Protein AF-0000000084611820 (afdb_homodimer)

Nearest PDB structures (foldseek):
  5ghv-assembly2_B  TM=8.519E-01  e=1.522E-16  Homo sapiens
  4xg2-assembly1_A  TM=8.115E-01  e=2.660E-16  Homo sapiens
  4knb-assembly1_A  TM=7.868E-01  e=2.772E-15  Homo sapiens
  3eid-assembly2_C  TM=7.586E-01  e=2.217E-15  Homo sapiens
  8a66-assembly1_A  TM=8.165E-01  e=3.230E-14  Homo sapiens

Secondary structure (DSSP, 8-state):
--------------------------EEEEE-SSTTEEEEEETTEEEEEEEB--GGG-EEEEEEEE-SSEEEEEEEETTEEEEEEEESS--HHHHHHHHHHHHHH-S-TTB--EEEEE-SSSSS-EEEEE--SEEHHHHHH-TTS---HHHHHHHHHHHHHHHHIIIIIS-EE----SGGGEEEETTEEEE---TT-EEGGG--TT----S-GGGS-THHHHHTTS-GGGGG----HHHHHHHHHHHHHHHHH-S-GGGTTT-S-HHHHHHHHHTT--PPPPTT-BHHHHHHHHHHT-SSGGGSPPHHHHHHHHHHS-SS---B------------------------/--------------------------EEEEE-SSTTEEEEEETTEEEEEEEB--GGG-EEEEEEEE-SSEEEEEEEETTEEEEEEEESS--HHHHHHHHHHHHHH-S-TTB--EEEEE-SSSSS-EEEEE--SEEHHHHHH-TTS---HHHHHHHHHHHHHHHHIIIIIS-EE----SGGGEEEETTEEEE---TT-EEGGG--TT----S-GGGS-THHHHHTTS-GGGGG----HHHHHHHHHHHHHHHHH-S-GGGTTT-S-HHHHHHHHHTT--PPPPTT-BHHHHHHHHHHT-SSGGGSPPHHHHHHHHHHS-SS---B------------------------

InterPro domains:
  IPR000719 Protein kinase domain [PF00069] (59-312)
  IPR000719 Protein kinase domain [PS50011] (58-321)
  IPR011009 Protein kinase-like domain superfamily [SSF56112] (50-314)
  IPR051681 Serine/Threonine Kinases and Pseudokinases [PTHR44329] (54-322)

Organism: Rhizophagus irregularis (strain DAOM 197198w) (NCBI:txid1432141)

Solvent-accessible surface area (backbone atoms only — not comparable to full-atom values): 39793 Å² total; per-residue (Å²): 135,83,77,75,76,73,69,76,75,73,74,74,70,68,73,75,71,70,67,69,64,73,78,68,74,50,75,46,77,41,79,46,92,52,75,54,31,32,28,38,23,48,75,85,38,60,55,33,66,42,40,39,50,58,50,81,58,47,40,78,73,39,82,75,47,77,57,97,60,32,36,30,26,36,26,31,46,87,70,40,66,30,24,36,41,36,59,74,78,68,55,65,66,56,53,51,48,30,52,51,51,46,59,68,63,44,62,44,91,27,35,52,43,63,51,31,32,28,44,85,52,94,81,54,72,18,42,32,28,56,55,60,78,41,35,40,47,60,55,47,64,35,83,86,55,87,77,50,66,47,54,41,52,48,50,50,39,32,52,49,39,37,49,37,46,30,48,72,65,64,38,31,31,57,61,63,62,48,44,80,34,24,28,30,40,96,88,36,50,21,44,44,79,52,77,66,36,43,42,60,89,66,41,47,36,75,53,71,86,68,67,62,68,83,33,45,44,46,60,61,62,50,35,75,73,61,63,81,77,50,64,48,64,40,68,44,67,47,34,46,33,21,14,47,13,50,48,51,50,29,61,74,61,46,49,60,68,89,46,49,90,77,49,80,61,61,65,59,53,52,50,38,41,66,69,66,54,74,85,76,84,53,88,69,44,34,49,67,58,51,52,49,28,54,39,21,47,41,68,53,56,88,68,28,64,57,59,71,55,53,50,53,54,55,70,70,52,58,62,80,62,68,55,42,61,71,80,65,75,70,71,72,68,67,75,68,68,80,75,78,74,74,74,71,74,72,82,120,136,83,76,77,77,74,70,76,76,74,74,74,70,70,72,76,70,70,68,69,63,73,79,70,74,48,75,47,78,42,79,46,94,51,75,55,31,31,28,37,23,48,74,84,37,60,54,34,64,40,39,39,49,58,51,82,58,46,42,79,73,39,82,75,48,76,56,98,61,30,36,30,27,35,27,30,46,86,71,40,66,30,24,36,41,37,60,74,78,69,55,66,65,57,52,51,49,30,53,52,50,46,59,68,64,44,61,45,91,26,35,53,42,66,52,31,32,29,45,83,51,94,82,55,73,19,43,31,28,57,54,59,76,40,34,41,46,60,55,47,65,36,82,86,55,86,78,51,66,45,54,42,52,48,49,50,41,33,53,48,39,37,50,37,45,30,48,72,63,65,38,30,30,56,60,59,59,48,45,79,32,23,28,30,40,96,88,36,50,21,43,44,81,52,78,64,35,43,40,60,91,66,41,48,37,74,53,73,88,68,66,61,68,86,33,46,44,48,60,60,62,49,36,76,75,61,65,79,77,50,64,50,65,39,68,45,68,48,33,46,33,22,14,47,13,49,48,51,50,27,60,72,60,47,49,61,66,90,45,48,90,76,49,82,62,63,64,59,53,54,51,38,42,67,70,66,54,74,85,76,84,52,88,70,44,35,46,69,56,52,53,48,28,54,39,23,47,39,67,52,56,88,67,28,62,56,60,71,54,52,50,53,53,55,70,69,52,58,61,80,62,67,57,42,60,72,80,68,79,72,75,74,72,68,75,67,77,77,70,78,74,73,73,71,77,73,81,120

Foldseek 3Di:
DPPPPPPPPPPPVVPPPVPVPPPPQDWDWDDDPDPQWIFIDTVNHTDDIAGEDEPVQWDDWDFDDDDPFWTWTWTDHPPFIKIKTGGDDDDQSLVRVQQVVLVQLPDDPQAWHWRGWYPPDDPHIITITHDFDFFQLVVLQPPVDDQDLLLLLQQLLSVLVSLCSQCPVRQKAQQEDDRRQWGHHPSHIHGHDSSPMDHQVPQWFPDQPDYLQQLFQLLNLVLVPDDPVSSIDGDHSLRNLLSSLLVSQCSQVSADWVNSVPDPDSVVVSVCVNVVHGDDHDALAAPLSNVQSCQSNGNDSVSHDGSVVSNVSSVVDDSPDRPGPPPPPPPPPPCPDDDPPCPPPPPD/DPPPPPPPPPPPPVPPPVPVPPPPQQWDWDDDPDPQWIFIDTVNDTDDIAGEDEPVQWPDWDFDDDDPFWTWTWTDHPPFIKIKTGGDDDDQRLVRVQQVVLVQLPDDPQAWHWRGWYPPDDPHIITITHDFDFFQLVVLQPPVDDQDLLLLLQQLLSVLVSLCSQCPVRQKFQLEDDRRQWGHHPSHIHGHDSSLMDHQVPQWFPDQNDYDQQLFQLLNLVLVPDDPVSSIDGDHSLRNLLSSLLVSQCSQVSADWVNSVPDPDSVVSSVCVNVVHGDDHDALAAPLSNVQSCQSNGNDSVSHDGSVVSNVSSVPDDSPDRNGPPPPPPPPPPPPPPPPPCPPPPPD

Structure (mmCIF, N/CA/C/O backbone):
data_AF-0000000084611820-model_v1
#
loop_
_entity.id
_entity.type
_entity.pdbx_description
1 polymer Ste7p
#
loop_
_atom_site.group_PDB
_atom_site.id
_atom_site.type_symbol
_atom_site.label_atom_id
_atom_site.label_alt_id
_atom_site.label_comp_id
_atom_site.label_asym_id
_atom_site.label_entity_id
_atom_site.label_seq_id
_atom_site.pdbx_PDB_ins_code
_atom_site.Cartn_x
_atom_site.Cartn_y
_atom_site.Cartn_z
_atom_site.occupancy
_atom_site.B_iso_or_equiv
_atom_site.auth_seq_id
_atom_site.auth_comp_id
_atom_site.auth_asym_id
_atom_site.auth_atom_id
_atom_site.pdbx_PDB_model_num
ATOM 1 N N . MET A 1 1 ? 79.562 -44.062 -18.531 1 26.11 1 MET A N 1
ATOM 2 C CA . MET A 1 1 ? 79.062 -42.875 -17.844 1 26.11 1 MET A CA 1
ATOM 3 C C . MET A 1 1 ? 78.062 -42.125 -18.703 1 26.11 1 MET A C 1
ATOM 5 O O . MET A 1 1 ? 78.438 -41.281 -19.531 1 26.11 1 MET A O 1
ATOM 9 N N . LYS A 1 2 ? 77.062 -42.906 -19.266 1 29.14 2 LYS A N 1
ATOM 10 C CA . LYS A 1 2 ? 76.062 -42.562 -20.234 1 29.14 2 LYS A CA 1
ATOM 11 C C . LYS A 1 2 ? 75.125 -41.469 -19.688 1 29.14 2 LYS A C 1
ATOM 13 O O . LYS A 1 2 ? 74.625 -41.594 -18.578 1 29.14 2 LYS A O 1
ATOM 18 N N . GLY A 1 3 ? 75.438 -40.219 -20 1 27.11 3 GLY A N 1
ATOM 19 C CA . GLY A 1 3 ? 74.938 -38.906 -19.625 1 27.11 3 GLY A CA 1
ATOM 20 C C . GLY A 1 3 ? 73.5 -38.75 -19.953 1 27.11 3 GLY A C 1
ATOM 21 O O . GLY A 1 3 ? 73.062 -38.812 -21.109 1 27.11 3 GLY A O 1
ATOM 22 N N . GLN A 1 4 ? 72.562 -39.219 -19.078 1 29.14 4 GLN A N 1
ATOM 23 C CA . GLN A 1 4 ? 71.125 -39.219 -19.188 1 29.14 4 GLN A CA 1
ATOM 24 C C . GLN A 1 4 ? 70.562 -37.812 -19.469 1 29.14 4 GLN A C 1
ATOM 26 O O . GLN A 1 4 ? 70.938 -36.875 -18.766 1 29.14 4 GLN A O 1
ATOM 31 N N . ASN A 1 5 ? 70.438 -37.531 -20.719 1 27.69 5 ASN A N 1
ATOM 32 C CA . ASN A 1 5 ? 69.875 -36.281 -21.266 1 27.69 5 ASN A CA 1
ATOM 33 C C . ASN A 1 5 ? 68.625 -35.875 -20.531 1 27.69 5 ASN A C 1
ATOM 35 O O . ASN A 1 5 ? 67.625 -36.594 -20.531 1 27.69 5 ASN A O 1
ATOM 39 N N . LYS A 1 6 ? 68.812 -35.125 -19.406 1 28.33 6 LYS A N 1
ATOM 40 C CA . LYS A 1 6 ? 67.75 -34.531 -18.609 1 28.33 6 LYS A CA 1
ATOM 41 C C . LYS A 1 6 ? 66.812 -33.688 -19.469 1 28.33 6 LYS A C 1
ATOM 43 O O . LYS A 1 6 ? 67.188 -32.656 -20.016 1 28.33 6 LYS A O 1
ATOM 48 N N . ARG A 1 7 ? 66.062 -34.406 -20.312 1 31.84 7 ARG A N 1
ATOM 49 C CA . ARG A 1 7 ? 65.125 -33.562 -21.047 1 31.84 7 ARG A CA 1
ATOM 50 C C . ARG A 1 7 ? 64.438 -32.562 -20.125 1 31.84 7 ARG A C 1
ATOM 52 O O . ARG A 1 7 ? 64 -32.906 -19.031 1 31.84 7 ARG A O 1
ATOM 59 N N . PRO A 1 8 ? 64.812 -31.312 -20.281 1 31.19 8 PRO A N 1
ATOM 60 C CA . PRO A 1 8 ? 64.188 -30.281 -19.438 1 31.19 8 PRO A CA 1
ATOM 61 C C . PRO A 1 8 ? 62.688 -30.344 -19.422 1 31.19 8 PRO A C 1
ATOM 63 O O . PRO A 1 8 ? 62.062 -30.484 -20.469 1 31.19 8 PRO A O 1
ATOM 66 N N . ILE A 1 9 ? 62.125 -31.031 -18.469 1 29.89 9 ILE A N 1
ATOM 67 C CA . ILE A 1 9 ? 60.656 -31.031 -18.25 1 29.89 9 ILE A CA 1
ATOM 68 C C . ILE A 1 9 ? 60.125 -29.609 -18.328 1 29.89 9 ILE A C 1
ATOM 70 O O . ILE A 1 9 ? 60.531 -28.734 -17.562 1 29.89 9 ILE A O 1
ATOM 74 N N . SER A 1 10 ? 59.969 -29.156 -19.578 1 28.28 10 SER A N 1
ATOM 75 C CA . SER A 1 10 ? 59.312 -27.859 -19.719 1 28.28 10 SER A CA 1
ATOM 76 C C . SER A 1 10 ? 58.125 -27.734 -18.75 1 28.28 10 SER A C 1
ATOM 78 O O . SER A 1 10 ? 57.25 -28.578 -18.734 1 28.28 10 SER A O 1
ATOM 80 N N . LYS A 1 11 ? 58.375 -27.25 -17.531 1 29.81 11 LYS A N 1
ATOM 81 C CA . LYS A 1 11 ? 57.344 -26.828 -16.578 1 29.81 11 LYS A CA 1
ATOM 82 C C . LYS A 1 11 ? 56.25 -26.031 -17.266 1 29.81 11 LYS A C 1
ATOM 84 O O . LYS A 1 11 ? 56.438 -24.859 -17.609 1 29.81 11 LYS A O 1
ATOM 89 N N . TYR A 1 12 ? 55.531 -26.656 -18.219 1 27.83 12 TYR A N 1
ATOM 90 C CA . TYR A 1 12 ? 54.344 -25.906 -18.625 1 27.83 12 TYR A CA 1
ATOM 91 C C . TYR A 1 12 ? 53.562 -25.406 -17.406 1 27.83 12 TYR A C 1
ATOM 93 O O . TYR A 1 12 ? 53.062 -26.203 -16.625 1 27.83 12 TYR A O 1
ATOM 101 N N . VAL A 1 13 ? 54.062 -24.391 -16.703 1 29.84 13 VAL A N 1
ATOM 102 C CA . VAL A 1 13 ? 53.219 -23.688 -15.727 1 29.84 13 VAL A CA 1
ATOM 103 C C . VAL A 1 13 ? 51.875 -23.344 -16.344 1 29.84 13 VAL A C 1
ATOM 105 O O . VAL A 1 13 ? 51.812 -22.594 -17.328 1 29.84 13 VAL A O 1
ATOM 108 N N . HIS A 1 14 ? 51.031 -24.328 -16.469 1 28.48 14 HIS A N 1
ATOM 109 C CA . HIS A 1 14 ? 49.656 -23.938 -16.844 1 28.48 14 HIS A CA 1
ATOM 110 C C . HIS A 1 14 ? 49.219 -22.703 -16.062 1 28.48 14 HIS A C 1
ATOM 112 O O . HIS A 1 14 ? 49.312 -22.672 -14.828 1 28.48 14 HIS A O 1
ATOM 118 N N . PRO A 1 15 ? 49.344 -21.516 -16.641 1 31.89 15 PRO A N 1
ATOM 119 C CA . PRO A 1 15 ? 48.844 -20.375 -15.883 1 31.89 15 PRO A CA 1
ATOM 120 C C . PRO A 1 15 ? 47.5 -20.641 -15.195 1 31.89 15 PRO A C 1
ATOM 122 O O . PRO A 1 15 ? 46.656 -21.344 -15.75 1 31.89 15 PRO A O 1
ATOM 125 N N . ASN A 1 16 ? 47.5 -20.938 -13.922 1 29.41 16 ASN A N 1
ATOM 126 C CA . ASN A 1 16 ? 46.312 -20.906 -13.078 1 29.41 16 ASN A CA 1
ATOM 127 C C . ASN A 1 16 ? 45.312 -19.859 -13.555 1 29.41 16 ASN A C 1
ATOM 129 O O . ASN A 1 16 ? 45.562 -18.656 -13.438 1 29.41 16 ASN A O 1
ATOM 133 N N . LEU A 1 17 ? 44.844 -20.047 -14.797 1 28.98 17 LEU A N 1
ATOM 134 C CA . LEU A 1 17 ? 43.719 -19.156 -15.109 1 28.98 17 LEU A CA 1
ATOM 135 C C . LEU A 1 17 ? 42.781 -19 -13.898 1 28.98 17 LEU A C 1
ATOM 137 O O . LEU A 1 17 ? 42.125 -19.969 -13.5 1 28.98 17 LEU A O 1
ATOM 141 N N . LEU A 1 18 ? 43.25 -18.359 -12.875 1 29.94 18 LEU A N 1
ATOM 142 C CA . LEU A 1 18 ? 42.312 -17.859 -11.859 1 29.94 18 LEU A CA 1
ATOM 143 C C . LEU A 1 18 ? 40.969 -17.547 -12.477 1 29.94 18 LEU A C 1
ATOM 145 O O . LEU A 1 18 ? 40.812 -16.562 -13.219 1 29.94 18 LEU A O 1
ATOM 149 N N . ILE A 1 19 ? 40.375 -18.547 -13.016 1 30.55 19 ILE A N 1
ATOM 150 C CA . ILE A 1 19 ? 38.969 -18.312 -13.305 1 30.55 19 ILE A CA 1
ATOM 151 C C . ILE A 1 19 ? 38.344 -17.438 -12.227 1 30.55 19 ILE A C 1
ATOM 153 O O . ILE A 1 19 ? 38.281 -17.828 -11.055 1 30.55 19 ILE A O 1
ATOM 157 N N . LYS A 1 20 ? 38.594 -16.172 -12.273 1 31.98 20 LYS A N 1
ATOM 158 C CA . LYS A 1 20 ? 37.812 -15.258 -11.445 1 31.98 20 LYS A CA 1
ATOM 159 C C . LYS A 1 20 ? 36.375 -15.766 -11.258 1 31.98 20 LYS A C 1
ATOM 161 O O . LYS A 1 20 ? 35.656 -15.938 -12.234 1 31.98 20 LYS A O 1
ATOM 166 N N . ARG A 1 21 ? 36.188 -16.656 -10.406 1 32.84 21 ARG A N 1
ATOM 167 C CA . ARG A 1 21 ? 34.812 -16.906 -10.055 1 32.84 21 ARG A CA 1
ATOM 168 C C . ARG A 1 21 ? 33.969 -15.633 -10.211 1 32.84 21 ARG A C 1
ATOM 170 O O . ARG A 1 21 ? 34.406 -14.547 -9.82 1 32.84 21 ARG A O 1
ATOM 177 N N . PRO A 1 22 ? 33.219 -15.523 -11.211 1 36.03 22 PRO A N 1
ATOM 178 C CA . PRO A 1 22 ? 32.375 -14.312 -11.234 1 36.03 22 PRO A CA 1
ATOM 179 C C . PRO A 1 22 ? 32.062 -13.797 -9.836 1 36.03 22 PRO A C 1
ATOM 181 O O . PRO A 1 22 ? 31.828 -14.586 -8.914 1 36.03 22 PRO A O 1
ATOM 184 N N . ILE A 1 23 ? 32.656 -12.867 -9.242 1 37.69 23 ILE A N 1
ATOM 185 C CA . ILE A 1 23 ? 32.344 -12.203 -7.977 1 37.69 23 ILE A CA 1
ATOM 186 C C . ILE A 1 23 ? 30.844 -12.32 -7.699 1 37.69 23 ILE A C 1
ATOM 188 O O . ILE A 1 23 ? 30.016 -11.742 -8.43 1 37.69 23 ILE A O 1
ATOM 192 N N . SER A 1 24 ? 30.219 -13.461 -7.406 1 43.88 24 SER A N 1
ATOM 193 C CA . SER A 1 24 ? 28.844 -13.641 -6.941 1 43.88 24 SER A CA 1
ATOM 194 C C . SER A 1 24 ? 28.344 -12.398 -6.215 1 43.88 24 SER A C 1
ATOM 196 O O . SER A 1 24 ? 29 -11.898 -5.293 1 43.88 24 SER A O 1
ATOM 198 N N . LYS A 1 25 ? 27.812 -11.477 -6.922 1 59.56 25 LYS A N 1
ATOM 199 C CA . LYS A 1 25 ? 27.172 -10.305 -6.328 1 59.56 25 LYS A CA 1
ATOM 200 C C . LYS A 1 25 ? 26.484 -10.664 -5.016 1 59.56 25 LYS A C 1
ATOM 202 O O . LYS A 1 25 ? 25.734 -11.641 -4.949 1 59.56 25 LYS A O 1
ATOM 207 N N . TYR A 1 26 ? 27.172 -10.383 -3.896 1 79.75 26 TYR A N 1
ATOM 208 C CA . TYR A 1 26 ? 26.75 -10.742 -2.547 1 79.75 26 TYR A CA 1
ATOM 209 C C . TYR A 1 26 ? 25.812 -9.688 -1.975 1 79.75 26 TYR A C 1
ATOM 211 O O . TYR A 1 26 ? 26.156 -8.508 -1.91 1 79.75 26 TYR A O 1
ATOM 219 N N . LEU A 1 27 ? 24.578 -10.102 -1.837 1 86.19 27 LEU A N 1
ATOM 220 C CA . LEU A 1 27 ? 23.594 -9.281 -1.139 1 86.19 27 LEU A CA 1
ATOM 221 C C . LEU A 1 27 ? 23.875 -9.266 0.361 1 86.19 27 LEU A C 1
ATOM 223 O O . LEU A 1 27 ? 24.156 -10.305 0.956 1 86.19 27 LEU A O 1
ATOM 227 N N . ARG A 1 28 ? 23.922 -8.094 0.951 1 88.06 28 ARG A N 1
ATOM 228 C CA . ARG A 1 28 ? 24.078 -7.969 2.396 1 88.06 28 ARG A CA 1
ATOM 229 C C . ARG A 1 28 ? 23.203 -6.852 2.955 1 88.06 28 ARG A C 1
ATOM 231 O O . ARG A 1 28 ? 22.781 -5.965 2.217 1 88.06 28 ARG A O 1
ATOM 238 N N . LEU A 1 29 ? 22.953 -6.945 4.18 1 88.25 29 LEU A N 1
ATOM 239 C CA . LEU A 1 29 ? 22.25 -5.898 4.906 1 88.25 29 LEU A CA 1
ATOM 240 C C . LEU A 1 29 ? 23.203 -5.141 5.828 1 88.25 29 LEU A C 1
ATOM 242 O O . LEU A 1 29 ? 24.078 -5.742 6.457 1 88.25 29 LEU A O 1
ATOM 246 N N . LYS A 1 30 ? 23 -3.846 5.812 1 87.5 30 LYS A N 1
ATOM 247 C CA . LYS A 1 30 ? 23.828 -3.004 6.68 1 87.5 30 LYS A CA 1
ATOM 248 C C . LYS A 1 30 ? 22.984 -1.912 7.336 1 87.5 30 LYS A C 1
ATOM 250 O O . LYS A 1 30 ? 22.141 -1.287 6.684 1 87.5 30 LYS A O 1
ATOM 255 N N . LYS A 1 31 ? 23.188 -1.734 8.602 1 84.56 31 LYS A N 1
ATOM 256 C CA . LYS A 1 31 ? 22.516 -0.634 9.289 1 84.56 31 LYS A CA 1
ATOM 257 C C . LYS A 1 31 ? 22.953 0.715 8.719 1 84.56 31 LYS A C 1
ATOM 259 O O . LYS A 1 31 ? 24.141 0.919 8.43 1 84.56 31 LYS A O 1
ATOM 264 N N . SER A 1 32 ? 21.969 1.524 8.531 1 80.88 32 SER A N 1
ATOM 265 C CA . SER A 1 32 ? 22.234 2.857 7.996 1 80.88 32 SER A CA 1
ATOM 266 C C . SER A 1 32 ? 22.5 3.857 9.117 1 80.88 32 SER A C 1
ATOM 268 O O . SER A 1 32 ? 22.297 3.547 10.297 1 80.88 32 SER A O 1
ATOM 270 N N . ASP A 1 33 ? 22.953 4.996 8.734 1 71.44 33 ASP A N 1
ATOM 271 C CA . ASP A 1 33 ? 23.188 6.09 9.672 1 71.44 33 ASP A CA 1
ATOM 272 C C . ASP A 1 33 ? 21.875 6.738 10.102 1 71.44 33 ASP A C 1
ATOM 274 O O . ASP A 1 33 ? 21.797 7.363 11.164 1 71.44 33 ASP A O 1
ATOM 278 N N . THR A 1 34 ? 20.969 6.57 9.219 1 73.94 34 THR A N 1
ATOM 279 C CA . THR A 1 34 ? 19.656 7.113 9.516 1 73.94 34 THR A CA 1
ATOM 280 C C . THR A 1 34 ? 18.906 6.211 10.492 1 73.94 34 THR A C 1
ATOM 282 O O . THR A 1 34 ? 18.984 4.984 10.406 1 73.94 34 THR A O 1
ATOM 285 N N . LYS A 1 35 ? 18.25 6.875 11.383 1 79.5 35 LYS A N 1
ATOM 286 C CA . LYS A 1 35 ? 17.516 6.164 12.422 1 79.5 35 LYS A CA 1
ATOM 287 C C . LYS A 1 35 ? 16.484 5.219 11.805 1 79.5 35 LYS A C 1
ATOM 289 O O . LYS A 1 35 ? 15.797 5.578 10.844 1 79.5 35 LYS A O 1
ATOM 294 N N . ASN A 1 36 ? 16.484 3.977 12.227 1 89.12 36 ASN A N 1
ATOM 295 C CA . ASN A 1 36 ? 15.453 2.99 11.938 1 89.12 36 ASN A CA 1
ATOM 296 C C . ASN A 1 36 ? 15.492 2.559 10.477 1 89.12 36 ASN A C 1
ATOM 298 O O . ASN A 1 36 ? 14.445 2.357 9.852 1 89.12 36 ASN A O 1
ATOM 302 N N . THR A 1 37 ? 16.656 2.561 9.867 1 91.12 37 THR A N 1
ATOM 303 C CA . THR A 1 37 ? 16.75 2.168 8.469 1 91.12 37 THR A CA 1
ATOM 304 C C . THR A 1 37 ? 17.844 1.128 8.266 1 91.12 37 THR A C 1
ATOM 306 O O . THR A 1 37 ? 18.797 1.052 9.055 1 91.12 37 THR A O 1
ATOM 309 N N . LEU A 1 38 ? 17.672 0.284 7.309 1 91.56 38 LEU A N 1
ATOM 310 C CA . LEU A 1 38 ? 18.641 -0.718 6.848 1 91.56 38 LEU A CA 1
ATOM 311 C C . LEU A 1 38 ? 18.906 -0.557 5.355 1 91.56 38 LEU A C 1
ATOM 313 O O . LEU A 1 38 ? 18 -0.306 4.57 1 91.56 38 LEU A O 1
ATOM 317 N N . LYS A 1 39 ? 20.156 -0.712 5.012 1 89.94 39 LYS A N 1
ATOM 318 C CA . LYS A 1 39 ? 20.531 -0.654 3.602 1 89.94 39 LYS A CA 1
ATOM 319 C C . LYS A 1 39 ? 20.703 -2.055 3.02 1 89.94 39 LYS A C 1
ATOM 321 O O . LYS A 1 39 ? 21.25 -2.941 3.674 1 89.94 39 LYS A O 1
ATOM 326 N N . ILE A 1 40 ? 20.141 -2.258 1.918 1 89.12 40 ILE A N 1
ATOM 327 C CA . ILE A 1 40 ? 20.438 -3.447 1.124 1 89.12 40 ILE A CA 1
ATOM 328 C C . ILE A 1 40 ? 21.562 -3.152 0.14 1 89.12 40 ILE A C 1
ATOM 330 O O . ILE A 1 40 ? 21.438 -2.252 -0.695 1 89.12 40 ILE A O 1
ATOM 334 N N . LEU A 1 41 ? 22.578 -3.943 0.24 1 88.31 41 LEU A N 1
ATOM 335 C CA . LEU A 1 41 ? 23.75 -3.686 -0.576 1 88.31 41 LEU A CA 1
ATOM 336 C C . LEU A 1 41 ? 24.016 -4.836 -1.542 1 88.31 41 LEU A C 1
ATOM 338 O O . LEU A 1 41 ? 23.797 -6 -1.197 1 88.31 41 LEU A O 1
ATOM 342 N N . LEU A 1 42 ? 24.328 -4.441 -2.748 1 84.62 42 LEU A N 1
ATOM 343 C CA . LEU A 1 42 ? 24.922 -5.375 -3.703 1 84.62 42 LEU A CA 1
ATOM 344 C C . LEU A 1 42 ? 26.375 -4.992 -4.012 1 84.62 42 LEU A C 1
ATOM 346 O O . LEU A 1 42 ? 26.625 -3.91 -4.543 1 84.62 42 LEU A O 1
ATOM 350 N N . ASP A 1 43 ? 27.344 -5.809 -3.779 1 82.06 43 ASP A N 1
ATOM 351 C CA . ASP A 1 43 ? 28.766 -5.535 -3.949 1 82.06 43 ASP A CA 1
ATOM 352 C C . ASP A 1 43 ? 29.141 -4.176 -3.367 1 82.06 43 ASP A C 1
ATOM 354 O O . ASP A 1 43 ? 29.766 -3.357 -4.043 1 82.06 43 ASP A O 1
ATOM 358 N N . ASP A 1 44 ? 28.531 -3.738 -2.273 1 79.88 44 ASP A N 1
ATOM 359 C CA . ASP A 1 44 ? 28.859 -2.566 -1.465 1 79.88 44 ASP A CA 1
ATOM 360 C C . ASP A 1 44 ? 28.125 -1.329 -1.97 1 79.88 44 ASP A C 1
ATOM 362 O O . ASP A 1 44 ? 28.375 -0.217 -1.498 1 79.88 44 ASP A O 1
ATOM 366 N N . GLU A 1 45 ? 27.406 -1.575 -3.008 1 81.75 45 GLU A N 1
ATOM 367 C CA . GLU A 1 45 ? 26.562 -0.476 -3.48 1 81.75 45 GLU A CA 1
ATOM 368 C C . GLU A 1 45 ? 25.156 -0.555 -2.883 1 81.75 45 GLU A C 1
ATOM 370 O O . GLU A 1 45 ? 24.547 -1.621 -2.879 1 81.75 45 GLU A O 1
ATOM 375 N N . THR A 1 46 ? 24.781 0.556 -2.424 1 83.38 46 THR A N 1
ATOM 376 C CA . THR A 1 46 ? 23.438 0.597 -1.855 1 83.38 46 THR A CA 1
ATOM 377 C C . THR A 1 46 ? 22.375 0.502 -2.953 1 83.38 46 THR A C 1
ATOM 379 O O . THR A 1 46 ? 22.391 1.293 -3.9 1 83.38 46 THR A O 1
ATOM 382 N N . LEU A 1 47 ? 21.562 -0.482 -2.748 1 83.06 47 LEU A N 1
ATOM 383 C CA . LEU A 1 47 ? 20.453 -0.656 -3.695 1 83.06 47 LEU A CA 1
ATOM 384 C C . LEU A 1 47 ? 19.203 0.062 -3.209 1 83.06 47 LEU A C 1
ATOM 386 O O . LEU A 1 47 ? 18.516 0.716 -3.996 1 83.06 47 LEU A O 1
ATOM 390 N N . ARG A 1 48 ? 19.047 -0.086 -1.922 1 86.69 48 ARG A N 1
ATOM 391 C CA . ARG A 1 48 ? 17.844 0.482 -1.335 1 86.69 48 ARG A CA 1
ATOM 392 C C . ARG A 1 48 ? 17.984 0.625 0.177 1 86.69 48 ARG A C 1
ATOM 394 O O . ARG A 1 48 ? 18.797 -0.061 0.797 1 86.69 48 ARG A O 1
ATOM 401 N N . THR A 1 49 ? 17.219 1.522 0.651 1 88.69 49 THR A N 1
ATOM 402 C CA . THR A 1 49 ? 17.078 1.67 2.096 1 88.69 49 THR A CA 1
ATOM 403 C C . THR A 1 49 ? 15.672 1.261 2.543 1 88.69 49 THR A C 1
ATOM 405 O O . THR A 1 49 ? 14.68 1.665 1.937 1 88.69 49 THR A O 1
ATOM 408 N N . ILE A 1 50 ? 15.625 0.386 3.564 1 92.62 50 ILE A N 1
ATOM 409 C CA . ILE A 1 50 ? 14.328 -0.07 4.051 1 92.62 50 ILE A CA 1
ATOM 410 C C . ILE A 1 50 ? 14.172 0.295 5.527 1 92.62 50 ILE A C 1
ATOM 412 O O . ILE A 1 50 ? 15.164 0.556 6.215 1 92.62 50 ILE A O 1
ATOM 416 N N . HIS A 1 51 ? 12.977 0.343 5.965 1 95.25 51 HIS A N 1
ATOM 417 C CA . HIS A 1 51 ? 12.703 0.703 7.352 1 95.25 51 HIS A CA 1
ATOM 418 C C . HIS A 1 51 ? 12.93 -0.484 8.281 1 95.25 51 HIS A C 1
ATOM 420 O O . HIS A 1 51 ? 12.539 -1.611 7.965 1 95.25 51 HIS A O 1
ATOM 426 N N . ARG A 1 52 ? 13.5 -0.237 9.336 1 95.81 52 ARG A N 1
ATOM 427 C CA . ARG A 1 52 ? 13.688 -1.226 10.398 1 95.81 52 ARG A CA 1
ATOM 428 C C . ARG A 1 52 ? 12.852 -0.879 11.625 1 95.81 52 ARG A C 1
ATOM 430 O O . ARG A 1 52 ? 13.164 0.067 12.344 1 95.81 52 ARG A O 1
ATOM 437 N N . TYR A 1 53 ? 11.867 -1.63 11.852 1 96.31 53 TYR A N 1
ATOM 438 C CA . TYR A 1 53 ? 11.016 -1.451 13.023 1 96.31 53 TYR A CA 1
ATOM 439 C C . TYR A 1 53 ? 11.664 -2.043 14.266 1 96.31 53 TYR A C 1
ATOM 441 O O . TYR A 1 53 ? 12.383 -3.041 14.18 1 96.31 53 TYR A O 1
ATOM 449 N N . GLU A 1 54 ? 11.414 -1.428 15.359 1 94.31 54 GLU A N 1
ATOM 450 C CA . GLU A 1 54 ? 11.727 -2.078 16.625 1 94.31 54 GLU A CA 1
ATOM 451 C C . GLU A 1 54 ? 10.656 -3.098 17 1 94.31 54 GLU A C 1
ATOM 453 O O . GLU A 1 54 ? 9.461 -2.844 16.828 1 94.31 54 GLU A O 1
ATOM 458 N N . PRO A 1 55 ? 11.133 -4.227 17.484 1 93.88 55 PRO A N 1
ATOM 459 C CA . PRO A 1 55 ? 10.141 -5.246 17.844 1 93.88 55 PRO A CA 1
ATOM 460 C C . PRO A 1 55 ? 9.109 -4.734 18.844 1 93.88 55 PRO A C 1
ATOM 462 O O . PRO A 1 55 ? 7.953 -5.152 18.812 1 93.88 55 PRO A O 1
ATOM 465 N N . GLN A 1 56 ? 9.484 -3.818 19.719 1 93.56 56 GLN A N 1
ATOM 466 C CA . GLN A 1 56 ? 8.617 -3.299 20.766 1 93.56 56 GLN A CA 1
ATOM 467 C C . GLN A 1 56 ? 7.543 -2.385 20.188 1 93.56 56 GLN A C 1
ATOM 469 O O . GLN A 1 56 ? 6.594 -2.016 20.891 1 93.56 56 GLN A O 1
ATOM 474 N N . ASP A 1 57 ? 7.742 -1.998 18.969 1 93.25 57 ASP A N 1
ATOM 475 C CA . ASP A 1 57 ? 6.742 -1.171 18.297 1 93.25 57 ASP A CA 1
ATOM 476 C C . ASP A 1 57 ? 5.414 -1.915 18.156 1 93.25 57 ASP A C 1
ATOM 478 O O . ASP A 1 57 ? 4.359 -1.293 18.031 1 93.25 57 ASP A O 1
ATOM 482 N N . PHE A 1 58 ? 5.492 -3.197 18.125 1 96.25 58 PHE A N 1
ATOM 483 C CA . PHE A 1 58 ? 4.312 -4.008 17.844 1 96.25 58 PHE A CA 1
ATOM 484 C C . PHE A 1 58 ? 3.713 -4.551 19.141 1 96.25 58 PHE A C 1
ATOM 486 O O . PHE A 1 58 ? 4.418 -5.133 19.953 1 96.25 58 PHE A O 1
ATOM 493 N N . LYS A 1 59 ? 2.406 -4.297 19.234 1 95.69 59 LYS A N 1
ATOM 494 C CA . LYS A 1 59 ? 1.653 -4.781 20.391 1 95.69 59 LYS A CA 1
ATOM 495 C C . LYS A 1 59 ? 0.706 -5.91 20 1 95.69 59 LYS A C 1
ATOM 497 O O . LYS A 1 59 ? 0.389 -6.074 18.812 1 95.69 59 LYS A O 1
ATOM 502 N N . ASN A 1 60 ? 0.326 -6.816 20.953 1 95.5 60 ASN A N 1
ATOM 503 C CA . ASN A 1 60 ? -0.676 -7.867 20.797 1 95.5 60 ASN A CA 1
ATOM 504 C C . ASN A 1 60 ? -0.304 -8.836 19.672 1 95.5 60 ASN A C 1
ATOM 506 O O . ASN A 1 60 ? -1.118 -9.109 18.797 1 95.5 60 ASN A O 1
ATOM 510 N N . LEU A 1 61 ? 0.916 -9.32 19.734 1 96.12 61 LEU A N 1
ATOM 511 C CA . LEU A 1 61 ? 1.356 -10.281 18.734 1 96.12 61 LEU A CA 1
ATOM 512 C C . LEU A 1 61 ? 0.583 -11.586 18.844 1 96.12 61 LEU A C 1
ATOM 514 O O . LEU A 1 61 ? 0.521 -12.18 19.922 1 96.12 61 LEU A O 1
ATOM 518 N N . THR A 1 62 ? -0.029 -11.984 17.766 1 97.06 62 THR A N 1
ATOM 519 C CA . THR A 1 62 ? -0.785 -13.234 17.719 1 97.06 62 THR A CA 1
ATOM 520 C C . THR A 1 62 ? -0.421 -14.039 16.469 1 97.06 62 THR A C 1
ATOM 522 O O . THR A 1 62 ? -0.419 -13.508 15.359 1 97.06 62 THR A O 1
ATOM 525 N N . LYS A 1 63 ? -0.137 -15.32 16.672 1 96.38 63 LYS A N 1
ATOM 526 C CA . LYS A 1 63 ? 0.157 -16.188 15.539 1 96.38 63 LYS A CA 1
ATOM 527 C C . LYS A 1 63 ? -1.089 -16.422 14.688 1 96.38 63 LYS A C 1
ATOM 529 O O . LYS A 1 63 ? -2.123 -16.844 15.203 1 96.38 63 LYS A O 1
ATOM 534 N N . ILE A 1 64 ? -0.965 -16.156 13.375 1 95.75 64 ILE A N 1
ATOM 535 C CA . ILE A 1 64 ? -2.168 -16.266 12.555 1 95.75 64 ILE A CA 1
ATOM 536 C C . ILE A 1 64 ? -1.965 -17.328 11.477 1 95.75 64 ILE A C 1
ATOM 538 O O . ILE A 1 64 ? -2.928 -17.766 10.844 1 95.75 64 ILE A O 1
ATOM 542 N N . ALA A 1 65 ? -0.741 -17.688 11.148 1 93.44 65 ALA A N 1
ATOM 543 C CA . ALA A 1 65 ? -0.455 -18.719 10.156 1 93.44 65 ALA A CA 1
ATOM 544 C C . ALA A 1 65 ? 0.877 -19.406 10.445 1 93.44 65 ALA A C 1
ATOM 546 O O . ALA A 1 65 ? 1.747 -18.828 11.109 1 93.44 65 ALA A O 1
ATOM 547 N N . SER A 1 66 ? 0.967 -20.625 9.984 1 90.81 66 SER A N 1
ATOM 548 C CA . SER A 1 66 ? 2.189 -21.406 10.109 1 90.81 66 SER A CA 1
ATOM 549 C C . SER A 1 66 ? 2.439 -22.234 8.852 1 90.81 66 SER A C 1
ATOM 551 O O . SER A 1 66 ? 1.585 -23.031 8.445 1 90.81 66 SER A O 1
ATOM 553 N N . GLY A 1 67 ? 3.5 -21.906 8.211 1 83.06 67 GLY A N 1
ATOM 554 C CA . GLY A 1 67 ? 3.895 -22.703 7.062 1 83.06 67 GLY A CA 1
ATOM 555 C C . GLY A 1 67 ? 5.168 -23.5 7.293 1 83.06 67 GLY A C 1
ATOM 556 O O . GLY A 1 67 ? 5.703 -23.516 8.406 1 83.06 67 GLY A O 1
ATOM 557 N N . ALA A 1 68 ? 5.625 -24.219 6.262 1 78.25 68 ALA A N 1
ATOM 558 C CA . ALA A 1 68 ? 6.812 -25.062 6.344 1 78.25 68 ALA A CA 1
ATOM 559 C C . ALA A 1 68 ? 8.055 -24.234 6.68 1 78.25 68 ALA A C 1
ATOM 561 O O . ALA A 1 68 ? 8.898 -24.672 7.469 1 78.25 68 ALA A O 1
ATOM 562 N N . SER A 1 69 ? 8.039 -23.016 6.23 1 83.62 69 SER A N 1
ATOM 563 C CA . SER A 1 69 ? 9.289 -22.266 6.312 1 83.62 69 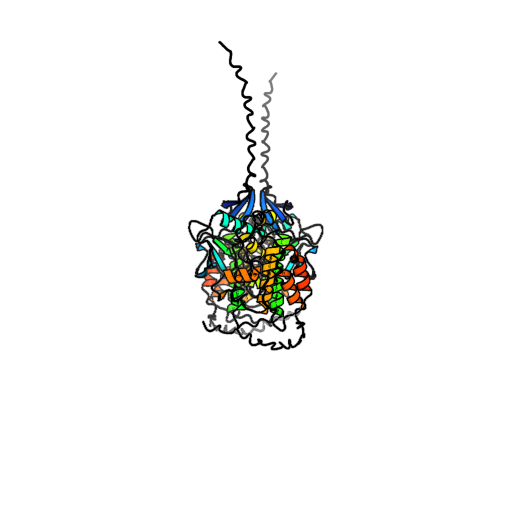SER A CA 1
ATOM 564 C C . SER A 1 69 ? 9.156 -21.078 7.258 1 83.62 69 SER A C 1
ATOM 566 O O . SER A 1 69 ? 10.156 -20.484 7.664 1 83.62 69 SER A O 1
ATOM 568 N N . ALA A 1 70 ? 7.891 -20.781 7.629 1 92.31 70 ALA A N 1
ATOM 569 C CA . ALA A 1 70 ? 7.762 -19.531 8.391 1 92.31 70 ALA A CA 1
ATOM 570 C C . ALA A 1 70 ? 6.508 -19.547 9.25 1 92.31 70 ALA A C 1
ATOM 572 O O . ALA A 1 70 ? 5.586 -20.328 9.016 1 92.31 70 ALA A O 1
ATOM 573 N N . LEU A 1 71 ? 6.566 -18.734 10.242 1 94.5 71 LEU A N 1
ATOM 574 C CA . LEU A 1 71 ? 5.402 -18.359 11.047 1 94.5 71 LEU A CA 1
ATOM 575 C C . LEU A 1 71 ? 4.973 -16.922 10.742 1 94.5 71 LEU A C 1
ATOM 577 O O . LEU A 1 71 ? 5.816 -16.047 10.539 1 94.5 71 LEU A O 1
ATOM 581 N N . VAL A 1 72 ? 3.652 -16.688 10.773 1 97 72 VAL A N 1
ATOM 582 C CA . VAL A 1 72 ? 3.154 -15.328 10.562 1 97 72 VAL A CA 1
ATOM 583 C C . VAL A 1 72 ? 2.369 -14.875 11.789 1 97 72 VAL A C 1
ATOM 585 O O . VAL A 1 72 ? 1.479 -15.578 12.266 1 97 72 VAL A O 1
ATOM 588 N N . TYR A 1 73 ? 2.746 -13.719 12.273 1 97.31 73 TYR A N 1
ATOM 589 C CA . TYR A 1 73 ? 2.07 -13.094 13.406 1 97.31 73 TYR A CA 1
ATOM 590 C C . TYR A 1 73 ? 1.323 -11.836 12.977 1 97.31 73 TYR A C 1
ATOM 592 O O . TYR A 1 73 ? 1.764 -11.125 12.07 1 97.31 73 TYR A O 1
ATOM 600 N N . SER A 1 74 ? 0.197 -11.625 13.594 1 97.75 74 SER A N 1
ATOM 601 C CA . SER A 1 74 ? -0.408 -10.297 13.539 1 97.75 74 SER A CA 1
ATOM 602 C C . SER A 1 74 ? 0.075 -9.422 14.688 1 97.75 74 SER A C 1
ATOM 604 O O . SER A 1 74 ? 0.239 -9.898 15.812 1 97.75 74 SER A O 1
ATOM 606 N N . GLY A 1 75 ? 0.363 -8.164 14.43 1 97.38 75 GLY A N 1
ATOM 607 C CA . GLY A 1 75 ? 0.738 -7.172 15.422 1 97.38 75 GLY A CA 1
ATOM 608 C C . GLY A 1 75 ? 0.183 -5.793 15.125 1 97.38 75 GLY A C 1
ATOM 609 O O . GLY A 1 75 ? -0.101 -5.469 13.969 1 97.38 75 GLY A O 1
ATOM 610 N N . ARG A 1 76 ? 0.056 -5.047 16.188 1 96.81 76 ARG A N 1
ATOM 611 C CA . ARG A 1 76 ? -0.515 -3.711 16.031 1 96.81 76 ARG A CA 1
ATOM 612 C C . ARG A 1 76 ? 0.513 -2.635 16.359 1 96.81 76 ARG A C 1
ATOM 614 O O . ARG A 1 76 ? 1.226 -2.738 17.359 1 96.81 76 ARG A O 1
ATOM 621 N N . LYS A 1 77 ? 0.658 -1.644 15.57 1 95.75 77 LYS A N 1
ATOM 622 C CA . LYS A 1 77 ? 1.368 -0.403 15.867 1 95.75 77 LYS A CA 1
ATOM 623 C C . LYS A 1 77 ? 0.458 0.808 15.688 1 95.75 77 LYS A C 1
ATOM 625 O O . LYS A 1 77 ? 0.034 1.114 14.57 1 95.75 77 LYS A O 1
ATOM 630 N N . ASN A 1 78 ? 0.154 1.455 16.734 1 93.38 78 ASN A N 1
ATOM 631 C CA . ASN A 1 78 ? -0.809 2.551 16.75 1 93.38 78 ASN A CA 1
ATOM 632 C C . ASN A 1 78 ? -2.162 2.121 16.188 1 93.38 78 ASN A C 1
ATOM 634 O O . ASN A 1 78 ? -2.779 1.183 16.703 1 93.38 78 ASN A O 1
ATOM 638 N N . ALA A 1 79 ? -2.604 2.682 15.094 1 92.44 79 ALA A N 1
ATOM 639 C CA . ALA A 1 79 ? -3.953 2.416 14.602 1 92.44 79 ALA A CA 1
ATOM 640 C C . ALA A 1 79 ? -3.939 1.364 13.492 1 92.44 79 ALA A C 1
ATOM 642 O O . ALA A 1 79 ? -4.984 1.031 12.93 1 92.44 79 ALA A O 1
ATOM 643 N N . SER A 1 80 ? -2.752 0.77 13.297 1 95.56 80 SER A N 1
ATOM 644 C CA . SER A 1 80 ? -2.668 -0.12 12.141 1 95.56 80 SER A CA 1
ATOM 645 C C . SER A 1 80 ? -2.258 -1.528 12.562 1 95.56 80 SER A C 1
ATOM 647 O O . SER A 1 80 ? -1.461 -1.701 13.484 1 95.56 80 SER A O 1
ATOM 649 N N . ASN A 1 81 ? -2.812 -2.477 11.828 1 96.69 81 ASN A N 1
ATOM 650 C CA . ASN A 1 81 ? -2.395 -3.867 11.953 1 96.69 81 ASN A CA 1
ATOM 651 C C . ASN A 1 81 ? -1.333 -4.234 10.922 1 96.69 81 ASN A C 1
ATOM 653 O O . ASN A 1 81 ? -1.396 -3.787 9.773 1 96.69 81 ASN A O 1
ATOM 657 N N . PHE A 1 82 ? -0.411 -5.043 11.352 1 98.31 82 PHE A N 1
ATOM 658 C CA . PHE A 1 82 ? 0.656 -5.539 10.492 1 98.31 82 PHE A CA 1
ATOM 659 C C . PHE A 1 82 ? 0.755 -7.059 10.57 1 98.31 82 PHE A C 1
ATOM 661 O O . PHE A 1 82 ? 0.309 -7.664 11.547 1 98.31 82 PHE A O 1
ATOM 668 N N . ALA A 1 83 ? 1.237 -7.695 9.508 1 98.44 83 ALA A N 1
ATOM 669 C CA . ALA A 1 83 ? 1.663 -9.094 9.531 1 98.44 83 ALA A CA 1
ATOM 670 C C . ALA A 1 83 ? 3.182 -9.203 9.641 1 98.44 83 ALA A C 1
ATOM 672 O O . ALA A 1 83 ? 3.912 -8.523 8.914 1 98.44 83 ALA A O 1
ATOM 673 N N . ILE A 1 84 ? 3.652 -10.031 10.523 1 97.94 84 ILE A N 1
ATOM 674 C CA . ILE A 1 84 ? 5.082 -10.242 10.727 1 97.94 84 ILE A CA 1
ATOM 675 C C . ILE A 1 84 ? 5.445 -11.688 10.391 1 97.94 84 ILE A C 1
ATOM 677 O O . ILE A 1 84 ? 4.996 -12.617 11.07 1 97.94 84 ILE A O 1
ATOM 681 N N . LYS A 1 85 ? 6.184 -11.883 9.352 1 96.38 85 LYS A N 1
ATOM 682 C CA . LYS A 1 85 ? 6.629 -13.211 8.93 1 96.38 85 LYS A CA 1
ATOM 683 C C . LYS A 1 85 ? 7.973 -13.562 9.562 1 96.38 85 LYS A C 1
ATOM 685 O O . LYS A 1 85 ? 9 -12.969 9.234 1 96.38 85 LYS A O 1
ATOM 690 N N . LYS A 1 86 ? 7.977 -14.5 10.406 1 95 86 LYS A N 1
ATOM 691 C CA . LYS A 1 86 ? 9.164 -15 11.094 1 95 86 LYS A CA 1
ATOM 692 C C . LYS A 1 86 ? 9.633 -16.328 10.5 1 95 86 LYS A C 1
ATOM 694 O O . LYS A 1 86 ? 8.898 -17.312 10.516 1 95 86 LYS A O 1
ATOM 699 N N . PHE A 1 87 ? 10.859 -16.359 10.148 1 92.94 87 PHE A N 1
ATOM 700 C CA . PHE A 1 87 ? 11.383 -17.562 9.492 1 92.94 87 PHE A CA 1
ATOM 701 C C . PHE A 1 87 ? 11.805 -18.594 10.523 1 92.94 87 PHE A C 1
ATOM 703 O O . PHE A 1 87 ? 12.359 -18.25 11.57 1 92.94 87 PHE A O 1
ATOM 710 N N . LYS A 1 88 ? 11.539 -19.891 10.484 1 84.56 88 LYS A N 1
ATOM 711 C CA . LYS A 1 88 ? 11.844 -20.969 11.422 1 84.56 88 LYS A CA 1
ATOM 712 C C . LYS A 1 88 ? 13.297 -21.406 11.305 1 84.56 88 LYS A C 1
ATOM 714 O O . LYS A 1 88 ? 13.992 -21.562 12.312 1 84.56 88 LYS A O 1
ATOM 719 N N . ASN A 1 89 ? 13.945 -21.734 10.258 1 72.5 89 ASN A N 1
ATOM 720 C CA . ASN A 1 89 ? 15.289 -22.266 10.062 1 72.5 89 ASN A CA 1
ATOM 721 C C . ASN A 1 89 ? 15.93 -21.703 8.797 1 72.5 89 ASN A C 1
ATOM 723 O O . ASN A 1 89 ? 16.344 -22.469 7.926 1 72.5 89 ASN A O 1
ATOM 727 N N . PRO A 1 90 ? 16.094 -20.406 8.969 1 66.31 90 PRO A N 1
ATOM 728 C CA . PRO A 1 90 ? 16.391 -19.891 7.625 1 66.31 90 PRO A CA 1
ATOM 729 C C . PRO A 1 90 ? 17.891 -19.734 7.367 1 66.31 90 PRO A C 1
ATOM 731 O O . PRO A 1 90 ? 18.656 -19.484 8.297 1 66.31 90 PRO A O 1
ATOM 734 N N . LYS A 1 91 ? 18.281 -20.156 6.25 1 80.5 91 LYS A N 1
ATOM 735 C CA . LYS A 1 91 ? 19.547 -19.625 5.746 1 80.5 91 LYS A CA 1
ATOM 736 C C . LYS A 1 91 ? 19.484 -18.109 5.582 1 80.5 91 LYS A C 1
ATOM 738 O O . LYS A 1 91 ? 18.562 -17.594 4.969 1 80.5 91 LYS A O 1
ATOM 743 N N . GLU A 1 92 ? 20.328 -17.422 6.184 1 84.25 92 GLU A N 1
ATOM 744 C CA . GLU A 1 92 ? 20.375 -15.961 6.148 1 84.25 92 GLU A CA 1
ATOM 745 C C . GLU A 1 92 ? 20.312 -15.438 4.719 1 84.25 92 GLU A C 1
ATOM 747 O O . GLU A 1 92 ? 19.656 -14.438 4.441 1 84.25 92 GLU A O 1
ATOM 752 N N . GLU A 1 93 ? 20.969 -16.172 3.898 1 86.81 93 GLU A N 1
ATOM 753 C CA . GLU A 1 93 ? 21.016 -15.758 2.5 1 86.81 93 GLU A CA 1
ATOM 754 C C . GLU A 1 93 ? 19.625 -15.766 1.868 1 86.81 93 GLU A C 1
ATOM 756 O O . GLU A 1 93 ? 19.297 -14.891 1.06 1 86.81 93 GLU A O 1
ATOM 761 N N . ALA A 1 94 ? 18.875 -16.719 2.273 1 88.19 94 ALA A N 1
ATOM 762 C CA . ALA A 1 94 ? 17.531 -16.828 1.72 1 88.19 94 ALA A CA 1
ATOM 763 C C . ALA A 1 94 ? 16.641 -15.695 2.207 1 88.19 94 ALA A C 1
ATOM 765 O O . ALA A 1 94 ? 15.812 -15.18 1.454 1 88.19 94 ALA A O 1
ATOM 766 N N . ILE A 1 95 ? 16.859 -15.32 3.412 1 91.88 95 ILE A N 1
ATOM 767 C CA . ILE A 1 95 ? 16.094 -14.227 3.998 1 91.88 95 ILE A CA 1
ATOM 768 C C . ILE A 1 95 ? 16.438 -12.914 3.303 1 91.88 95 ILE A C 1
ATOM 770 O O . ILE A 1 95 ? 15.555 -12.156 2.908 1 91.88 95 ILE A O 1
ATOM 774 N N . ILE A 1 96 ? 17.656 -12.703 3.102 1 91.88 96 ILE A N 1
ATOM 775 C CA . ILE A 1 96 ? 18.125 -11.469 2.48 1 91.88 96 ILE A CA 1
ATOM 776 C C . ILE A 1 96 ? 17.641 -11.398 1.038 1 91.88 96 ILE A C 1
ATOM 778 O O . ILE A 1 96 ? 17.234 -10.328 0.565 1 91.88 96 ILE A O 1
ATOM 782 N N . LYS A 1 97 ? 17.672 -12.539 0.406 1 91.25 97 LYS A N 1
ATOM 783 C CA . LYS A 1 97 ? 17.188 -12.586 -0.967 1 91.25 97 LYS A CA 1
ATOM 784 C C . LYS A 1 97 ? 15.703 -12.219 -1.034 1 91.25 97 LYS A C 1
ATOM 786 O O . LYS A 1 97 ? 15.289 -11.469 -1.912 1 91.25 97 LYS A O 1
ATOM 791 N N . GLU A 1 98 ? 14.922 -12.789 -0.155 1 93.88 98 GLU A N 1
ATOM 792 C CA . GLU A 1 98 ? 13.492 -12.484 -0.139 1 93.88 98 GLU A CA 1
ATOM 793 C C . GLU A 1 98 ? 13.25 -11.008 0.164 1 93.88 98 GLU A C 1
ATOM 795 O O . GLU A 1 98 ? 12.391 -10.375 -0.457 1 93.88 98 GLU A O 1
ATOM 800 N N . ILE A 1 99 ? 13.984 -10.445 1.103 1 94.69 99 ILE A N 1
ATOM 801 C CA . ILE A 1 99 ? 13.891 -9.023 1.429 1 94.69 99 ILE A CA 1
ATOM 802 C C . ILE A 1 99 ? 14.203 -8.188 0.189 1 94.69 99 ILE A C 1
ATOM 804 O O . ILE A 1 99 ? 13.477 -7.246 -0.128 1 94.69 99 ILE A O 1
ATOM 808 N N . HIS A 1 100 ? 15.219 -8.57 -0.487 1 93.5 100 HIS A N 1
ATOM 809 C CA . HIS A 1 100 ? 15.633 -7.859 -1.691 1 93.5 100 HIS A CA 1
ATOM 810 C C . HIS A 1 100 ? 14.547 -7.902 -2.762 1 93.5 100 HIS A C 1
ATOM 812 O O . HIS A 1 100 ? 14.188 -6.871 -3.332 1 93.5 100 HIS A O 1
ATOM 818 N N . LEU A 1 101 ? 14.031 -9.047 -2.973 1 94.25 101 LEU A N 1
ATOM 819 C CA . LEU A 1 101 ? 13.008 -9.219 -3.992 1 94.25 101 LEU A CA 1
ATOM 820 C C . LEU A 1 101 ? 11.742 -8.445 -3.621 1 94.25 101 LEU A C 1
ATOM 822 O O . LEU A 1 101 ? 11.109 -7.832 -4.484 1 94.25 101 LEU A O 1
ATOM 826 N N . MET A 1 102 ? 11.414 -8.477 -2.357 1 95.19 102 MET A N 1
ATOM 827 C CA . MET A 1 102 ? 10.25 -7.715 -1.904 1 95.19 102 MET A CA 1
ATOM 828 C C . MET A 1 102 ? 10.461 -6.223 -2.143 1 95.19 102 MET A C 1
ATOM 830 O O . MET A 1 102 ? 9.516 -5.508 -2.479 1 95.19 102 MET A O 1
ATOM 834 N N . GLY A 1 103 ? 11.656 -5.785 -1.964 1 92.38 103 GLY A N 1
ATOM 835 C CA . GLY A 1 103 ? 11.977 -4.395 -2.244 1 92.38 103 GLY A CA 1
ATOM 836 C C . GLY A 1 103 ? 11.82 -4.027 -3.707 1 92.38 103 GLY A C 1
ATOM 837 O O . GLY A 1 103 ? 11.438 -2.902 -4.035 1 92.38 103 GLY A O 1
ATOM 838 N N . ILE A 1 104 ? 12.055 -4.965 -4.559 1 92.06 104 ILE A N 1
ATOM 839 C CA . ILE A 1 104 ? 12 -4.73 -5.996 1 92.06 104 ILE A CA 1
ATOM 840 C C . ILE A 1 104 ? 10.547 -4.703 -6.461 1 92.06 104 ILE A C 1
ATOM 842 O O . ILE A 1 104 ? 10.156 -3.844 -7.258 1 92.06 104 ILE A O 1
ATOM 846 N N . VAL A 1 105 ? 9.742 -5.516 -5.895 1 95.5 105 VAL A N 1
ATOM 847 C CA . VAL A 1 105 ? 8.414 -5.723 -6.465 1 95.5 105 VAL A CA 1
ATOM 848 C C . VAL A 1 105 ? 7.426 -4.75 -5.828 1 95.5 105 VAL A C 1
ATOM 850 O O . VAL A 1 105 ? 6.316 -4.566 -6.336 1 95.5 105 VAL A O 1
ATOM 853 N N . ASN A 1 106 ? 7.812 -4.18 -4.734 1 94.38 106 ASN A N 1
ATOM 854 C CA . ASN A 1 106 ? 6.93 -3.238 -4.059 1 94.38 106 ASN A CA 1
ATOM 855 C C . ASN A 1 106 ? 7.223 -1.799 -4.477 1 94.38 106 ASN A C 1
ATOM 857 O O . ASN A 1 106 ? 8.352 -1.471 -4.84 1 94.38 106 ASN A O 1
ATOM 861 N N . PRO A 1 107 ? 6.223 -0.974 -4.531 1 94.94 107 PRO A N 1
ATOM 862 C CA . PRO A 1 107 ? 4.824 -1.276 -4.211 1 94.94 107 PRO A CA 1
ATOM 863 C C . PRO A 1 107 ? 3.998 -1.621 -5.449 1 94.94 107 PRO A C 1
ATOM 865 O O . PRO A 1 107 ? 4.34 -1.206 -6.559 1 94.94 107 PRO A O 1
ATOM 868 N N . HIS A 1 108 ? 3.025 -2.348 -5.316 1 97.19 108 HIS A N 1
ATOM 869 C CA . HIS A 1 108 ? 2.051 -2.67 -6.352 1 97.19 108 HIS A CA 1
ATOM 870 C C . HIS A 1 108 ? 0.676 -2.941 -5.75 1 97.19 108 HIS A C 1
ATOM 872 O O . HIS A 1 108 ? 0.571 -3.557 -4.684 1 97.19 108 HIS A O 1
ATOM 878 N N . PRO A 1 109 ? -0.398 -2.572 -6.457 1 96.81 109 PRO A N 1
ATOM 879 C CA . PRO A 1 109 ? -1.742 -2.695 -5.891 1 96.81 109 PRO A CA 1
ATOM 880 C C . PRO A 1 109 ? -2.119 -4.141 -5.57 1 96.81 109 PRO A C 1
ATOM 882 O O . PRO A 1 109 ? -2.936 -4.387 -4.68 1 96.81 109 PRO A O 1
ATOM 885 N N . ASN A 1 110 ? -1.587 -5.074 -6.297 1 98.44 110 ASN A N 1
ATOM 886 C CA . ASN A 1 110 ? -1.99 -6.465 -6.129 1 98.44 110 ASN A CA 1
ATOM 887 C C . ASN A 1 110 ? -0.86 -7.309 -5.547 1 98.44 110 ASN A C 1
ATOM 889 O O . ASN A 1 110 ? -0.847 -8.531 -5.707 1 98.44 110 ASN A O 1
ATOM 893 N N . ILE A 1 111 ? 0.11 -6.734 -4.941 1 98.56 111 ILE A N 1
ATOM 894 C CA . ILE A 1 111 ? 1.173 -7.41 -4.207 1 98.56 111 ILE A CA 1
ATOM 895 C C . ILE A 1 111 ? 1.151 -6.969 -2.746 1 98.56 111 ILE A C 1
ATOM 897 O O . ILE A 1 111 ? 0.959 -5.785 -2.453 1 98.56 111 ILE A O 1
ATOM 901 N N . ILE A 1 112 ? 1.271 -7.898 -1.876 1 98.56 112 ILE A N 1
ATOM 902 C CA . ILE A 1 112 ? 1.274 -7.594 -0.45 1 98.56 112 ILE A CA 1
ATOM 903 C C . ILE A 1 112 ? 2.342 -6.543 -0.152 1 98.56 112 ILE A C 1
ATOM 905 O O . ILE A 1 112 ? 3.469 -6.637 -0.643 1 98.56 112 ILE A O 1
ATOM 909 N N . THR A 1 113 ? 2.01 -5.527 0.567 1 98.31 113 THR A N 1
ATOM 910 C CA . THR A 1 113 ? 2.93 -4.422 0.803 1 98.31 113 THR A CA 1
ATOM 911 C C . THR A 1 113 ? 4.031 -4.832 1.774 1 98.31 113 THR A C 1
ATOM 913 O O . THR A 1 113 ? 3.766 -5.484 2.785 1 98.31 113 THR A O 1
ATOM 916 N N . PHE A 1 114 ? 5.219 -4.496 1.426 1 98.19 114 PHE A N 1
ATOM 917 C CA . PHE A 1 114 ? 6.402 -4.695 2.256 1 98.19 114 PHE A CA 1
ATOM 918 C C . PHE A 1 114 ? 6.766 -3.412 2.996 1 98.19 114 PHE A C 1
ATOM 920 O O . PHE A 1 114 ? 7.242 -2.453 2.387 1 98.19 114 PHE A O 1
ATOM 927 N N . TYR A 1 115 ? 6.609 -3.426 4.316 1 97.88 115 TYR A N 1
ATOM 928 C CA . TYR A 1 115 ? 6.82 -2.203 5.082 1 97.88 115 TYR A CA 1
ATOM 929 C C . TYR A 1 115 ? 8.25 -2.125 5.602 1 97.88 115 TYR A C 1
ATOM 931 O O . TYR A 1 115 ? 8.734 -1.045 5.945 1 97.88 115 TYR A O 1
ATOM 939 N N . GLY A 1 116 ? 8.906 -3.271 5.707 1 96.94 116 GLY A N 1
ATOM 940 C CA . GLY A 1 116 ? 10.258 -3.309 6.238 1 96.94 116 GLY A CA 1
ATOM 941 C C . GLY A 1 116 ? 10.555 -4.57 7.023 1 96.94 116 GLY A C 1
ATOM 942 O O . GLY A 1 116 ? 10.039 -5.645 6.707 1 96.94 116 GLY A O 1
ATOM 943 N N . VAL A 1 117 ? 11.508 -4.434 7.98 1 96.75 117 VAL A N 1
ATOM 944 C CA . VAL A 1 117 ? 11.93 -5.613 8.727 1 96.75 117 VAL A CA 1
ATOM 945 C C . VAL A 1 117 ? 11.93 -5.309 10.227 1 96.75 117 VAL A C 1
ATOM 947 O O . VAL A 1 117 ? 11.828 -4.145 10.625 1 96.75 117 VAL A O 1
ATOM 950 N N . THR A 1 118 ? 11.891 -6.289 10.984 1 96.19 118 THR A N 1
ATOM 951 C CA . THR A 1 118 ? 12.078 -6.23 12.43 1 96.19 118 THR A CA 1
ATOM 952 C C . THR A 1 118 ? 12.812 -7.469 12.93 1 96.19 118 THR A C 1
ATOM 954 O O . THR A 1 118 ? 13.109 -8.375 12.156 1 96.19 118 THR A O 1
ATOM 957 N N . LYS A 1 119 ? 13.188 -7.48 14.125 1 92.69 119 LYS A N 1
ATOM 958 C CA . LYS A 1 119 ? 13.812 -8.641 14.75 1 92.69 119 LYS A CA 1
ATOM 959 C C . LYS A 1 119 ? 13.031 -9.094 15.977 1 92.69 119 LYS A C 1
ATOM 961 O O . LYS A 1 119 ? 13.227 -8.562 17.078 1 92.69 119 LYS A O 1
ATOM 966 N N . LEU A 1 120 ? 12.188 -10.016 15.719 1 88.81 120 LEU A N 1
ATOM 967 C CA . LEU A 1 120 ? 11.422 -10.539 16.844 1 88.81 120 LEU A CA 1
ATOM 968 C C . LEU A 1 120 ? 12.305 -11.367 17.766 1 88.81 120 LEU A C 1
ATOM 970 O O . LEU A 1 120 ? 12.031 -11.469 18.969 1 88.81 120 LEU A O 1
ATOM 974 N N . ASP A 1 121 ? 13.25 -12.031 17.078 1 81.31 121 ASP A N 1
ATOM 975 C CA . ASP A 1 121 ? 14.25 -12.75 17.859 1 81.31 121 ASP A CA 1
ATOM 976 C C . ASP A 1 121 ? 15.656 -12.266 17.516 1 81.31 121 ASP A C 1
ATOM 978 O O . ASP A 1 121 ? 15.836 -11.398 16.656 1 81.31 121 ASP A O 1
ATOM 982 N N . GLU A 1 122 ? 16.609 -12.594 18.25 1 74 122 GLU A N 1
ATOM 983 C CA . GLU A 1 122 ? 17.953 -12.031 18.188 1 74 122 GLU A CA 1
ATOM 984 C C . GLU A 1 122 ? 18.688 -12.508 16.938 1 74 122 GLU A C 1
ATOM 986 O O . GLU A 1 122 ? 19.719 -11.93 16.547 1 74 122 GLU A O 1
ATOM 991 N N . THR A 1 123 ? 18.172 -13.391 16.203 1 78.75 123 THR A N 1
ATOM 992 C CA . THR A 1 123 ? 19.062 -13.992 15.211 1 78.75 123 THR A CA 1
ATOM 993 C C . THR A 1 123 ? 18.734 -13.477 13.812 1 78.75 123 THR A C 1
ATOM 995 O O . THR A 1 123 ? 19.609 -12.969 13.109 1 78.75 123 THR A O 1
ATOM 998 N N . ASN A 1 124 ? 17.531 -13.609 13.414 1 87.44 124 ASN A N 1
ATOM 999 C CA . ASN A 1 124 ? 17.234 -13.312 12.016 1 87.44 124 ASN A CA 1
ATOM 1000 C C . ASN A 1 124 ? 16.156 -12.25 11.883 1 87.44 124 ASN A C 1
ATOM 1002 O O . ASN A 1 124 ? 15.344 -12.055 12.797 1 87.44 124 ASN A O 1
ATOM 1006 N N . TYR A 1 125 ? 16.172 -11.562 10.82 1 92.94 125 TYR A N 1
ATOM 1007 C CA . TYR A 1 125 ? 15.141 -10.57 10.523 1 92.94 125 TYR A CA 1
ATOM 1008 C C . TYR A 1 125 ? 13.82 -11.25 10.18 1 92.94 125 TYR A C 1
ATOM 1010 O O . TYR A 1 125 ? 13.805 -12.367 9.656 1 92.94 125 TYR A O 1
ATOM 1018 N N . SER A 1 126 ? 12.789 -10.609 10.594 1 95.94 126 SER A N 1
ATOM 1019 C CA . SER A 1 126 ? 11.43 -10.914 10.172 1 95.94 126 SER A CA 1
ATOM 1020 C C . SER A 1 126 ? 10.898 -9.859 9.211 1 95.94 126 SER A C 1
ATOM 1022 O O . SER A 1 126 ? 11.32 -8.703 9.258 1 95.94 126 SER A O 1
ATOM 1024 N N . LEU A 1 127 ? 10.031 -10.273 8.367 1 96.88 127 LEU A N 1
ATOM 1025 C CA . LEU A 1 127 ? 9.422 -9.32 7.445 1 96.88 127 LEU A CA 1
ATOM 1026 C C . LEU A 1 127 ? 8.219 -8.641 8.086 1 96.88 127 LEU A C 1
ATOM 1028 O O . LEU A 1 127 ? 7.402 -9.297 8.734 1 96.88 127 LEU A O 1
ATOM 1032 N N . VAL A 1 128 ? 8.094 -7.32 7.965 1 98.19 128 VAL A N 1
ATOM 1033 C CA . VAL A 1 128 ? 6.906 -6.562 8.336 1 98.19 128 VAL A CA 1
ATOM 1034 C C . VAL A 1 128 ? 6.062 -6.281 7.098 1 98.19 128 VAL A C 1
ATOM 1036 O O . VAL A 1 128 ? 6.492 -5.555 6.199 1 98.19 128 VAL A O 1
ATOM 1039 N N . LEU A 1 129 ? 4.852 -6.816 7.109 1 98.56 129 LEU A N 1
ATOM 1040 C CA . LEU A 1 129 ? 4.035 -6.828 5.902 1 98.56 129 LEU A CA 1
ATOM 1041 C C . LEU A 1 129 ? 2.643 -6.27 6.18 1 98.56 129 LEU A C 1
ATOM 1043 O O . LEU A 1 129 ? 2.246 -6.129 7.336 1 98.56 129 LEU A O 1
ATOM 1047 N N . GLU A 1 130 ? 2.01 -5.898 5.07 1 98.38 130 GLU A N 1
ATOM 1048 C CA . GLU A 1 130 ? 0.585 -5.578 5.109 1 98.38 130 GLU A CA 1
ATOM 1049 C C . GLU A 1 130 ? -0.222 -6.727 5.707 1 98.38 130 GLU A C 1
ATOM 1051 O O . GLU A 1 130 ? 0.005 -7.891 5.371 1 98.38 130 GLU A O 1
ATOM 1056 N N . TYR A 1 131 ? -1.085 -6.363 6.68 1 97.75 131 TYR A N 1
ATOM 1057 C CA . TYR A 1 131 ? -2.02 -7.355 7.207 1 97.75 131 TYR A CA 1
ATOM 1058 C C . TYR A 1 131 ? -3.164 -7.594 6.23 1 97.75 131 TYR A C 1
ATOM 1060 O O . TYR A 1 131 ? -3.732 -6.648 5.684 1 97.75 131 TYR A O 1
ATOM 1068 N N . ALA A 1 132 ? -3.486 -8.836 5.941 1 97.75 132 ALA A N 1
ATOM 1069 C CA . ALA A 1 132 ? -4.586 -9.195 5.047 1 97.75 132 ALA A CA 1
ATOM 1070 C C . ALA A 1 132 ? -5.652 -10 5.781 1 97.75 132 ALA A C 1
ATOM 1072 O O . ALA A 1 132 ? -5.348 -10.719 6.742 1 97.75 132 ALA A O 1
ATOM 1073 N N . ASP A 1 133 ? -6.852 -9.992 5.266 1 94.75 133 ASP A N 1
ATOM 1074 C CA . ASP A 1 133 ? -8.016 -10.578 5.926 1 94.75 133 ASP A CA 1
ATOM 1075 C C . ASP A 1 133 ? -7.961 -12.109 5.875 1 94.75 133 ASP A C 1
ATOM 1077 O O . ASP A 1 133 ? -8.18 -12.773 6.887 1 94.75 133 ASP A O 1
ATOM 1081 N N . LYS A 1 134 ? -7.707 -12.602 4.727 1 96.5 134 LYS A N 1
ATOM 1082 C CA . LYS A 1 134 ? -7.738 -14.055 4.562 1 96.5 134 LYS A CA 1
ATOM 1083 C C . LYS A 1 134 ? -6.934 -14.484 3.342 1 96.5 134 LYS A C 1
ATOM 1085 O O . LYS A 1 134 ? -6.605 -13.664 2.484 1 96.5 134 LYS A O 1
ATOM 1090 N N . THR A 1 135 ? -6.594 -15.797 3.324 1 97.25 135 THR A N 1
ATOM 1091 C CA . THR A 1 135 ? -6.008 -16.375 2.123 1 97.25 135 THR A CA 1
ATOM 1092 C C . THR A 1 135 ? -7.082 -16.656 1.074 1 97.25 135 THR A C 1
ATOM 1094 O O . THR A 1 135 ? -8.266 -16.781 1.407 1 97.25 135 THR A O 1
ATOM 1097 N N . LEU A 1 136 ? -6.66 -16.703 -0.169 1 98.19 136 LEU A N 1
ATOM 1098 C CA . LEU A 1 136 ? -7.59 -17.094 -1.224 1 98.19 136 LEU A CA 1
ATOM 1099 C C . LEU A 1 136 ? -8.164 -18.484 -0.959 1 98.19 136 LEU A C 1
ATOM 1101 O O . LEU A 1 136 ? -9.344 -18.734 -1.22 1 98.19 136 LEU A O 1
ATOM 1105 N N . ARG A 1 137 ? -7.363 -19.422 -0.443 1 96.75 137 ARG A N 1
ATOM 1106 C CA . ARG A 1 137 ? -7.852 -20.75 -0.091 1 96.75 137 ARG A CA 1
ATOM 1107 C C . ARG A 1 137 ? -9.031 -20.656 0.877 1 96.75 137 ARG A C 1
ATOM 1109 O O . ARG A 1 137 ? -10.094 -21.219 0.624 1 96.75 137 ARG A O 1
ATOM 1116 N N . ASP A 1 138 ? -8.812 -19.938 1.969 1 96.5 138 ASP A N 1
ATOM 1117 C CA . ASP A 1 138 ? -9.859 -19.812 2.977 1 96.5 138 ASP A CA 1
ATOM 1118 C C . ASP A 1 138 ? -11.102 -19.125 2.396 1 96.5 138 ASP A C 1
ATOM 1120 O O . ASP A 1 138 ? -12.227 -19.484 2.74 1 96.5 138 ASP A O 1
ATOM 1124 N N . TYR A 1 139 ? -10.867 -18.172 1.532 1 97.5 139 TYR A N 1
ATOM 1125 C CA . TYR A 1 139 ? -11.977 -17.484 0.88 1 97.5 139 TYR A CA 1
ATOM 1126 C C . TYR A 1 139 ? -12.789 -18.438 0.027 1 97.5 139 TYR A C 1
ATOM 1128 O O . TYR A 1 139 ? -14.023 -18.469 0.118 1 97.5 139 TYR A O 1
ATOM 1136 N N . LEU A 1 140 ? -12.117 -19.266 -0.75 1 97.12 140 LEU A N 1
ATOM 1137 C CA . LEU A 1 140 ? -12.773 -20.156 -1.691 1 97.12 140 LEU A CA 1
ATOM 1138 C C . LEU A 1 140 ? -13.484 -21.297 -0.957 1 97.12 140 LEU A C 1
ATOM 1140 O O . LEU A 1 140 ? -14.477 -21.828 -1.445 1 97.12 140 LEU A O 1
ATOM 1144 N N . ARG A 1 141 ? -13.016 -21.578 0.232 1 95.94 141 ARG A N 1
ATOM 1145 C CA . ARG A 1 141 ? -13.586 -22.703 0.979 1 95.94 141 ARG A CA 1
ATOM 1146 C C . ARG A 1 141 ? -14.711 -22.234 1.894 1 95.94 141 ARG A C 1
ATOM 1148 O O . ARG A 1 141 ? -15.398 -23.047 2.506 1 95.94 141 ARG A O 1
ATOM 1155 N N . ASP A 1 142 ? -14.891 -20.984 2.012 1 96.12 142 ASP A N 1
ATOM 1156 C CA . ASP A 1 142 ? -15.977 -20.422 2.811 1 96.12 142 ASP A CA 1
ATOM 1157 C C . ASP A 1 142 ? -17.266 -20.328 1.997 1 96.12 142 ASP A C 1
ATOM 1159 O O . ASP A 1 142 ? -17.484 -19.359 1.272 1 96.12 142 ASP A O 1
ATOM 1163 N N . ASP A 1 143 ? -18.172 -21.203 2.203 1 93 143 ASP A N 1
ATOM 1164 C CA . ASP A 1 143 ? -19.391 -21.328 1.405 1 93 143 ASP A CA 1
ATOM 1165 C C . ASP A 1 143 ? -20.391 -20.219 1.739 1 93 143 ASP A C 1
ATOM 1167 O O . ASP A 1 143 ? -21.359 -20.016 1.013 1 93 143 ASP A O 1
ATOM 1171 N N . THR A 1 144 ? -20.125 -19.453 2.73 1 94.88 144 THR A N 1
ATOM 1172 C CA . THR A 1 144 ? -21.016 -18.375 3.123 1 94.88 144 THR A CA 1
ATOM 1173 C C . THR A 1 144 ? -20.766 -17.125 2.283 1 94.88 144 THR A C 1
ATOM 1175 O O . THR A 1 144 ? -21.594 -16.203 2.262 1 94.88 144 THR A O 1
ATOM 1178 N N . ILE A 1 145 ? -19.688 -17.109 1.568 1 94.5 145 ILE A N 1
ATOM 1179 C CA . ILE A 1 145 ? -19.359 -15.969 0.738 1 94.5 145 ILE A CA 1
ATOM 1180 C C . ILE A 1 145 ? -19.828 -16.203 -0.696 1 94.5 145 ILE A C 1
ATOM 1182 O O . ILE A 1 145 ? -19.312 -17.094 -1.38 1 94.5 145 ILE A O 1
ATOM 1186 N N . PRO A 1 146 ? -20.828 -15.406 -1.071 1 94 146 PRO A N 1
ATOM 1187 C CA . PRO A 1 146 ? -21.188 -15.523 -2.488 1 94 146 PRO A CA 1
ATOM 1188 C C . PRO A 1 146 ? -20.031 -15.164 -3.414 1 94 146 PRO A C 1
ATOM 1190 O O . PRO A 1 146 ? -19.281 -14.227 -3.133 1 94 146 PRO A O 1
ATOM 1193 N N . PHE A 1 147 ? -19.844 -15.961 -4.406 1 94.31 147 PHE A N 1
ATOM 1194 C CA . PHE A 1 147 ? -18.734 -15.773 -5.336 1 94.31 147 PHE A CA 1
ATOM 1195 C C . PHE A 1 147 ? -19.219 -15.867 -6.777 1 94.31 147 PHE A C 1
ATOM 1197 O O . PHE A 1 147 ? -19 -16.891 -7.441 1 94.31 147 PHE A O 1
ATOM 1204 N N . LYS A 1 148 ? -19.719 -14.734 -7.238 1 93.44 148 LYS A N 1
ATOM 1205 C CA . LYS A 1 148 ? -20.344 -14.664 -8.555 1 93.44 148 LYS A CA 1
ATOM 1206 C C . LYS A 1 148 ? -19.297 -14.445 -9.648 1 93.44 148 LYS A C 1
ATOM 1208 O O . LYS A 1 148 ? -18.141 -14.18 -9.352 1 93.44 148 LYS A O 1
ATOM 1213 N N . TRP A 1 149 ? -19.719 -14.516 -10.836 1 94.69 149 TRP A N 1
ATOM 1214 C CA . TRP A 1 149 ? -18.859 -14.461 -12.016 1 94.69 149 TRP A CA 1
ATOM 1215 C C . TRP A 1 149 ? -18.047 -13.164 -12.039 1 94.69 149 TRP A C 1
ATOM 1217 O O . TRP A 1 149 ? -16.844 -13.18 -12.297 1 94.69 149 TRP A O 1
ATOM 1227 N N . GLU A 1 150 ? -18.719 -12.125 -11.727 1 94.88 150 GLU A N 1
ATOM 1228 C CA . GLU A 1 150 ? -18.031 -10.828 -11.75 1 94.88 150 GLU A CA 1
ATOM 1229 C C . GLU A 1 150 ? -16.828 -10.828 -10.82 1 94.88 150 GLU A C 1
ATOM 1231 O O . GLU A 1 150 ? -15.75 -10.344 -11.188 1 94.88 150 GLU A O 1
ATOM 1236 N N . SER A 1 151 ? -17.016 -11.406 -9.641 1 95.94 151 SER A N 1
ATOM 1237 C CA . SER A 1 151 ? -15.93 -11.484 -8.672 1 95.94 151 SER A CA 1
ATOM 1238 C C . SER A 1 151 ? -14.844 -12.461 -9.117 1 95.94 151 SER A C 1
ATOM 1240 O O . SER A 1 151 ? -13.656 -12.211 -8.938 1 95.94 151 SER A O 1
ATOM 1242 N N . GLN A 1 152 ? -15.281 -13.57 -9.703 1 96.94 152 GLN A N 1
ATOM 1243 C CA . GLN A 1 152 ? -14.328 -14.555 -10.219 1 96.94 152 GLN A CA 1
ATOM 1244 C C . GLN A 1 152 ? -13.406 -13.93 -11.258 1 96.94 152 GLN A C 1
ATOM 1246 O O . GLN A 1 152 ? -12.18 -14.062 -11.164 1 96.94 152 GLN A O 1
ATOM 1251 N N . LEU A 1 153 ? -14.039 -13.227 -12.141 1 97.62 153 LEU A N 1
ATOM 1252 C CA . LEU A 1 153 ? -13.281 -12.594 -13.219 1 97.62 153 LEU A CA 1
ATOM 1253 C C . LEU A 1 153 ? -12.375 -11.492 -12.68 1 97.62 153 LEU A C 1
ATOM 1255 O O . LEU A 1 153 ? -11.227 -11.367 -13.102 1 97.62 153 LEU A O 1
ATOM 1259 N N . ARG A 1 154 ? -12.875 -10.75 -11.766 1 97.56 154 ARG A N 1
ATOM 1260 C CA . ARG A 1 154 ? -12.07 -9.695 -11.156 1 97.56 154 ARG A CA 1
ATOM 1261 C C . ARG A 1 154 ? -10.844 -10.266 -10.461 1 97.56 154 ARG A C 1
ATOM 1263 O O . ARG A 1 154 ? -9.734 -9.75 -10.617 1 97.56 154 ARG A O 1
ATOM 1270 N N . PHE A 1 155 ? -11.078 -11.297 -9.703 1 98.44 155 PHE A N 1
ATOM 1271 C CA . PHE A 1 155 ? -9.961 -11.945 -9.031 1 98.44 155 PHE A CA 1
ATOM 1272 C C . PHE A 1 155 ? -8.922 -12.43 -10.039 1 98.44 155 PHE A C 1
ATOM 1274 O O . PHE A 1 155 ? -7.727 -12.211 -9.852 1 98.44 155 PHE A O 1
ATOM 1281 N N . ALA A 1 156 ? -9.406 -13.062 -11.078 1 98.69 156 ALA A N 1
ATOM 1282 C CA . ALA A 1 156 ? -8.5 -13.547 -12.117 1 98.69 156 ALA A CA 1
ATOM 1283 C C . ALA A 1 156 ? -7.676 -12.406 -12.703 1 98.69 156 ALA A C 1
ATOM 1285 O O . ALA A 1 156 ? -6.461 -12.523 -12.867 1 98.69 156 ALA A O 1
ATOM 1286 N N . ARG A 1 157 ? -8.32 -11.328 -12.977 1 98.62 157 ARG A N 1
ATOM 1287 C CA . ARG A 1 157 ? -7.664 -10.164 -13.547 1 98.62 157 ARG A CA 1
ATOM 1288 C C . ARG A 1 157 ? -6.629 -9.594 -12.586 1 98.62 157 ARG A C 1
ATOM 1290 O O . ARG A 1 157 ? -5.531 -9.211 -13.008 1 98.62 157 ARG A O 1
ATOM 1297 N N . GLU A 1 158 ? -6.93 -9.539 -11.352 1 98.75 158 GLU A N 1
ATOM 1298 C CA . GLU A 1 158 ? -6.031 -8.969 -10.359 1 98.75 158 GLU A CA 1
ATOM 1299 C C . GLU A 1 158 ? -4.816 -9.867 -10.133 1 98.75 158 GLU A C 1
ATOM 1301 O O . GLU A 1 158 ? -3.695 -9.375 -9.977 1 98.75 158 GLU A O 1
ATOM 1306 N N . ILE A 1 159 ? -5.027 -11.164 -10.133 1 98.88 159 ILE A N 1
ATOM 1307 C CA . ILE A 1 159 ? -3.904 -12.086 -10.008 1 98.88 159 ILE A CA 1
ATOM 1308 C C . ILE A 1 159 ? -2.992 -11.953 -11.227 1 98.88 159 ILE A C 1
ATOM 1310 O O . ILE A 1 159 ? -1.773 -11.828 -11.086 1 98.88 159 ILE A O 1
ATOM 1314 N N . ALA A 1 160 ? -3.604 -11.953 -12.344 1 98.81 160 ALA A N 1
ATOM 1315 C CA . ALA A 1 160 ? -2.836 -11.812 -13.578 1 98.81 160 ALA A CA 1
ATOM 1316 C C . ALA A 1 160 ? -2.084 -10.484 -13.609 1 98.81 160 ALA A C 1
ATOM 1318 O O . ALA A 1 160 ? -0.969 -10.414 -14.133 1 98.81 160 ALA A O 1
ATOM 1319 N N . ASN A 1 161 ? -2.727 -9.484 -13.125 1 98.56 161 ASN A N 1
ATOM 1320 C CA . ASN A 1 161 ? -2.102 -8.172 -13.031 1 98.56 161 ASN A CA 1
ATOM 1321 C C . ASN A 1 161 ? -0.811 -8.219 -12.219 1 98.56 161 ASN A C 1
ATOM 1323 O O . ASN A 1 161 ? 0.206 -7.656 -12.625 1 98.56 161 ASN A O 1
ATOM 1327 N N . ALA A 1 162 ? -0.845 -8.859 -11.117 1 98.75 162 ALA A N 1
ATOM 1328 C CA . ALA A 1 162 ? 0.339 -9.023 -10.281 1 98.75 162 ALA A CA 1
ATOM 1329 C C . ALA A 1 162 ? 1.438 -9.773 -11.023 1 98.75 162 ALA A C 1
ATOM 1331 O O . ALA A 1 162 ? 2.605 -9.383 -10.977 1 98.75 162 ALA A O 1
ATOM 1332 N N . ILE A 1 163 ? 1.085 -10.797 -11.672 1 98.75 163 ILE A N 1
ATOM 1333 C CA . ILE A 1 163 ? 2.062 -11.625 -12.367 1 98.75 163 ILE A CA 1
ATOM 1334 C C . ILE A 1 163 ? 2.648 -10.852 -13.547 1 98.75 163 ILE A C 1
ATOM 1336 O O . ILE A 1 163 ? 3.84 -10.977 -13.844 1 98.75 163 ILE A O 1
ATOM 1340 N N . SER A 1 164 ? 1.812 -10.125 -14.227 1 98.25 164 SER A N 1
ATOM 1341 C CA . SER A 1 164 ? 2.314 -9.266 -15.289 1 98.25 164 SER A CA 1
ATOM 1342 C C . SER A 1 164 ? 3.359 -8.281 -14.766 1 98.25 164 SER A C 1
ATOM 1344 O O . SER A 1 164 ? 4.391 -8.062 -15.406 1 98.25 164 SER A O 1
ATOM 1346 N N . TRP A 1 165 ? 3.092 -7.695 -13.625 1 97.44 165 TRP A N 1
ATOM 1347 C CA . TRP A 1 165 ? 4.043 -6.809 -12.969 1 97.44 165 TRP A CA 1
ATOM 1348 C C . TRP A 1 165 ? 5.371 -7.52 -12.727 1 97.44 165 TRP A C 1
ATOM 1350 O O . TRP A 1 165 ? 6.438 -6.988 -13.055 1 97.44 165 TRP A O 1
ATOM 1360 N N . LEU A 1 166 ? 5.328 -8.711 -12.234 1 97.88 166 LEU A N 1
ATOM 1361 C CA . LEU A 1 166 ? 6.531 -9.492 -11.945 1 97.88 166 LEU A CA 1
ATOM 1362 C C . LEU A 1 166 ? 7.297 -9.797 -13.227 1 97.88 166 LEU A C 1
ATOM 1364 O O . LEU A 1 166 ? 8.5 -9.531 -13.32 1 97.88 166 LEU A O 1
ATOM 1368 N N . HIS A 1 167 ? 6.621 -10.289 -14.18 1 97.38 167 HIS A N 1
ATOM 1369 C CA . HIS A 1 167 ? 7.258 -10.797 -15.391 1 97.38 167 HIS A CA 1
ATOM 1370 C C . HIS A 1 167 ? 7.754 -9.656 -16.266 1 97.38 167 HIS A C 1
ATOM 1372 O O . HIS A 1 167 ? 8.898 -9.672 -16.734 1 97.38 167 HIS A O 1
ATOM 1378 N N . ASP A 1 168 ? 6.902 -8.695 -16.484 1 95 168 ASP A N 1
ATOM 1379 C CA . ASP A 1 168 ? 7.145 -7.727 -17.547 1 95 168 ASP A CA 1
ATOM 1380 C C . ASP A 1 168 ? 7.902 -6.512 -17.016 1 95 168 ASP A C 1
ATOM 1382 O O . ASP A 1 168 ? 8.781 -5.977 -17.688 1 95 168 ASP A O 1
ATOM 1386 N N . ASP A 1 169 ? 7.59 -6.109 -15.867 1 93.94 169 ASP A N 1
ATOM 1387 C CA . ASP A 1 169 ? 8.172 -4.871 -15.359 1 93.94 169 ASP A CA 1
ATOM 1388 C C . ASP A 1 169 ? 9.398 -5.152 -14.5 1 93.94 169 ASP A C 1
ATOM 1390 O O . ASP A 1 169 ? 10.352 -4.363 -14.484 1 93.94 169 ASP A O 1
ATOM 1394 N N . LYS A 1 170 ? 9.391 -6.289 -13.766 1 95.12 170 LYS A N 1
ATOM 1395 C CA . LYS A 1 170 ? 10.438 -6.504 -12.773 1 95.12 170 LYS A CA 1
ATOM 1396 C C . LYS A 1 170 ? 11.32 -7.691 -13.156 1 95.12 170 LYS A C 1
ATOM 1398 O O . LYS A 1 170 ? 12.352 -7.93 -12.523 1 95.12 170 LYS A O 1
ATOM 1403 N N . GLU A 1 171 ? 10.898 -8.492 -14.133 1 94.62 171 GLU A N 1
ATOM 1404 C CA . GLU A 1 171 ? 11.656 -9.648 -14.602 1 94.62 171 GLU A CA 1
ATOM 1405 C C . GLU A 1 171 ? 11.883 -10.648 -13.477 1 94.62 171 GLU A C 1
ATOM 1407 O O . GLU A 1 171 ? 13 -11.133 -13.289 1 94.62 171 GLU A O 1
ATOM 1412 N N . ILE A 1 172 ? 10.867 -10.906 -12.836 1 95.69 172 ILE A N 1
ATOM 1413 C CA . ILE A 1 172 ? 10.898 -11.828 -11.703 1 95.69 172 ILE A CA 1
ATOM 1414 C C . ILE A 1 172 ? 9.875 -12.938 -11.914 1 95.69 172 ILE A C 1
ATOM 1416 O O . ILE A 1 172 ? 8.766 -12.688 -12.398 1 95.69 172 ILE A O 1
ATOM 1420 N N . ILE A 1 173 ? 10.258 -14.141 -11.594 1 96.12 173 ILE A N 1
ATOM 1421 C CA . ILE A 1 173 ? 9.367 -15.297 -11.547 1 96.12 173 ILE A CA 1
ATOM 1422 C C . ILE A 1 173 ? 8.898 -15.539 -10.117 1 96.12 173 ILE A C 1
ATOM 1424 O O . ILE A 1 173 ? 9.703 -15.539 -9.188 1 96.12 173 ILE A O 1
ATOM 1428 N N . HIS A 1 174 ? 7.613 -15.688 -9.914 1 96.81 174 HIS A N 1
ATOM 1429 C CA . HIS A 1 174 ? 7.129 -15.93 -8.555 1 96.81 174 HIS A CA 1
ATOM 1430 C C . HIS A 1 174 ? 7.57 -17.297 -8.047 1 96.81 174 HIS A C 1
ATOM 1432 O O . HIS A 1 174 ? 8.188 -17.391 -6.98 1 96.81 174 HIS A O 1
ATOM 1438 N N . GLY A 1 175 ? 7.191 -18.391 -8.805 1 94.5 175 GLY A N 1
ATOM 1439 C CA . GLY A 1 175 ? 7.746 -19.719 -8.602 1 94.5 175 GLY A CA 1
ATOM 1440 C C . GLY A 1 175 ? 6.969 -20.547 -7.59 1 94.5 175 GLY A C 1
ATOM 1441 O O . GLY A 1 175 ? 7.254 -21.734 -7.395 1 94.5 175 GLY A O 1
ATOM 1442 N N . ASP A 1 176 ? 5.934 -19.984 -6.938 1 94.38 176 ASP A N 1
ATOM 1443 C CA . ASP A 1 176 ? 5.152 -20.734 -5.953 1 94.38 176 ASP A CA 1
ATOM 1444 C C . ASP A 1 176 ? 3.738 -20.172 -5.836 1 94.38 176 ASP A C 1
ATOM 1446 O O . ASP A 1 176 ? 3.256 -19.906 -4.734 1 94.38 176 ASP A O 1
ATOM 1450 N N . LEU A 1 177 ? 3.1 -20 -6.949 1 97 177 LEU A N 1
ATOM 1451 C CA . LEU A 1 177 ? 1.747 -19.453 -6.996 1 97 177 LEU A CA 1
ATOM 1452 C C . LEU A 1 177 ? 0.717 -20.516 -6.633 1 97 177 LEU A C 1
ATOM 1454 O O . LEU A 1 177 ? 0.629 -21.547 -7.293 1 97 177 LEU A O 1
ATOM 1458 N N . HIS A 1 178 ? 0.024 -20.359 -5.574 1 96.88 178 HIS A N 1
ATOM 1459 C CA . HIS A 1 178 ? -1.08 -21.172 -5.098 1 96.88 178 HIS A CA 1
ATOM 1460 C C . HIS A 1 178 ? -1.975 -20.406 -4.137 1 96.88 178 HIS A C 1
ATOM 1462 O O . HIS A 1 178 ? -1.619 -19.297 -3.703 1 96.88 178 HIS A O 1
ATOM 1468 N N . PRO A 1 179 ? -3.162 -20.859 -3.799 1 97.31 179 PRO A N 1
ATOM 1469 C CA . PRO A 1 179 ? -4.16 -20.031 -3.113 1 97.31 179 PRO A CA 1
ATOM 1470 C C . PRO A 1 179 ? -3.707 -19.594 -1.721 1 97.31 179 PRO A C 1
ATOM 1472 O O . PRO A 1 179 ? -4.199 -18.594 -1.192 1 97.31 179 PRO A O 1
ATOM 1475 N N . ASN A 1 180 ? -2.762 -20.297 -1.073 1 95.5 180 ASN A N 1
ATOM 1476 C CA . ASN A 1 180 ? -2.264 -19.891 0.239 1 95.5 180 ASN A CA 1
ATOM 1477 C C . ASN A 1 180 ? -1.32 -18.703 0.14 1 95.5 180 ASN A C 1
ATOM 1479 O O . ASN A 1 180 ? -1.093 -18 1.129 1 95.5 180 ASN A O 1
ATOM 1483 N N . ASN A 1 181 ? -0.767 -18.484 -1.037 1 96.81 181 ASN A N 1
ATOM 1484 C CA . ASN A 1 181 ? 0.142 -17.375 -1.267 1 96.81 181 ASN A CA 1
ATOM 1485 C C . ASN A 1 181 ? -0.569 -16.203 -1.936 1 96.81 181 ASN A C 1
ATOM 1487 O O . ASN A 1 181 ? 0.079 -15.266 -2.414 1 96.81 181 ASN A O 1
ATOM 1491 N N . ILE A 1 182 ? -1.819 -16.328 -2.045 1 98.56 182 ILE A N 1
ATOM 1492 C CA . ILE A 1 182 ? -2.676 -15.242 -2.504 1 98.56 182 ILE A CA 1
ATOM 1493 C C . ILE A 1 182 ? -3.637 -14.836 -1.391 1 98.56 182 ILE A C 1
ATOM 1495 O O . ILE A 1 182 ? -4.391 -15.664 -0.878 1 98.56 182 ILE A O 1
ATOM 1499 N N . LEU A 1 183 ? -3.562 -13.594 -1.042 1 98.5 183 LEU A N 1
ATOM 1500 C CA . LEU A 1 183 ? -4.367 -13.078 0.059 1 98.5 183 LEU A CA 1
ATOM 1501 C C . LEU A 1 183 ? -5.445 -12.133 -0.455 1 98.5 183 LEU A C 1
ATOM 1503 O O . LEU A 1 183 ? -5.391 -11.688 -1.605 1 98.5 183 LEU A O 1
ATOM 1507 N N . ILE A 1 184 ? -6.43 -11.969 0.337 1 98 184 ILE A N 1
ATOM 1508 C CA . ILE A 1 184 ? -7.492 -11 0.085 1 98 184 ILE A CA 1
ATOM 1509 C C . ILE A 1 184 ? -7.531 -9.969 1.214 1 98 184 ILE A C 1
ATOM 1511 O O . ILE A 1 184 ? -7.641 -10.336 2.389 1 98 184 ILE A O 1
ATOM 1515 N N . ASN A 1 185 ? -7.352 -8.75 0.873 1 96.5 185 ASN A N 1
ATOM 1516 C CA . ASN A 1 185 ? -7.461 -7.641 1.812 1 96.5 185 ASN A CA 1
ATOM 1517 C C . ASN A 1 185 ? -8.453 -6.586 1.319 1 96.5 185 ASN A C 1
ATOM 1519 O O . ASN A 1 185 ? -8.266 -6.008 0.247 1 96.5 185 ASN A O 1
ATOM 1523 N N . ASP A 1 186 ? -9.508 -6.332 2.084 1 93 186 ASP A N 1
ATOM 1524 C CA . ASP A 1 186 ? -10.57 -5.402 1.705 1 93 186 ASP A CA 1
ATOM 1525 C C . ASP A 1 186 ? -11.102 -5.711 0.308 1 93 186 ASP A C 1
ATOM 1527 O O . ASP A 1 186 ? -11.195 -4.82 -0.538 1 93 186 ASP A O 1
ATOM 1531 N N . GLY A 1 187 ? -11.203 -6.988 0.035 1 94.12 187 GLY A N 1
ATOM 1532 C CA . GLY A 1 187 ? -11.812 -7.453 -1.199 1 94.12 187 GLY A CA 1
ATOM 1533 C C . GLY A 1 187 ? -10.852 -7.461 -2.375 1 94.12 187 GLY A C 1
ATOM 1534 O O . GLY A 1 187 ? -11.234 -7.812 -3.492 1 94.12 187 GLY A O 1
ATOM 1535 N N . LYS A 1 188 ? -9.578 -7.121 -2.174 1 96.5 188 LYS A N 1
ATOM 1536 C CA . LYS A 1 188 ? -8.609 -7.043 -3.262 1 96.5 188 LYS A CA 1
ATOM 1537 C C . LYS A 1 188 ? -7.57 -8.156 -3.152 1 96.5 188 LYS A C 1
ATOM 1539 O O . LYS A 1 188 ? -7.191 -8.547 -2.047 1 96.5 188 LYS A O 1
ATOM 1544 N N . ILE A 1 189 ? -7.105 -8.586 -4.258 1 98.56 189 ILE A N 1
ATOM 1545 C CA . ILE A 1 189 ? -6.09 -9.633 -4.332 1 98.56 189 ILE A CA 1
ATOM 1546 C C . ILE A 1 189 ? -4.727 -9.055 -3.955 1 98.56 189 ILE A C 1
ATOM 1548 O O . ILE A 1 189 ? -4.359 -7.969 -4.406 1 98.56 189 ILE A O 1
ATOM 1552 N N . LYS A 1 190 ? -4.039 -9.781 -3.105 1 98.69 190 LYS A N 1
ATOM 1553 C CA . LYS A 1 190 ? -2.654 -9.484 -2.754 1 98.69 190 LYS A CA 1
ATOM 1554 C C . LYS A 1 190 ? -1.775 -10.727 -2.883 1 98.69 190 LYS A C 1
ATOM 1556 O O . LYS A 1 190 ? -1.844 -11.633 -2.049 1 98.69 190 LYS A O 1
ATOM 1561 N N . VAL A 1 191 ? -0.968 -10.766 -3.91 1 98.75 191 VAL A N 1
ATOM 1562 C CA . VAL A 1 191 ? -0.031 -11.875 -4.059 1 98.75 191 VAL A CA 1
ATOM 1563 C C . VAL A 1 191 ? 1.089 -11.75 -3.027 1 98.75 191 VAL A C 1
ATOM 1565 O O . VAL A 1 191 ? 1.61 -10.656 -2.801 1 98.75 191 VAL A O 1
ATOM 1568 N N . ALA A 1 192 ? 1.374 -12.859 -2.395 1 97.56 192 ALA A N 1
ATOM 1569 C CA . ALA A 1 192 ? 2.332 -12.812 -1.293 1 97.56 192 ALA A CA 1
ATOM 1570 C C . ALA A 1 192 ? 3.361 -13.938 -1.415 1 97.56 192 ALA A C 1
ATOM 1572 O O . ALA A 1 192 ? 3.295 -14.75 -2.34 1 97.56 192 ALA A O 1
ATOM 1573 N N . ASP A 1 193 ? 4.367 -13.922 -0.504 1 94.56 193 ASP A N 1
ATOM 1574 C CA . ASP A 1 193 ? 5.402 -14.93 -0.289 1 94.56 193 ASP A CA 1
ATOM 1575 C C . ASP A 1 193 ? 6.32 -15.047 -1.505 1 94.56 193 ASP A C 1
ATOM 1577 O O . ASP A 1 193 ? 6.02 -15.773 -2.449 1 94.56 193 ASP A O 1
ATOM 1581 N N . PHE A 1 194 ? 7.441 -14.5 -1.446 1 95.19 194 PHE A N 1
ATOM 1582 C CA . PHE A 1 194 ? 8.414 -14.469 -2.533 1 95.19 194 PHE A CA 1
ATOM 1583 C C . PHE A 1 194 ? 9.656 -15.281 -2.174 1 95.19 194 PHE A C 1
ATOM 1585 O O . PHE A 1 194 ? 10.742 -15.023 -2.695 1 95.19 194 PHE A O 1
ATOM 1592 N N . GLY A 1 195 ? 9.484 -16.188 -1.321 1 91.38 195 GLY A N 1
ATOM 1593 C CA . GLY A 1 195 ? 10.578 -17.016 -0.833 1 91.38 195 GLY A CA 1
ATOM 1594 C C . GLY A 1 195 ? 11.211 -17.859 -1.913 1 91.38 195 GLY A C 1
ATOM 1595 O O . GLY A 1 195 ? 12.414 -18.156 -1.858 1 91.38 195 GLY A O 1
ATOM 1596 N N . ARG A 1 196 ? 10.461 -18.234 -2.898 1 89.88 196 ARG A N 1
ATOM 1597 C CA . ARG A 1 196 ? 10.969 -19.094 -3.961 1 89.88 196 ARG A CA 1
ATOM 1598 C C . ARG A 1 196 ? 11.164 -18.312 -5.254 1 89.88 196 ARG A C 1
ATOM 1600 O O . ARG A 1 196 ? 11.5 -18.891 -6.289 1 89.88 196 ARG A O 1
ATOM 1607 N N . SER A 1 197 ? 10.891 -17.078 -5.207 1 93.69 197 SER A N 1
ATOM 1608 C CA . SER A 1 197 ? 10.977 -16.25 -6.406 1 93.69 197 SER A CA 1
ATOM 1609 C C . SER A 1 197 ? 12.43 -16.047 -6.824 1 93.69 197 SER A C 1
ATOM 1611 O O . SER A 1 197 ? 13.344 -16.188 -6.008 1 93.69 197 SER A O 1
ATOM 1613 N N . CYS A 1 198 ? 12.602 -15.75 -8.109 1 91.19 198 CYS A N 1
ATOM 1614 C CA . CYS A 1 198 ? 13.938 -15.477 -8.625 1 91.19 198 CYS A CA 1
ATOM 1615 C C . CYS A 1 198 ? 13.875 -14.57 -9.852 1 91.19 198 CYS A C 1
ATOM 1617 O O . CYS A 1 198 ? 12.828 -14.445 -10.484 1 91.19 198 CYS A O 1
ATOM 1619 N N . GLN A 1 199 ? 14.961 -13.945 -10.109 1 91 199 GLN A N 1
ATOM 1620 C CA . GLN A 1 199 ? 15.062 -13.164 -11.336 1 91 199 GLN A CA 1
ATOM 1621 C C . GLN A 1 199 ? 15.156 -14.07 -12.562 1 91 199 GLN A C 1
ATOM 1623 O O . GLN A 1 199 ? 15.789 -15.117 -12.523 1 91 199 GLN A O 1
ATOM 1628 N N . LYS A 1 200 ? 14.609 -13.633 -13.641 1 87.56 200 LYS A N 1
ATOM 1629 C CA . LYS A 1 200 ? 14.57 -14.422 -14.875 1 87.56 200 LYS A CA 1
ATOM 1630 C C . LYS A 1 200 ? 15.977 -14.844 -15.297 1 87.56 200 LYS A C 1
ATOM 1632 O O . LYS A 1 200 ? 16.172 -15.969 -15.758 1 87.56 200 LYS A O 1
ATOM 1637 N N . LYS A 1 201 ? 16.922 -13.945 -15.156 1 81.19 201 LYS A N 1
ATOM 1638 C CA . LYS A 1 201 ? 18.297 -14.211 -15.594 1 81.19 201 LYS A CA 1
ATOM 1639 C C . LYS A 1 201 ? 18.984 -15.211 -14.672 1 81.19 201 LYS A C 1
ATOM 1641 O O . LYS A 1 201 ? 20 -15.805 -15.039 1 81.19 201 LYS A O 1
ATOM 1646 N N . GLU A 1 202 ? 18.531 -15.281 -13.445 1 72.56 202 GLU A N 1
ATOM 1647 C CA . GLU A 1 202 ? 19.125 -16.172 -12.461 1 72.56 202 GLU A CA 1
ATOM 1648 C C . GLU A 1 202 ? 18.422 -17.531 -12.453 1 72.56 202 GLU A C 1
ATOM 1650 O O . GLU A 1 202 ? 18.828 -18.453 -11.742 1 72.56 202 GLU A O 1
ATOM 1655 N N . SER A 1 203 ? 17.281 -17.578 -13.125 1 60.09 203 SER A N 1
ATOM 1656 C CA . SER A 1 203 ? 16.453 -18.781 -13.055 1 60.09 203 SER A CA 1
ATOM 1657 C C . SER A 1 203 ? 17.203 -20 -13.547 1 60.09 203 SER A C 1
ATOM 1659 O O . SER A 1 203 ? 17.594 -20.078 -14.719 1 60.09 203 SER A O 1
ATOM 1661 N N . VAL A 1 204 ? 18.422 -20.203 -13.094 1 55 204 VAL A N 1
ATOM 1662 C CA . VAL A 1 204 ? 19.156 -21.375 -13.547 1 55 204 VAL A CA 1
ATOM 1663 C C . VAL A 1 204 ? 18.516 -22.641 -12.961 1 55 204 VAL A C 1
ATOM 1665 O O . VAL A 1 204 ? 17.688 -22.547 -12.055 1 55 204 VAL A O 1
ATOM 1668 N N . SER A 1 205 ? 19.188 -23.828 -13.305 1 52.84 205 SER A N 1
ATOM 1669 C CA . SER A 1 205 ? 18.984 -25.266 -13.352 1 52.84 205 SER A CA 1
ATOM 1670 C C . SER A 1 205 ? 18.594 -25.812 -11.984 1 52.84 205 SER A C 1
ATOM 1672 O O . SER A 1 205 ? 18.016 -26.906 -11.883 1 52.84 205 SER A O 1
ATOM 1674 N N . HIS A 1 206 ? 19.047 -25.156 -10.898 1 48.66 206 HIS A N 1
ATOM 1675 C CA . HIS A 1 206 ? 19.094 -26.062 -9.758 1 48.66 206 HIS A CA 1
ATOM 1676 C C . HIS A 1 206 ? 17.891 -25.875 -8.844 1 48.66 206 HIS A C 1
ATOM 1678 O O . HIS A 1 206 ? 17.938 -26.203 -7.656 1 48.66 206 HIS A O 1
ATOM 1684 N N . ILE A 1 207 ? 16.828 -25.312 -9.43 1 51.5 207 ILE A N 1
ATOM 1685 C CA . ILE A 1 207 ? 15.82 -25.203 -8.375 1 51.5 207 ILE A CA 1
ATOM 1686 C C . ILE A 1 207 ? 15.086 -26.531 -8.211 1 51.5 207 ILE A C 1
ATOM 1688 O O . ILE A 1 207 ? 14.508 -27.047 -9.164 1 51.5 207 ILE A O 1
ATOM 1692 N N . LYS A 1 208 ? 15.547 -27.312 -7.18 1 55.88 208 LYS A N 1
ATOM 1693 C CA . LYS A 1 208 ? 14.734 -28.469 -6.805 1 55.88 208 LYS A CA 1
ATOM 1694 C C . LYS A 1 208 ? 13.25 -28.109 -6.758 1 55.88 208 LYS A C 1
ATOM 1696 O O . LYS A 1 208 ? 12.891 -27 -6.367 1 55.88 208 LYS A O 1
ATOM 1701 N N . ALA A 1 209 ? 12.516 -28.938 -7.453 1 57.56 209 ALA A N 1
ATOM 1702 C CA . ALA A 1 209 ? 11.062 -28.812 -7.559 1 57.56 209 ALA A CA 1
ATOM 1703 C C . ALA A 1 209 ? 10.406 -28.844 -6.18 1 57.56 209 ALA A C 1
ATOM 1705 O O . ALA A 1 209 ? 10.219 -29.922 -5.605 1 57.56 209 ALA A O 1
ATOM 1706 N N . TYR A 1 210 ? 10.438 -27.734 -5.383 1 68 210 TYR A N 1
ATOM 1707 C CA . TYR A 1 210 ? 9.625 -27.656 -4.172 1 68 210 TYR A CA 1
ATOM 1708 C C . TYR A 1 210 ? 8.414 -26.766 -4.387 1 68 210 TYR A C 1
ATOM 1710 O O . TYR A 1 210 ? 8.492 -25.766 -5.109 1 68 210 TYR A O 1
ATOM 1718 N N . GLY A 1 211 ? 7.285 -27.297 -4.207 1 78.94 211 GLY A N 1
ATOM 1719 C CA . GLY A 1 211 ? 6.051 -26.531 -4.301 1 78.94 211 GLY A CA 1
ATOM 1720 C C . GLY A 1 211 ? 4.816 -27.344 -3.947 1 78.94 211 GLY A C 1
ATOM 1721 O O . GLY A 1 211 ? 4.926 -28.469 -3.482 1 78.94 211 GLY A O 1
ATOM 1722 N N . VAL A 1 212 ? 3.777 -26.688 -4.055 1 89.62 212 VAL A N 1
ATOM 1723 C CA . VAL A 1 212 ? 2.492 -27.359 -3.898 1 89.62 212 VAL A CA 1
ATOM 1724 C C . VAL A 1 212 ? 2.139 -28.109 -5.18 1 89.62 212 VAL A C 1
ATOM 1726 O O . VAL A 1 212 ? 1.854 -27.484 -6.207 1 89.62 212 VAL A O 1
ATOM 1729 N N . ILE A 1 213 ? 2.045 -29.312 -5.176 1 92.19 213 ILE A N 1
ATOM 1730 C CA . ILE A 1 213 ? 2.146 -30.25 -6.281 1 92.19 213 ILE A CA 1
ATOM 1731 C C . ILE A 1 213 ? 1.147 -29.875 -7.375 1 92.19 213 ILE A C 1
ATOM 1733 O O . ILE A 1 213 ? 1.516 -29.75 -8.547 1 92.19 213 ILE A O 1
ATOM 1737 N N . PRO A 1 214 ? -0.164 -29.656 -7.051 1 95.56 214 PRO A N 1
ATOM 1738 C CA . PRO A 1 214 ? -1.127 -29.406 -8.125 1 95.56 214 PRO A CA 1
ATOM 1739 C C . PRO A 1 214 ? -0.82 -28.141 -8.922 1 95.56 214 PRO A C 1
ATOM 1741 O O . PRO A 1 214 ? -1.296 -27.984 -10.047 1 95.56 214 PRO A O 1
ATOM 1744 N N . TYR A 1 215 ? -0.02 -27.328 -8.352 1 96.69 215 TYR A N 1
ATOM 1745 C CA . TYR A 1 215 ? 0.222 -26.031 -8.977 1 96.69 215 TYR A CA 1
ATOM 1746 C C . TYR A 1 215 ? 1.61 -25.969 -9.602 1 96.69 215 TYR A C 1
ATOM 1748 O O . TYR A 1 215 ? 1.984 -24.969 -10.203 1 96.69 215 TYR A O 1
ATOM 1756 N N . MET A 1 216 ? 2.338 -26.984 -9.469 1 93.75 216 MET A N 1
ATOM 1757 C CA . MET A 1 216 ? 3.701 -27.031 -9.992 1 93.75 216 MET A CA 1
ATOM 1758 C C . MET A 1 216 ? 3.699 -27.328 -11.484 1 93.75 216 MET A C 1
ATOM 1760 O O . MET A 1 216 ? 2.918 -28.156 -11.961 1 93.75 216 MET A O 1
ATOM 1764 N N . ASP A 1 217 ? 4.602 -26.688 -12.156 1 93.62 217 ASP A N 1
ATOM 1765 C CA . ASP A 1 217 ? 4.867 -26.984 -13.562 1 93.62 217 ASP A CA 1
ATOM 1766 C C . ASP A 1 217 ? 5.148 -28.469 -13.773 1 93.62 217 ASP A C 1
ATOM 1768 O O . ASP A 1 217 ? 6.09 -29.016 -13.195 1 93.62 217 ASP A O 1
ATOM 1772 N N . PRO A 1 218 ? 4.352 -29.156 -14.641 1 93.25 218 PRO A N 1
ATOM 1773 C CA . PRO A 1 218 ? 4.492 -30.594 -14.852 1 93.25 218 PRO A CA 1
ATOM 1774 C C . PRO A 1 218 ? 5.883 -30.984 -15.344 1 93.25 218 PRO A C 1
ATOM 1776 O O . PRO A 1 218 ? 6.344 -32.094 -15.078 1 93.25 218 PRO A O 1
ATOM 1779 N N . LYS A 1 219 ? 6.562 -30.125 -16.016 1 89.19 219 LYS A N 1
ATOM 1780 C CA . LYS A 1 219 ? 7.879 -30.422 -16.562 1 89.19 219 LYS A CA 1
ATOM 1781 C C . LYS A 1 219 ? 8.867 -30.797 -15.461 1 89.19 219 LYS A C 1
ATOM 1783 O O . LYS A 1 219 ? 9.812 -31.547 -15.703 1 89.19 219 LYS A O 1
ATOM 1788 N N . PHE A 1 220 ? 8.641 -30.312 -14.297 1 87.19 220 PHE A N 1
ATOM 1789 C CA . PHE A 1 220 ? 9.516 -30.609 -13.172 1 87.19 220 PHE A CA 1
ATOM 1790 C C . PHE A 1 220 ? 9.422 -32.094 -12.781 1 87.19 220 PHE A C 1
ATOM 1792 O O . PHE A 1 220 ? 10.383 -32.656 -12.258 1 87.19 220 PHE A O 1
ATOM 1799 N N . PHE A 1 221 ? 8.273 -32.688 -13.023 1 85.31 221 PHE A N 1
ATOM 1800 C CA . PHE A 1 221 ? 8.07 -34.094 -12.641 1 85.31 221 PHE A CA 1
ATOM 1801 C C . PHE A 1 221 ? 8.703 -35.031 -13.656 1 85.31 221 PHE A C 1
ATOM 1803 O O . PHE A 1 221 ? 8.961 -36.188 -13.352 1 85.31 221 PHE A O 1
ATOM 1810 N N . GLU A 1 222 ? 8.812 -34.594 -14.844 1 82.25 222 GLU A N 1
ATOM 1811 C CA . GLU A 1 222 ? 9.445 -35.406 -15.883 1 82.25 222 GLU A CA 1
ATOM 1812 C C . GLU A 1 222 ? 10.93 -35.594 -15.602 1 82.25 222 GLU A C 1
ATOM 1814 O O . GLU A 1 222 ? 11.484 -36.656 -15.891 1 82.25 222 GLU A O 1
ATOM 1819 N N . GLN A 1 223 ? 11.539 -34.531 -15.188 1 66 223 GLN A N 1
ATOM 1820 C CA . GLN A 1 223 ? 12.977 -34.531 -14.938 1 66 223 GLN A CA 1
ATOM 1821 C C . GLN A 1 223 ? 13.352 -35.594 -13.93 1 66 223 GLN A C 1
ATOM 1823 O O . GLN A 1 223 ? 14.438 -36.188 -14.016 1 66 223 GLN A O 1
ATOM 1828 N N . ASN A 1 224 ? 12.508 -35.812 -13.07 1 60.28 224 ASN A N 1
ATOM 1829 C CA . ASN A 1 224 ? 12.836 -36.812 -12.047 1 60.28 224 ASN A CA 1
ATOM 1830 C C . ASN A 1 224 ? 12.82 -38.219 -12.602 1 60.28 224 ASN A C 1
ATOM 1832 O O . ASN A 1 224 ? 13.422 -39.125 -12.023 1 60.28 224 ASN A O 1
ATOM 1836 N N . LEU A 1 225 ? 12.094 -38.531 -13.742 1 58.22 225 LEU A N 1
ATOM 1837 C CA . LEU A 1 225 ? 11.969 -39.875 -14.273 1 58.22 225 LEU A CA 1
ATOM 1838 C C . LEU A 1 225 ? 13.094 -40.188 -15.258 1 58.22 225 LEU A C 1
ATOM 1840 O O . LEU A 1 225 ? 13.438 -41.344 -15.469 1 58.22 225 LEU A O 1
ATOM 1844 N N . SER A 1 226 ? 13.516 -39.219 -16.188 1 54.72 226 SER A N 1
ATOM 1845 C CA . SER A 1 226 ? 14.398 -39.594 -17.281 1 54.72 226 SER A CA 1
ATOM 1846 C C . SER A 1 226 ? 15.844 -39.219 -16.984 1 54.72 226 SER A C 1
ATOM 1848 O O . SER A 1 226 ? 16.125 -38.562 -15.977 1 54.72 226 SER A O 1
ATOM 1850 N N . SER A 1 227 ? 16.781 -39 -18.344 1 47 227 SER A N 1
ATOM 1851 C CA . SER A 1 227 ? 18.172 -38.906 -18.797 1 47 227 SER A CA 1
ATOM 1852 C C . SER A 1 227 ? 18.828 -37.625 -18.266 1 47 227 SER A C 1
ATOM 1854 O O . SER A 1 227 ? 18.141 -36.656 -17.922 1 47 227 SER A O 1
ATOM 1856 N N . PRO A 1 228 ? 20.125 -37.625 -18.234 1 48.56 228 PRO A N 1
ATOM 1857 C CA . PRO A 1 228 ? 21.031 -36.562 -17.781 1 48.56 228 PRO A CA 1
ATOM 1858 C C . PRO A 1 228 ? 20.594 -35.188 -18.25 1 48.56 228 PRO A C 1
ATOM 1860 O O . PRO A 1 228 ? 20.859 -34.188 -17.578 1 48.56 228 PRO A O 1
ATOM 1863 N N . GLU A 1 229 ? 20.078 -35.156 -19.406 1 43.53 229 GLU A N 1
ATOM 1864 C CA . GLU A 1 229 ? 19.859 -33.875 -20.078 1 43.53 229 GLU A CA 1
ATOM 1865 C C . GLU A 1 229 ? 18.75 -33.094 -19.391 1 43.53 229 GLU A C 1
ATOM 1867 O O . GLU A 1 229 ? 18.734 -31.859 -19.469 1 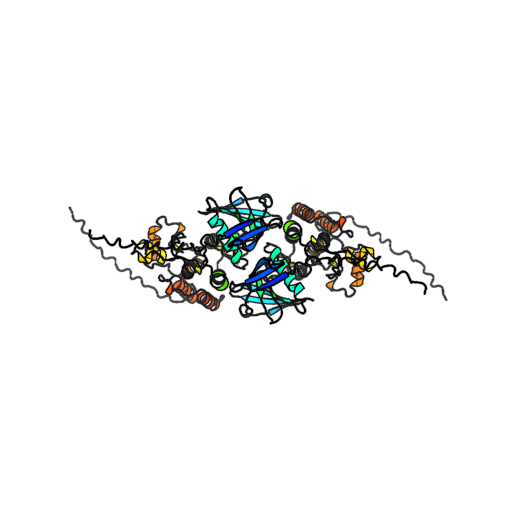43.53 229 GLU A O 1
ATOM 1872 N N . ILE A 1 230 ? 17.688 -33.75 -18.953 1 49.5 230 ILE A N 1
ATOM 1873 C CA . ILE A 1 230 ? 16.531 -33.031 -18.391 1 49.5 230 ILE A CA 1
ATOM 1874 C C . ILE A 1 230 ? 16.906 -32.438 -17.031 1 49.5 230 ILE A C 1
ATOM 1876 O O . ILE A 1 230 ? 16.047 -31.906 -16.328 1 49.5 230 ILE A O 1
ATOM 1880 N N . GLN A 1 231 ? 18.078 -32.688 -16.609 1 53.22 231 GLN A N 1
ATOM 1881 C CA . GLN A 1 231 ? 18.656 -32.344 -15.312 1 53.22 231 GLN A CA 1
ATOM 1882 C C . GLN A 1 231 ? 18.688 -30.844 -15.102 1 53.22 231 GLN A C 1
ATOM 1884 O O . GLN A 1 231 ? 18.922 -30.375 -13.992 1 53.22 231 GLN A O 1
ATOM 1889 N N . ASN A 1 232 ? 18.125 -30.094 -16.188 1 63.88 232 ASN A N 1
ATOM 1890 C CA . ASN A 1 232 ? 18.453 -28.688 -15.961 1 63.88 232 ASN A CA 1
ATOM 1891 C C . ASN A 1 232 ? 17.234 -27.797 -16.094 1 63.88 232 ASN A C 1
ATOM 1893 O O . ASN A 1 232 ? 17.359 -26.594 -16.391 1 63.88 232 ASN A O 1
ATOM 1897 N N . TYR A 1 233 ? 15.984 -28.469 -15.93 1 75.25 233 TYR A N 1
ATOM 1898 C CA . TYR A 1 233 ? 14.852 -27.562 -16.078 1 75.25 233 TYR A CA 1
ATOM 1899 C C . TYR A 1 233 ? 14.641 -26.734 -14.812 1 75.25 233 TYR A C 1
ATOM 1901 O O . TYR A 1 233 ? 14.609 -27.281 -13.703 1 75.25 233 TYR A O 1
ATOM 1909 N N . GLY A 1 234 ? 14.594 -25.375 -15.016 1 83.19 234 GLY A N 1
ATOM 1910 C CA . GLY A 1 234 ? 14.391 -24.453 -13.914 1 83.19 234 GLY A CA 1
ATOM 1911 C C . GLY A 1 234 ? 13.102 -23.672 -14.031 1 83.19 234 GLY A C 1
ATOM 1912 O O . GLY A 1 234 ? 12.336 -23.859 -14.977 1 83.19 234 GLY A O 1
ATOM 1913 N N . LEU A 1 235 ? 12.805 -22.938 -13.039 1 89.31 235 LEU A N 1
ATOM 1914 C CA . LEU A 1 235 ? 11.625 -22.078 -13.023 1 89.31 235 LEU A CA 1
ATOM 1915 C C . LEU A 1 235 ? 11.656 -21.094 -14.18 1 89.31 235 LEU A C 1
ATOM 1917 O O . LEU A 1 235 ? 12.695 -20.484 -14.461 1 89.31 235 LEU A O 1
ATOM 1921 N N . THR A 1 236 ? 10.586 -20.953 -14.844 1 92.69 236 THR A N 1
ATOM 1922 C CA . THR A 1 236 ? 10.414 -19.969 -15.898 1 92.69 236 THR A CA 1
ATOM 1923 C C . THR A 1 236 ? 9.094 -19.219 -15.719 1 92.69 236 THR A C 1
ATOM 1925 O O . THR A 1 236 ? 8.289 -19.562 -14.859 1 92.69 236 THR A O 1
ATOM 1928 N N . GLU A 1 237 ? 8.898 -18.219 -16.562 1 96.56 237 GLU A N 1
ATOM 1929 C CA . GLU A 1 237 ? 7.621 -17.5 -16.547 1 96.56 237 GLU A CA 1
ATOM 1930 C C . GLU A 1 237 ? 6.457 -18.438 -16.828 1 96.56 237 GLU A C 1
ATOM 1932 O O . GLU A 1 237 ? 5.352 -18.234 -16.328 1 96.56 237 GLU A O 1
ATOM 1937 N N . LYS A 1 238 ? 6.797 -19.438 -17.609 1 97.19 238 LYS A N 1
ATOM 1938 C CA . LYS A 1 238 ? 5.758 -20.391 -18 1 97.19 238 LYS A CA 1
ATOM 1939 C C . LYS A 1 238 ? 5.324 -21.266 -16.828 1 97.19 238 LYS A C 1
ATOM 1941 O O . LYS A 1 238 ? 4.219 -21.812 -16.828 1 97.19 238 LYS A O 1
ATOM 1946 N N . SER A 1 239 ? 6.207 -21.438 -15.852 1 95.56 239 SER A N 1
ATOM 1947 C CA . SER A 1 239 ? 5.82 -22.141 -14.633 1 95.56 239 SER A CA 1
ATOM 1948 C C . SER A 1 239 ? 4.707 -21.406 -13.898 1 95.56 239 SER A C 1
ATOM 1950 O O . SER A 1 239 ? 3.74 -22.016 -13.445 1 95.56 239 SER A O 1
ATOM 1952 N N . ASP A 1 240 ? 4.836 -20.062 -13.852 1 97.94 240 ASP A N 1
ATOM 1953 C CA . ASP A 1 240 ? 3.797 -19.25 -13.242 1 97.94 240 ASP A CA 1
ATOM 1954 C C . ASP A 1 240 ? 2.49 -19.344 -14.023 1 97.94 240 ASP A C 1
ATOM 1956 O O . ASP A 1 240 ? 1.406 -19.344 -13.438 1 97.94 240 ASP A O 1
ATOM 1960 N N . ILE A 1 241 ? 2.633 -19.422 -15.312 1 98.88 241 ILE A N 1
ATOM 1961 C CA . ILE A 1 241 ? 1.45 -19.469 -16.172 1 98.88 241 ILE A CA 1
ATOM 1962 C C . ILE A 1 241 ? 0.686 -20.766 -15.914 1 98.88 241 ILE A C 1
ATOM 1964 O O . ILE A 1 241 ? -0.547 -20.781 -15.883 1 98.88 241 ILE A O 1
ATOM 1968 N N . TYR A 1 242 ? 1.404 -21.859 -15.758 1 98.5 242 TYR A N 1
ATOM 1969 C CA . TYR A 1 242 ? 0.738 -23.109 -15.398 1 98.5 242 TYR A CA 1
ATOM 1970 C C . TYR A 1 242 ? -0.058 -22.953 -14.109 1 98.5 242 TYR A C 1
ATOM 1972 O O . TYR A 1 242 ? -1.238 -23.297 -14.055 1 98.5 242 TYR A O 1
ATOM 1980 N N . SER A 1 243 ? 0.589 -22.453 -13.055 1 98.44 243 SER A N 1
ATOM 1981 C CA . SER A 1 243 ? -0.066 -22.25 -11.766 1 98.44 243 SER A CA 1
ATOM 1982 C C . SER A 1 243 ? -1.318 -21.391 -11.914 1 98.44 243 SER A C 1
ATOM 1984 O O . SER A 1 243 ? -2.336 -21.656 -11.266 1 98.44 243 SER A O 1
ATOM 1986 N N . LEU A 1 244 ? -1.234 -20.359 -12.781 1 98.75 244 LEU A N 1
ATOM 1987 C CA . LEU A 1 244 ? -2.367 -19.484 -13.039 1 98.75 244 LEU A CA 1
ATOM 1988 C C . LEU A 1 244 ? -3.549 -20.266 -13.602 1 98.75 244 LEU A C 1
ATOM 1990 O O . LEU A 1 244 ? -4.691 -20.047 -13.195 1 98.75 244 LEU A O 1
ATOM 1994 N N . GLY A 1 245 ? -3.252 -21.109 -14.539 1 98.81 245 GLY A N 1
ATOM 1995 C CA . GLY A 1 245 ? -4.316 -21.922 -15.117 1 98.81 245 GLY A CA 1
ATOM 1996 C C . GLY A 1 245 ? -5.07 -22.734 -14.078 1 98.81 245 GLY A C 1
ATOM 1997 O O . GLY A 1 245 ? -6.305 -22.75 -14.078 1 98.81 245 GLY A O 1
ATOM 1998 N N . VAL A 1 246 ? -4.332 -23.391 -13.219 1 98.56 246 VAL A N 1
ATOM 1999 C CA . VAL A 1 246 ? -4.934 -24.203 -12.164 1 98.56 246 VAL A CA 1
ATOM 2000 C C . VAL A 1 246 ? -5.742 -23.312 -11.227 1 98.56 246 VAL A C 1
ATOM 2002 O O . VAL A 1 246 ? -6.867 -23.641 -10.859 1 98.56 246 VAL A O 1
ATOM 2005 N N . LEU A 1 247 ? -5.238 -22.156 -10.898 1 98.75 247 LEU A N 1
ATOM 2006 C CA . LEU A 1 247 ? -5.918 -21.203 -10.031 1 98.75 247 LEU A CA 1
ATOM 2007 C C . LEU A 1 247 ? -7.219 -20.719 -10.656 1 98.75 247 LEU A C 1
ATOM 2009 O O . LEU A 1 247 ? -8.227 -20.562 -9.969 1 98.75 247 LEU A O 1
ATOM 2013 N N . PHE A 1 248 ? -7.129 -20.422 -11.969 1 98.69 248 PHE A N 1
ATOM 2014 C CA . PHE A 1 248 ? -8.328 -19.953 -12.664 1 98.69 248 PHE A CA 1
ATOM 2015 C C . PHE A 1 248 ? -9.438 -21 -12.57 1 98.69 248 PHE A C 1
ATOM 2017 O O . PHE A 1 248 ? -10.594 -20.656 -12.336 1 98.69 248 PHE A O 1
ATOM 2024 N N . TRP A 1 249 ? -9.086 -22.219 -12.758 1 98.44 249 TRP A N 1
ATOM 2025 C CA . TRP A 1 249 ? -10.07 -23.281 -12.57 1 98.44 249 TRP A CA 1
ATOM 2026 C C . TRP A 1 249 ? -10.594 -23.297 -11.141 1 98.44 249 TRP A C 1
ATOM 2028 O O . TRP A 1 249 ? -11.797 -23.453 -10.922 1 98.44 249 TRP A O 1
ATOM 2038 N N . GLU A 1 250 ? -9.719 -23.141 -10.211 1 98.06 250 GLU A N 1
ATOM 2039 C CA . GLU A 1 250 ? -10.094 -23.172 -8.805 1 98.06 250 GLU A CA 1
ATOM 2040 C C . GLU A 1 250 ? -11.047 -22.031 -8.469 1 98.06 250 GLU A C 1
ATOM 2042 O O . GLU A 1 250 ? -11.938 -22.188 -7.629 1 98.06 250 GLU A O 1
ATOM 2047 N N . LEU A 1 251 ? -10.891 -20.844 -9.094 1 98.06 251 LEU A N 1
ATOM 2048 C CA . LEU A 1 251 ? -11.797 -19.719 -8.906 1 98.06 251 LEU A CA 1
ATOM 2049 C C . LEU A 1 251 ? -13.219 -20.078 -9.305 1 98.06 251 LEU A C 1
ATOM 2051 O O . LEU A 1 251 ? -14.18 -19.625 -8.695 1 98.06 251 LEU A O 1
ATOM 2055 N N . THR A 1 252 ? -13.336 -20.922 -10.312 1 96.31 252 THR A N 1
ATOM 2056 C CA . THR A 1 252 ? -14.656 -21.266 -10.836 1 96.31 252 THR A CA 1
ATOM 2057 C C . THR A 1 252 ? -15.242 -22.453 -10.094 1 96.31 252 THR A C 1
ATOM 2059 O O . THR A 1 252 ? -16.469 -22.562 -9.945 1 96.31 252 THR A O 1
ATOM 2062 N N . SER A 1 253 ? -14.422 -23.344 -9.602 1 95.81 253 SER A N 1
ATOM 2063 C CA . SER A 1 253 ? -14.891 -24.578 -8.992 1 95.81 253 SER A CA 1
ATOM 2064 C C . SER A 1 253 ? -15.008 -24.438 -7.477 1 95.81 253 SER A C 1
ATOM 2066 O O . SER A 1 253 ? -15.766 -25.172 -6.836 1 95.81 253 SER A O 1
ATOM 2068 N N . ARG A 1 254 ? -14.148 -23.547 -6.918 1 96.19 254 ARG A N 1
ATOM 2069 C CA . ARG A 1 254 ? -14 -23.359 -5.477 1 96.19 254 ARG A CA 1
ATOM 2070 C C . ARG A 1 254 ? -13.578 -24.656 -4.801 1 96.19 254 ARG A C 1
ATOM 2072 O O . ARG A 1 254 ? -13.906 -24.891 -3.637 1 96.19 254 ARG A O 1
ATOM 2079 N N . SER A 1 255 ? -12.961 -25.547 -5.582 1 94.25 255 SER A N 1
ATOM 2080 C CA . SER A 1 255 ? -12.5 -26.844 -5.098 1 94.25 255 SER A CA 1
ATOM 2081 C C . SER A 1 255 ? -10.984 -26.969 -5.215 1 94.25 255 SER A C 1
ATOM 2083 O O . SER A 1 255 ? -10.359 -26.25 -5.996 1 94.25 255 SER A O 1
ATOM 2085 N N . SER A 1 256 ? -10.508 -27.891 -4.398 1 94.56 256 SER A N 1
ATOM 2086 C CA . SER A 1 256 ? -9.07 -28.156 -4.48 1 94.56 256 SER A CA 1
ATOM 2087 C C . SER A 1 256 ? -8.75 -29.031 -5.684 1 94.56 256 SER A C 1
ATOM 2089 O O . SER A 1 256 ? -9.391 -30.062 -5.902 1 94.56 256 SER A O 1
ATOM 2091 N N . PRO A 1 257 ? -7.781 -28.656 -6.422 1 96.19 257 PRO A N 1
ATOM 2092 C CA . PRO A 1 257 ? -7.398 -29.516 -7.543 1 96.19 257 PRO A CA 1
ATOM 2093 C C . PRO A 1 257 ? -6.957 -30.906 -7.098 1 96.19 257 PRO A C 1
ATOM 2095 O O . PRO A 1 257 ? -6.176 -31.031 -6.152 1 96.19 257 PRO A O 1
ATOM 2098 N N . PHE A 1 258 ? -7.523 -31.953 -7.711 1 94.81 258 PHE A N 1
ATOM 2099 C CA . PHE A 1 258 ? -7.211 -33.344 -7.477 1 94.81 258 PHE A CA 1
ATOM 2100 C C . PHE A 1 258 ? -7.523 -33.75 -6.039 1 94.81 258 PHE A C 1
ATOM 2102 O O . PHE A 1 258 ? -6.898 -34.656 -5.488 1 94.81 258 PHE A O 1
ATOM 2109 N N . ASN A 1 259 ? -8.383 -32.938 -5.34 1 91.12 259 ASN A N 1
ATOM 2110 C CA . ASN A 1 259 ? -8.703 -33.156 -3.936 1 91.12 259 ASN A CA 1
ATOM 2111 C C . ASN A 1 259 ? -7.449 -33.219 -3.072 1 91.12 259 ASN A C 1
ATOM 2113 O O . ASN A 1 259 ? -7.328 -34.094 -2.209 1 91.12 259 ASN A O 1
ATOM 2117 N N . PHE A 1 260 ? -6.574 -32.375 -3.455 1 89.19 260 PHE A N 1
ATOM 2118 C CA . PHE A 1 260 ? -5.23 -32.344 -2.891 1 89.19 260 PHE A CA 1
ATOM 2119 C C . PHE A 1 260 ? -5.285 -32.25 -1.371 1 89.19 260 PHE A C 1
ATOM 2121 O O . PHE A 1 260 ? -4.473 -32.844 -0.672 1 89.19 260 PHE A O 1
ATOM 2128 N N . GLU A 1 261 ? -6.176 -31.578 -0.777 1 80.62 261 GLU A N 1
ATOM 2129 C CA . GLU A 1 261 ? -6.238 -31.359 0.666 1 80.62 261 GLU A CA 1
ATOM 2130 C C . GLU A 1 261 ? -6.633 -32.625 1.397 1 80.62 261 GLU A C 1
ATOM 2132 O O . GLU A 1 261 ? -6.273 -32.844 2.561 1 80.62 261 GLU A O 1
ATOM 2137 N N . LYS A 1 262 ? -7.277 -33.5 0.663 1 77.31 262 LYS A N 1
ATOM 2138 C CA . LYS A 1 262 ? -7.832 -34.688 1.291 1 77.31 262 LYS A CA 1
ATOM 2139 C C . LYS A 1 262 ? -7.027 -35.938 0.919 1 77.31 262 LYS A C 1
ATOM 2141 O O . LYS A 1 262 ? -7.219 -37 1.501 1 77.31 262 LYS A O 1
ATOM 2146 N N . ARG A 1 263 ? -6.207 -35.781 -0.022 1 71.75 263 ARG A N 1
ATOM 2147 C CA . ARG A 1 263 ? -5.484 -36.938 -0.517 1 71.75 263 ARG A CA 1
ATOM 2148 C C . ARG A 1 263 ? -4.125 -37.094 0.161 1 71.75 263 ARG A C 1
ATOM 2150 O O . ARG A 1 263 ? -3.395 -36.094 0.294 1 71.75 263 ARG A O 1
ATOM 2157 N N . PHE A 1 264 ? -3.924 -38.219 0.575 1 70.06 264 PHE A N 1
ATOM 2158 C CA . PHE A 1 264 ? -2.666 -38.531 1.251 1 70.06 264 PHE A CA 1
ATOM 2159 C C . PHE A 1 264 ? -1.592 -38.938 0.246 1 70.06 264 PHE A C 1
ATOM 2161 O O . PHE A 1 264 ? -0.41 -38.625 0.446 1 70.06 264 PHE A O 1
ATOM 2168 N N . GLU A 1 265 ? -2.039 -39.438 -0.867 1 78.94 265 GLU A N 1
ATOM 2169 C CA . GLU A 1 265 ? -1.048 -39.969 -1.812 1 78.94 265 GLU A CA 1
ATOM 2170 C C . GLU A 1 265 ? -0.613 -38.875 -2.793 1 78.94 265 GLU A C 1
ATOM 2172 O O . GLU A 1 265 ? -1.159 -38.781 -3.893 1 78.94 265 GLU A O 1
ATOM 2177 N N . ARG A 1 266 ? 0.393 -38.188 -2.539 1 84.69 266 ARG A N 1
ATOM 2178 C CA . ARG A 1 266 ? 0.907 -37.094 -3.324 1 84.69 266 ARG A CA 1
ATOM 2179 C C . ARG A 1 266 ? 1.521 -37.562 -4.633 1 84.69 266 ARG A C 1
ATOM 2181 O O . ARG A 1 266 ? 1.411 -36.906 -5.664 1 84.69 266 ARG A O 1
ATOM 2188 N N . ASP A 1 267 ? 2.006 -38.719 -4.566 1 87.38 267 ASP A N 1
ATOM 2189 C CA . ASP A 1 267 ? 2.658 -39.25 -5.75 1 87.38 267 ASP A CA 1
ATOM 2190 C C . ASP A 1 267 ? 1.637 -39.594 -6.836 1 87.38 267 ASP A C 1
ATOM 2192 O O . ASP A 1 267 ? 1.93 -39.5 -8.031 1 87.38 267 ASP A O 1
ATOM 2196 N N . SER A 1 268 ? 0.543 -40 -6.387 1 90.38 268 SER A N 1
ATOM 2197 C CA . SER A 1 268 ? -0.511 -40.312 -7.348 1 90.38 268 SER A CA 1
ATOM 2198 C C . SER A 1 268 ? -0.926 -39.062 -8.125 1 90.38 268 SER A C 1
ATOM 2200 O O . SER A 1 268 ? -1.202 -39.156 -9.328 1 90.38 268 SER A O 1
ATOM 2202 N N . ILE A 1 269 ? -0.95 -37.969 -7.496 1 92.88 269 ILE A N 1
ATOM 2203 C CA . ILE A 1 269 ? -1.327 -36.719 -8.141 1 92.88 269 ILE A CA 1
ATOM 2204 C C . ILE A 1 269 ? -0.255 -36.312 -9.148 1 92.88 269 ILE A C 1
ATOM 2206 O O . ILE A 1 269 ? -0.57 -35.906 -10.266 1 92.88 269 ILE A O 1
ATOM 2210 N N . LYS A 1 270 ? 0.983 -36.469 -8.789 1 91.38 270 LYS A N 1
ATOM 2211 C CA . LYS A 1 270 ? 2.084 -36.188 -9.703 1 91.38 270 LYS A CA 1
ATOM 2212 C C . LYS A 1 270 ? 1.959 -37 -10.992 1 91.38 270 LYS A C 1
ATOM 2214 O O . LYS A 1 270 ? 2.143 -36.469 -12.086 1 91.38 270 LYS A O 1
ATOM 2219 N N . LEU A 1 271 ? 1.645 -38.219 -10.734 1 91.75 271 LEU A N 1
ATOM 2220 C CA . LEU A 1 271 ? 1.517 -39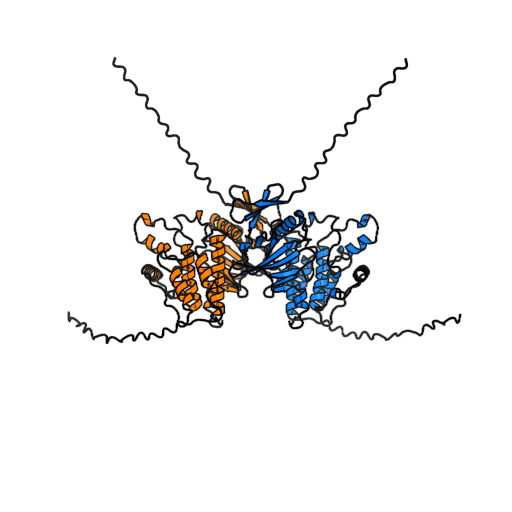.125 -11.875 1 91.75 271 LEU A CA 1
ATOM 2221 C C . LEU A 1 271 ? 0.35 -38.719 -12.766 1 91.75 271 LEU A C 1
ATOM 2223 O O . LEU A 1 271 ? 0.448 -38.781 -13.992 1 91.75 271 LEU A O 1
ATOM 2227 N N . MET A 1 272 ? -0.707 -38.344 -12.172 1 94.19 272 MET A N 1
ATOM 2228 C CA . MET A 1 272 ? -1.866 -37.875 -12.93 1 94.19 272 MET A CA 1
ATOM 2229 C C . MET A 1 272 ? -1.513 -36.656 -13.773 1 94.19 272 MET A C 1
ATOM 2231 O O . MET A 1 272 ? -1.85 -36.625 -14.961 1 94.19 272 MET A O 1
ATOM 2235 N N . ILE A 1 273 ? -0.792 -35.812 -13.195 1 94.88 273 ILE A N 1
ATOM 2236 C CA . ILE A 1 273 ? -0.409 -34.562 -13.883 1 94.88 273 ILE A CA 1
ATOM 2237 C C . ILE A 1 273 ? 0.552 -34.906 -15.023 1 94.88 273 ILE A C 1
ATOM 2239 O O . ILE A 1 273 ? 0.421 -34.375 -16.125 1 94.88 273 ILE A O 1
ATOM 2243 N N . LEU A 1 274 ? 1.452 -35.75 -14.75 1 92.56 274 LEU A N 1
ATOM 2244 C CA . LEU A 1 274 ? 2.41 -36.188 -15.758 1 92.56 274 LEU A CA 1
ATOM 2245 C C . LEU A 1 274 ? 1.695 -36.812 -16.953 1 92.56 274 LEU A C 1
ATOM 2247 O O . LEU A 1 274 ? 2.143 -36.688 -18.094 1 92.56 274 LEU A O 1
ATOM 2251 N N . ASN A 1 275 ? 0.616 -37.5 -16.625 1 94.75 275 ASN A N 1
ATOM 2252 C CA . ASN A 1 275 ? -0.165 -38.156 -17.672 1 94.75 275 ASN A CA 1
ATOM 2253 C C . ASN A 1 275 ? -1.161 -37.219 -18.312 1 94.75 275 ASN A C 1
ATOM 2255 O O . ASN A 1 275 ? -2.119 -37.656 -18.953 1 94.75 275 ASN A O 1
ATOM 2259 N N . ARG A 1 276 ? -1.014 -35.938 -18 1 96.12 276 ARG A N 1
ATOM 2260 C CA . ARG A 1 276 ? -1.733 -34.844 -18.641 1 96.12 276 ARG A CA 1
ATOM 2261 C C . ARG A 1 276 ? -3.188 -34.812 -18.188 1 96.12 276 ARG A C 1
ATOM 2263 O O . ARG A 1 276 ? -4.051 -34.281 -18.891 1 96.12 276 ARG A O 1
ATOM 2270 N N . VAL A 1 277 ? -3.436 -35.469 -17.078 1 96.5 277 VAL A N 1
ATOM 2271 C CA . VAL A 1 277 ? -4.758 -35.344 -16.469 1 96.5 277 VAL A CA 1
ATOM 2272 C C . VAL A 1 277 ? -4.949 -33.938 -15.906 1 96.5 277 VAL A C 1
ATOM 2274 O O . VAL A 1 277 ? -4.039 -33.406 -15.281 1 96.5 277 VAL A O 1
ATOM 2277 N N . ARG A 1 278 ? -6.09 -33.344 -16.25 1 97.5 278 ARG A N 1
ATOM 2278 C CA . ARG A 1 278 ? -6.496 -32.062 -15.688 1 97.5 278 ARG A CA 1
ATOM 2279 C C . ARG A 1 278 ? -7.926 -32.094 -15.156 1 97.5 278 ARG A C 1
ATOM 2281 O O . ARG A 1 278 ? -8.648 -33.062 -15.414 1 97.5 278 ARG A O 1
ATOM 2288 N N . GLU A 1 279 ? -8.242 -31.078 -14.359 1 97.12 279 GLU A N 1
ATOM 2289 C CA . GLU A 1 279 ? -9.602 -31.016 -13.836 1 97.12 279 GLU A CA 1
ATOM 2290 C C . GLU A 1 279 ? -10.609 -30.703 -14.938 1 97.12 279 GLU A C 1
ATOM 2292 O O . GLU A 1 279 ? -10.281 -30.016 -15.906 1 97.12 279 GLU A O 1
ATOM 2297 N N . ASN A 1 280 ? -11.836 -31.141 -14.75 1 96.38 280 ASN A N 1
ATOM 2298 C CA . ASN A 1 280 ? -12.922 -30.828 -15.68 1 96.38 280 ASN A CA 1
ATOM 2299 C C . ASN A 1 280 ? -13.523 -29.453 -15.406 1 96.38 280 ASN A C 1
ATOM 2301 O O . ASN A 1 280 ? -13.688 -29.062 -14.25 1 96.38 280 ASN A O 1
ATOM 2305 N N . PRO A 1 281 ? -13.844 -28.75 -16.5 1 95.88 281 PRO A N 1
ATOM 2306 C CA . PRO A 1 281 ? -14.531 -27.484 -16.281 1 95.88 281 PRO A CA 1
ATOM 2307 C C . PRO A 1 281 ? -15.852 -27.656 -15.523 1 95.88 281 PRO A C 1
ATOM 2309 O O . PRO A 1 281 ? -16.531 -28.656 -15.688 1 95.88 281 PRO A O 1
ATOM 2312 N N . ILE A 1 282 ? -16.141 -26.656 -14.742 1 93.19 282 ILE A N 1
ATOM 2313 C CA . ILE A 1 282 ? -17.422 -26.625 -14.031 1 93.19 282 ILE A CA 1
ATOM 2314 C C . ILE A 1 282 ? -18.531 -26.172 -14.977 1 93.19 282 ILE A C 1
ATOM 2316 O O . ILE A 1 282 ? -18.344 -25.25 -15.781 1 93.19 282 ILE A O 1
ATOM 2320 N N . PRO A 1 283 ? -19.703 -26.766 -14.828 1 89.94 283 PRO A N 1
ATOM 2321 C CA . PRO A 1 283 ? -20.812 -26.359 -15.68 1 89.94 283 PRO A CA 1
ATOM 2322 C C . PRO A 1 283 ? -21.141 -24.859 -15.57 1 89.94 283 PRO A C 1
ATOM 2324 O O . PRO A 1 283 ? -21.047 -24.297 -14.477 1 89.94 283 PRO A O 1
ATOM 2327 N N . LYS A 1 284 ? -21.422 -24.219 -16.656 1 86.19 284 LYS A N 1
ATOM 2328 C CA . LYS A 1 284 ? -21.891 -22.828 -16.734 1 86.19 284 LYS A CA 1
ATOM 2329 C C . LYS A 1 284 ? -20.719 -21.859 -16.547 1 86.19 284 LYS A C 1
ATOM 2331 O O . LYS A 1 284 ? -20.938 -20.672 -16.25 1 86.19 284 LYS A O 1
ATOM 2336 N N . THR A 1 285 ? -19.578 -22.391 -16.641 1 91.69 285 THR A N 1
ATOM 2337 C CA . THR A 1 285 ? -18.406 -21.5 -16.672 1 91.69 285 THR A CA 1
ATOM 2338 C C . THR A 1 285 ? -18.266 -20.844 -18.031 1 91.69 285 THR A C 1
ATOM 2340 O O . THR A 1 285 ? -18.547 -21.453 -19.062 1 91.69 285 THR A O 1
ATOM 2343 N N . ASN A 1 286 ? -17.844 -19.625 -18.016 1 93.88 286 ASN A N 1
ATOM 2344 C CA . ASN A 1 286 ? -17.641 -18.875 -19.25 1 93.88 286 ASN A CA 1
ATOM 2345 C C . ASN A 1 286 ? -16.688 -19.609 -20.203 1 93.88 286 ASN A C 1
ATOM 2347 O O . ASN A 1 286 ? -15.594 -20.031 -19.797 1 93.88 286 ASN A O 1
ATOM 2351 N N . ASP A 1 287 ? -17.062 -19.719 -21.469 1 93.69 287 ASP A N 1
ATOM 2352 C CA . ASP A 1 287 ? -16.328 -20.531 -22.438 1 93.69 287 ASP A CA 1
ATOM 2353 C C . ASP A 1 287 ? -14.945 -19.938 -22.703 1 93.69 287 ASP A C 1
ATOM 2355 O O . ASP A 1 287 ? -13.961 -20.672 -22.844 1 93.69 287 ASP A O 1
ATOM 2359 N N . LYS A 1 288 ? -14.93 -18.688 -22.844 1 95.94 288 LYS A N 1
ATOM 2360 C CA . LYS A 1 288 ? -13.648 -18.031 -23.078 1 95.94 288 LYS A CA 1
ATOM 2361 C C . LYS A 1 288 ? -12.695 -18.234 -21.906 1 95.94 288 LYS A C 1
ATOM 2363 O O . LYS A 1 288 ? -11.492 -18.406 -22.109 1 95.94 288 LYS A O 1
ATOM 2368 N N . PHE A 1 289 ? -13.258 -18.234 -20.75 1 97.44 289 PHE A N 1
ATOM 2369 C CA . PHE A 1 289 ? -12.461 -18.422 -19.547 1 97.44 289 PHE A CA 1
ATOM 2370 C C . PHE A 1 289 ? -11.938 -19.859 -19.469 1 97.44 289 PHE A C 1
ATOM 2372 O O . PHE A 1 289 ? -10.781 -20.094 -19.125 1 97.44 289 PHE A O 1
ATOM 2379 N N . ILE A 1 290 ? -12.781 -20.797 -19.844 1 97.25 290 ILE A N 1
ATOM 2380 C CA . ILE A 1 290 ? -12.391 -22.203 -19.906 1 97.25 290 ILE A CA 1
ATOM 2381 C C . ILE A 1 290 ? -11.242 -22.375 -20.906 1 97.25 290 ILE A C 1
ATOM 2383 O O . ILE A 1 290 ? -10.227 -23 -20.578 1 97.25 290 ILE A O 1
ATOM 2387 N N . SER A 1 291 ? -11.453 -21.781 -22.016 1 97.69 291 SER A N 1
ATOM 2388 C CA . SER A 1 291 ? -10.422 -21.875 -23.047 1 97.69 291 SER A CA 1
ATOM 2389 C C . SER A 1 291 ? -9.102 -21.312 -22.562 1 97.69 291 SER A C 1
ATOM 2391 O O . SER A 1 291 ? -8.039 -21.875 -22.828 1 97.69 291 SER A O 1
ATOM 2393 N N . LEU A 1 292 ? -9.18 -20.203 -21.859 1 98.38 292 LEU A N 1
ATOM 2394 C CA . LEU A 1 292 ? -7.984 -19.516 -21.375 1 98.38 292 LEU A CA 1
ATOM 2395 C C . LEU A 1 292 ? -7.207 -20.391 -20.406 1 98.38 292 LEU A C 1
ATOM 2397 O O . LEU A 1 292 ? -6 -20.594 -20.562 1 98.38 292 LEU A O 1
ATOM 2401 N N . TYR A 1 293 ? -7.91 -20.938 -19.328 1 98.19 293 TYR A N 1
ATOM 2402 C CA . TYR A 1 293 ? -7.109 -21.656 -18.344 1 98.19 293 TYR A CA 1
ATOM 2403 C C . TYR A 1 293 ? -6.66 -23.016 -18.891 1 98.19 293 TYR A C 1
ATOM 2405 O O . TYR A 1 293 ? -5.68 -23.578 -18.406 1 98.19 293 TYR A O 1
ATOM 2413 N N . LYS A 1 294 ? -7.316 -23.562 -19.938 1 98.5 294 LYS A N 1
ATOM 2414 C CA . LYS A 1 294 ? -6.824 -24.766 -20.594 1 98.5 294 LYS A CA 1
ATOM 2415 C C . LYS A 1 294 ? -5.531 -24.484 -21.359 1 98.5 294 LYS A C 1
ATOM 2417 O O . LYS A 1 294 ? -4.633 -25.328 -21.406 1 98.5 294 LYS A O 1
ATOM 2422 N N . LYS A 1 295 ? -5.449 -23.328 -21.984 1 98.75 295 LYS A N 1
ATOM 2423 C CA . LYS A 1 295 ? -4.211 -22.922 -22.641 1 98.75 295 LYS A CA 1
ATOM 2424 C C . LYS A 1 295 ? -3.084 -22.734 -21.625 1 98.75 295 LYS A C 1
ATOM 2426 O O . LYS A 1 295 ? -1.938 -23.109 -21.891 1 98.75 295 LYS A O 1
ATOM 2431 N N . CYS A 1 296 ? -3.381 -22.203 -20.5 1 98.88 296 CYS A N 1
ATOM 2432 C CA . CYS A 1 296 ? -2.395 -21.875 -19.469 1 98.88 296 CYS A CA 1
ATOM 2433 C C . CYS A 1 296 ? -1.802 -23.141 -18.859 1 98.88 296 CYS A C 1
ATOM 2435 O O . CYS A 1 296 ? -0.618 -23.172 -18.516 1 98.88 296 CYS A O 1
ATOM 2437 N N . TRP A 1 297 ? -2.625 -24.203 -18.656 1 98.56 297 TRP A N 1
ATOM 2438 C CA . TRP A 1 297 ? -2.123 -25.344 -17.891 1 98.56 297 TRP A CA 1
ATOM 2439 C C . TRP A 1 297 ? -1.67 -26.469 -18.828 1 98.56 297 TRP A C 1
ATOM 2441 O O . TRP A 1 297 ? -1.613 -27.625 -18.422 1 98.56 297 TRP A O 1
ATOM 2451 N N . GLN A 1 298 ? -1.431 -26.141 -20.094 1 98.31 298 GLN A N 1
ATOM 2452 C CA . GLN A 1 298 ? -0.854 -27.109 -21.016 1 98.31 298 GLN A CA 1
ATOM 2453 C C . GLN A 1 298 ? 0.394 -27.75 -20.422 1 98.31 298 GLN A C 1
ATOM 2455 O O . GLN A 1 298 ? 1.114 -27.125 -19.641 1 98.31 298 GLN A O 1
ATOM 2460 N N . HIS A 1 299 ? 0.633 -28.969 -20.812 1 97.06 299 HIS A N 1
ATOM 2461 C CA . HIS A 1 299 ? 1.733 -29.75 -20.25 1 97.06 299 HIS A CA 1
ATOM 2462 C C . HIS A 1 299 ? 3.082 -29.156 -20.641 1 97.06 299 HIS A C 1
ATOM 2464 O O . HIS A 1 299 ? 3.955 -28.969 -19.781 1 97.06 299 HIS A O 1
ATOM 2470 N N . GLU A 1 300 ? 3.215 -28.844 -21.922 1 95.88 300 GLU A N 1
ATOM 2471 C CA . GLU A 1 300 ? 4.473 -28.297 -22.406 1 95.88 300 GLU A CA 1
ATOM 2472 C C . GLU A 1 300 ? 4.535 -26.797 -22.219 1 95.88 300 GLU A C 1
ATOM 2474 O O . GLU A 1 300 ? 3.645 -26.062 -22.656 1 95.88 300 GLU A O 1
ATOM 2479 N N . PRO A 1 301 ? 5.562 -26.328 -21.594 1 95.94 301 PRO A N 1
ATOM 2480 C CA . PRO A 1 301 ? 5.668 -24.891 -21.297 1 95.94 301 PRO A CA 1
ATOM 2481 C C . PRO A 1 301 ? 5.535 -24.031 -22.547 1 95.94 301 PRO A C 1
ATOM 2483 O O . PRO A 1 301 ? 4.902 -22.969 -22.5 1 95.94 301 PRO A O 1
ATOM 2486 N N . ASP A 1 302 ? 6.074 -24.375 -23.656 1 96.12 302 ASP A N 1
ATOM 2487 C CA . ASP A 1 302 ? 6.09 -23.562 -24.875 1 96.12 302 ASP A CA 1
ATOM 2488 C C . ASP A 1 302 ? 4.684 -23.406 -25.438 1 96.12 302 ASP A C 1
ATOM 2490 O O . ASP A 1 302 ? 4.441 -22.531 -26.281 1 96.12 302 ASP A O 1
ATOM 2494 N N . GLU A 1 303 ? 3.787 -24.25 -25.031 1 98.06 303 GLU A N 1
ATOM 2495 C CA . GLU A 1 303 ? 2.41 -24.172 -25.5 1 98.06 303 GLU A CA 1
ATOM 2496 C C . GLU A 1 303 ? 1.576 -23.219 -24.656 1 98.06 303 GLU A C 1
ATOM 2498 O O . GLU A 1 303 ? 0.426 -22.922 -25 1 98.06 303 GLU A O 1
ATOM 2503 N N . ARG A 1 304 ? 2.088 -22.734 -23.641 1 98.62 304 ARG A N 1
ATOM 2504 C CA . ARG A 1 304 ? 1.381 -21.812 -22.75 1 98.62 304 ARG A CA 1
ATOM 2505 C C . ARG A 1 304 ? 1.551 -20.375 -23.219 1 98.62 304 ARG A C 1
ATOM 2507 O O . ARG A 1 304 ? 2.619 -20 -23.703 1 98.62 304 ARG A O 1
ATOM 2514 N N . PRO A 1 305 ? 0.569 -19.547 -23.078 1 98.69 305 PRO A N 1
ATOM 2515 C CA . PRO A 1 305 ? 0.684 -18.156 -23.484 1 98.69 305 PRO A CA 1
ATOM 2516 C C . PRO A 1 305 ? 1.563 -17.328 -22.547 1 98.69 305 PRO A C 1
ATOM 2518 O O . PRO A 1 305 ? 1.719 -17.688 -21.375 1 98.69 305 PRO A O 1
ATOM 2521 N N . PRO A 1 306 ? 2.18 -16.281 -23.062 1 98.38 306 PRO A N 1
ATOM 2522 C CA . PRO A 1 306 ? 2.785 -15.312 -22.141 1 98.38 306 PRO A CA 1
ATOM 2523 C C . PRO A 1 306 ? 1.748 -14.508 -21.359 1 98.38 306 PRO A C 1
ATOM 2525 O O . PRO A 1 306 ? 0.576 -14.469 -21.75 1 98.38 306 PRO A O 1
ATOM 2528 N N . ILE A 1 307 ? 2.168 -13.883 -20.328 1 98.62 307 ILE A N 1
ATOM 2529 C CA . ILE A 1 307 ? 1.255 -13.211 -19.406 1 98.62 307 ILE A CA 1
ATOM 2530 C C . ILE A 1 307 ? 0.529 -12.078 -20.141 1 98.62 307 ILE A C 1
ATOM 2532 O O . ILE A 1 307 ? -0.641 -11.805 -19.859 1 98.62 307 ILE A O 1
ATOM 2536 N N . CYS A 1 308 ? 1.166 -11.383 -21.078 1 97.31 308 CYS A N 1
ATOM 2537 C CA . CYS A 1 308 ? 0.53 -10.289 -21.812 1 97.31 308 CYS A CA 1
ATOM 2538 C C . CYS A 1 308 ? -0.701 -10.773 -22.562 1 97.31 308 CYS A C 1
ATOM 2540 O O . CYS A 1 308 ? -1.711 -10.07 -22.625 1 97.31 308 CYS A O 1
ATOM 2542 N N . GLN A 1 309 ? -0.622 -11.961 -23.078 1 98.44 309 GLN A N 1
ATOM 2543 C CA . GLN A 1 309 ? -1.76 -12.547 -23.797 1 98.44 309 GLN A CA 1
ATOM 2544 C C . GLN A 1 309 ? -2.863 -12.953 -22.812 1 98.44 309 GLN A C 1
ATOM 2546 O O . GLN A 1 309 ? -4.047 -12.828 -23.125 1 98.44 309 GLN A O 1
ATOM 2551 N N . VAL A 1 310 ? -2.477 -13.477 -21.688 1 98.75 310 VAL A N 1
ATOM 2552 C CA . VAL A 1 310 ? -3.449 -13.828 -20.656 1 98.75 310 VAL A CA 1
ATOM 2553 C C . VAL A 1 310 ? -4.258 -12.594 -20.266 1 98.75 310 VAL A C 1
ATOM 2555 O O . VAL A 1 310 ? -5.488 -12.648 -20.172 1 98.75 310 VAL A O 1
ATOM 2558 N N . ILE A 1 311 ? -3.604 -11.453 -20.094 1 97.81 311 ILE A N 1
ATOM 2559 C CA . ILE A 1 311 ? -4.238 -10.195 -19.703 1 97.81 311 ILE A CA 1
ATOM 2560 C C . ILE A 1 311 ? -5.191 -9.742 -20.812 1 97.81 311 ILE A C 1
ATOM 2562 O O . ILE A 1 311 ? -6.328 -9.352 -20.531 1 97.81 311 ILE A O 1
ATOM 2566 N N . GLU A 1 312 ? -4.73 -9.789 -21.969 1 97 312 GLU A N 1
ATOM 2567 C CA . GLU A 1 312 ? -5.551 -9.383 -23.109 1 97 312 GLU A CA 1
ATOM 2568 C C . GLU A 1 312 ? -6.828 -10.211 -23.188 1 97 312 GLU A C 1
ATOM 2570 O O . GLU A 1 312 ? -7.914 -9.664 -23.422 1 97 312 GLU A O 1
ATOM 2575 N N . GLU A 1 313 ? -6.684 -11.484 -23.031 1 97.62 313 GLU A N 1
ATOM 2576 C CA . GLU A 1 313 ? -7.844 -12.367 -23.109 1 97.62 313 GLU A CA 1
ATOM 2577 C C . GLU A 1 313 ? -8.797 -12.117 -21.938 1 97.62 313 GLU A C 1
ATOM 2579 O O . GLU A 1 313 ? -10.016 -12.078 -22.125 1 97.62 313 GLU A O 1
ATOM 2584 N N . LEU A 1 314 ? -8.281 -11.945 -20.797 1 97.75 314 LEU A N 1
ATOM 2585 C CA . LEU A 1 314 ? -9.125 -11.633 -19.656 1 97.75 314 LEU A CA 1
ATOM 2586 C C . LEU A 1 314 ? -9.898 -10.336 -19.875 1 97.75 314 LEU A C 1
ATOM 2588 O O . LEU A 1 314 ? -11.086 -10.25 -19.547 1 97.75 314 LEU A O 1
ATOM 2592 N N . ASP A 1 315 ? -9.219 -9.336 -20.453 1 94.38 315 ASP A N 1
ATOM 2593 C CA . ASP A 1 315 ? -9.82 -8.031 -20.688 1 94.38 315 ASP A CA 1
ATOM 2594 C C . ASP A 1 315 ? -10.945 -8.117 -21.719 1 94.38 315 ASP A C 1
ATOM 2596 O O . ASP A 1 315 ? -11.859 -7.289 -21.719 1 94.38 315 ASP A O 1
ATOM 2600 N N . SER A 1 316 ? -10.883 -9.125 -22.531 1 94.62 316 SER A N 1
ATOM 2601 C CA . SER A 1 316 ? -11.883 -9.273 -23.594 1 94.62 316 SER A CA 1
ATOM 2602 C C . SER A 1 316 ? -13.141 -9.945 -23.062 1 94.62 316 SER A C 1
ATOM 2604 O O . SER A 1 316 ? -14.172 -9.961 -23.734 1 94.62 316 SER A O 1
ATOM 2606 N N . ILE A 1 317 ? -13.055 -10.547 -21.859 1 94.81 317 ILE A N 1
ATOM 2607 C CA . ILE A 1 317 ? -14.195 -11.25 -21.297 1 94.81 317 ILE A CA 1
ATOM 2608 C C . ILE A 1 317 ? -15.109 -10.266 -20.578 1 94.81 317 ILE A C 1
ATOM 2610 O O . ILE A 1 317 ? -14.648 -9.438 -19.797 1 94.81 317 ILE A O 1
ATOM 2614 N N . ASP A 1 318 ? -16.391 -10.305 -20.797 1 87.25 318 ASP A N 1
ATOM 2615 C CA . ASP A 1 318 ? -17.375 -9.414 -20.219 1 87.25 318 ASP A CA 1
ATOM 2616 C C . ASP A 1 318 ? -17.672 -9.805 -18.766 1 87.25 318 ASP A C 1
ATOM 2618 O O . ASP A 1 318 ? -17.984 -10.961 -18.484 1 87.25 318 ASP A O 1
ATOM 2622 N N . PRO A 1 319 ? -17.594 -8.914 -17.922 1 85 319 PRO A N 1
ATOM 2623 C CA . PRO A 1 319 ? -17.844 -9.219 -16.516 1 85 319 PRO A CA 1
ATOM 2624 C C . PRO A 1 319 ? -19.312 -9.461 -16.203 1 85 319 PRO A C 1
ATOM 2626 O O . PRO A 1 319 ? -19.641 -10.07 -15.18 1 85 319 PRO A O 1
ATOM 2629 N N . ILE A 1 320 ? -20.156 -9 -16.984 1 80.81 320 ILE A N 1
ATOM 2630 C CA . ILE A 1 320 ? -21.578 -9.094 -16.703 1 80.81 320 ILE A CA 1
ATOM 2631 C C . ILE A 1 320 ? -22.156 -10.328 -17.375 1 80.81 320 ILE A C 1
ATOM 2633 O O . ILE A 1 320 ? -22.906 -11.086 -16.75 1 80.81 320 ILE A O 1
ATOM 2637 N N . ILE A 1 321 ? -21.844 -10.539 -18.672 1 70.69 321 ILE A N 1
ATOM 2638 C CA . ILE A 1 321 ? -22.422 -11.633 -19.438 1 70.69 321 ILE A CA 1
ATOM 2639 C C . ILE A 1 321 ? -21.547 -12.875 -19.312 1 70.69 321 ILE A C 1
ATOM 2641 O O . ILE A 1 321 ? -20.438 -12.906 -19.828 1 70.69 321 ILE A O 1
ATOM 2645 N N . ASN A 1 322 ? -22.109 -13.742 -18.422 1 67.19 322 ASN A N 1
ATOM 2646 C CA . ASN A 1 322 ? -21.438 -15.031 -18.359 1 67.19 322 ASN A CA 1
ATOM 2647 C C . ASN A 1 322 ? -21.844 -15.938 -19.516 1 67.19 322 ASN A C 1
ATOM 2649 O O . ASN A 1 322 ? -22.938 -16.5 -19.5 1 67.19 322 ASN A O 1
ATOM 2653 N N . ASN A 1 323 ? -21.312 -15.742 -20.641 1 61.16 323 ASN A N 1
ATOM 2654 C CA . ASN A 1 323 ? -21.672 -16.578 -21.781 1 61.16 323 ASN A CA 1
ATOM 2655 C C . ASN A 1 323 ? -21.453 -18.062 -21.469 1 61.16 323 ASN A C 1
ATOM 2657 O O . ASN A 1 323 ? -20.312 -18.516 -21.375 1 61.16 323 ASN A O 1
ATOM 2661 N N . ILE A 1 324 ? -22.484 -18.656 -20.875 1 61.62 324 ILE A N 1
ATOM 2662 C CA . ILE A 1 324 ? -22.5 -20.062 -20.484 1 61.62 324 ILE A CA 1
ATOM 2663 C C . ILE A 1 324 ? -22.562 -20.938 -21.734 1 61.62 324 ILE A C 1
ATOM 2665 O O . ILE A 1 324 ? -23.297 -20.641 -22.672 1 61.62 324 ILE A O 1
ATOM 2669 N N . SER A 1 325 ? -21.547 -21.562 -22.125 1 49.66 325 SER A N 1
ATOM 2670 C CA . SER A 1 325 ? -21.641 -22.516 -23.234 1 49.66 325 SER A CA 1
ATOM 2671 C C . SER A 1 325 ? -22.859 -23.422 -23.062 1 49.66 325 SER A C 1
ATOM 2673 O O . SER A 1 325 ? -23.109 -23.938 -21.953 1 49.66 325 SER A O 1
ATOM 2675 N N . THR A 1 326 ? -23.969 -23.156 -23.672 1 42.91 326 THR A N 1
ATOM 2676 C CA . THR A 1 326 ? -25.125 -24.047 -23.766 1 42.91 326 THR A CA 1
ATOM 2677 C C . THR A 1 326 ? -24.703 -25.406 -24.344 1 42.91 326 THR A C 1
ATOM 2679 O O . THR A 1 326 ? -25.562 -26.219 -24.703 1 42.91 326 THR A O 1
ATOM 2682 N N . ASP A 1 327 ? -23.578 -25.828 -24.5 1 39.81 327 ASP A N 1
ATOM 2683 C CA . ASP A 1 327 ? -23.469 -27.172 -25.094 1 39.81 327 ASP A CA 1
ATOM 2684 C C . ASP A 1 327 ? -24.109 -28.219 -24.172 1 39.81 327 ASP A C 1
ATOM 2686 O O . ASP A 1 327 ? -23.594 -28.5 -23.094 1 39.81 327 ASP A O 1
ATOM 2690 N N . SER A 1 328 ? -25.516 -28.219 -24.016 1 36.22 328 SER A N 1
ATOM 2691 C CA . SER A 1 328 ? -26.281 -29.422 -23.641 1 36.22 328 SER A CA 1
ATOM 2692 C C . SER A 1 328 ? -25.859 -30.625 -24.469 1 36.22 328 SER A C 1
ATOM 2694 O O . SER A 1 328 ? -26.594 -31.594 -24.594 1 36.22 328 SER A O 1
ATOM 2696 N N . ASN A 1 329 ? -24.891 -30.781 -25.203 1 29.98 329 ASN A N 1
ATOM 2697 C CA . ASN A 1 329 ? -24.797 -32.156 -25.719 1 29.98 329 ASN A CA 1
ATOM 2698 C C . ASN A 1 329 ? -24.812 -33.156 -24.578 1 29.98 329 ASN A C 1
ATOM 2700 O O . ASN A 1 329 ? -23.953 -33.125 -23.703 1 29.98 329 ASN A O 1
ATOM 2704 N N . LYS A 1 330 ? -26.047 -33.719 -24.312 1 32.03 330 LYS A N 1
ATOM 2705 C CA . LYS A 1 330 ? -26.359 -34.969 -23.641 1 32.03 330 LYS A CA 1
ATOM 2706 C C . LYS A 1 330 ? -25.312 -36.031 -23.969 1 32.03 330 LYS A C 1
ATOM 2708 O O . LYS A 1 330 ? -25.188 -36.438 -25.125 1 32.03 330 LYS A O 1
ATOM 2713 N N . SER A 1 331 ? -24.156 -35.938 -23.562 1 25.2 331 SER A N 1
ATOM 2714 C CA . SER A 1 331 ? -23.438 -37.219 -23.656 1 25.2 331 SER A CA 1
ATOM 2715 C C . SER A 1 331 ? -24.328 -38.375 -23.25 1 25.2 331 SER A C 1
ATOM 2717 O O . SER A 1 331 ? -24.781 -38.469 -22.094 1 25.2 331 SER A O 1
ATOM 2719 N N . LYS A 1 332 ? -25.344 -38.656 -24.094 1 30.25 332 LYS A N 1
ATOM 2720 C CA . LYS A 1 332 ? -25.797 -40.062 -24.047 1 30.25 332 LYS A CA 1
ATOM 2721 C C . LYS A 1 332 ? -24.656 -41 -23.75 1 30.25 332 LYS A C 1
ATOM 2723 O O . LYS A 1 332 ? -23.781 -41.219 -24.594 1 30.25 332 LYS A O 1
ATOM 2728 N N . ILE A 1 333 ? -24.062 -40.781 -22.547 1 26.73 333 ILE A N 1
ATOM 2729 C CA . ILE A 1 333 ? -23.25 -41.906 -22.062 1 26.73 333 ILE A CA 1
ATOM 2730 C C . ILE A 1 333 ? -23.953 -43.219 -22.391 1 26.73 333 ILE A C 1
ATOM 2732 O O . ILE A 1 333 ? -25.078 -43.469 -21.938 1 26.73 333 ILE A O 1
ATOM 2736 N N . THR A 1 334 ? -23.984 -43.5 -23.641 1 28.31 334 THR A N 1
ATOM 2737 C CA . THR A 1 334 ? -24.219 -44.938 -23.953 1 28.31 334 THR A CA 1
ATOM 2738 C C . THR A 1 334 ? -23.594 -45.812 -22.859 1 28.31 334 THR A C 1
ATOM 2740 O O . THR A 1 334 ? -22.422 -45.656 -22.531 1 28.31 334 THR A O 1
ATOM 2743 N N . GLN A 1 335 ? -24.422 -46.031 -21.844 1 27.91 335 GLN A N 1
ATOM 2744 C CA . GLN A 1 335 ? -24.156 -47.188 -21 1 27.91 335 GLN A CA 1
ATOM 2745 C C . GLN A 1 335 ? -23.531 -48.312 -21.797 1 27.91 335 GLN A C 1
ATOM 2747 O O . GLN A 1 335 ? -24.219 -49.031 -22.531 1 27.91 335 GLN A O 1
ATOM 2752 N N . ASP A 1 336 ? -22.625 -47.906 -22.688 1 27 336 ASP A N 1
ATOM 2753 C CA . ASP A 1 336 ? -22 -49.125 -23.188 1 27 336 ASP A CA 1
ATOM 2754 C C . ASP A 1 336 ? -21.531 -50.031 -22.031 1 27 336 ASP A C 1
ATOM 2756 O O . ASP A 1 336 ? -20.531 -49.719 -21.391 1 27 336 ASP A O 1
ATOM 2760 N N . LYS A 1 337 ? -22.375 -50.062 -21.016 1 30.19 337 LYS A N 1
ATOM 2761 C CA . LYS A 1 337 ? -21.922 -51.125 -20.094 1 30.19 337 LYS A CA 1
ATOM 2762 C C . LYS A 1 337 ? -21.25 -52.25 -20.844 1 30.19 337 LYS A C 1
ATOM 2764 O O . LYS A 1 337 ? -21.5 -52.469 -22.031 1 30.19 337 LYS A O 1
ATOM 2769 N N . ASP A 1 338 ? -20.406 -53.031 -20.078 1 26.41 338 ASP A N 1
ATOM 2770 C CA . ASP A 1 338 ? -19.531 -54.125 -19.641 1 26.41 338 ASP A CA 1
ATOM 2771 C C . ASP A 1 338 ? -20.047 -55.469 -20.109 1 26.41 338 ASP A C 1
ATOM 2773 O O . ASP A 1 338 ? -21.125 -55.906 -19.703 1 26.41 338 ASP A O 1
ATOM 2777 N N . SER A 1 339 ? -19.969 -55.688 -21.375 1 28.36 339 SER A N 1
ATOM 2778 C CA . SER A 1 339 ? -19.891 -57.062 -21.859 1 28.36 339 SER A CA 1
ATOM 2779 C C . SER A 1 339 ? -19.219 -57.969 -20.844 1 28.36 339 SER A C 1
ATOM 2781 O O . SER A 1 339 ? -18.266 -57.594 -20.188 1 28.36 339 SER A O 1
ATOM 2783 N N . ASP A 1 340 ? -19.969 -59 -20.375 1 28.16 340 ASP A N 1
ATOM 2784 C CA . ASP A 1 340 ? -19.75 -60.188 -19.547 1 28.16 340 ASP A CA 1
ATOM 2785 C C . ASP A 1 340 ? -18.438 -60.844 -19.906 1 28.16 340 ASP A C 1
ATOM 2787 O O . ASP A 1 340 ? -18.312 -61.469 -20.953 1 28.16 340 ASP A O 1
ATOM 2791 N N . LEU A 1 341 ? -17.297 -60.156 -19.984 1 26.2 341 LEU A N 1
ATOM 2792 C CA . LEU A 1 341 ? -16.141 -61.031 -20.156 1 26.2 341 LEU A CA 1
ATOM 2793 C C . LEU A 1 341 ? -16.219 -62.219 -19.203 1 26.2 341 LEU A C 1
ATOM 2795 O O . LEU A 1 341 ? -16.297 -62.031 -17.984 1 26.2 341 LEU A O 1
ATOM 2799 N N . ASN A 1 342 ? -16.734 -63.312 -19.656 1 26.88 342 ASN A N 1
ATOM 2800 C CA . ASN A 1 342 ? -16.734 -64.688 -19.219 1 26.88 342 ASN A CA 1
ATOM 2801 C C . ASN A 1 342 ? -15.375 -65.125 -18.641 1 26.88 342 ASN A C 1
ATOM 2803 O O . ASN A 1 342 ? -14.43 -65.375 -19.391 1 26.88 342 ASN A O 1
ATOM 2807 N N . ILE A 1 343 ? -14.766 -64.25 -17.797 1 25.78 343 ILE A N 1
ATOM 2808 C CA . ILE A 1 343 ? -13.594 -64.875 -17.219 1 25.78 343 ILE A CA 1
ATOM 2809 C C . ILE A 1 343 ? -13.984 -66.25 -16.688 1 25.78 343 ILE A C 1
ATOM 2811 O O . ILE A 1 343 ? -14.828 -66.375 -15.797 1 25.78 343 ILE A O 1
ATOM 2815 N N . THR A 1 344 ? -14.039 -67.25 -17.562 1 25.86 344 THR A N 1
ATOM 2816 C CA . THR A 1 344 ? -13.984 -68.688 -17.312 1 25.86 344 THR A CA 1
ATOM 2817 C C . THR A 1 344 ? -13.031 -69 -16.172 1 25.86 344 THR A C 1
ATOM 2819 O O . THR A 1 344 ? -11.844 -68.625 -16.219 1 25.86 344 THR A O 1
ATOM 2822 N N . THR A 1 345 ? -13.562 -68.812 -14.898 1 23.78 345 THR A N 1
ATOM 2823 C CA . THR A 1 345 ? -12.953 -69.5 -13.758 1 23.78 345 THR A CA 1
ATOM 2824 C C . THR A 1 345 ? -12.5 -70.875 -14.133 1 23.78 345 THR A C 1
ATOM 2826 O O . THR A 1 345 ? -13.312 -71.688 -14.516 1 23.78 345 THR A O 1
ATOM 2829 N N . TYR A 1 346 ? -11.383 -71 -14.906 1 23.75 346 TYR A N 1
ATOM 2830 C CA . TYR A 1 346 ? -10.75 -72.312 -14.984 1 23.75 346 TYR A CA 1
ATOM 2831 C C . TYR A 1 346 ? -10.641 -72.938 -13.602 1 23.75 346 TYR A C 1
ATOM 2833 O O . TYR A 1 346 ? -10.219 -72.312 -12.648 1 23.75 346 TYR A O 1
ATOM 2841 N N . SER A 1 347 ? -11.625 -73.75 -13.281 1 23.88 347 SER A N 1
ATOM 2842 C CA . SER A 1 347 ? -11.68 -74.875 -12.305 1 23.88 347 SER A CA 1
ATOM 2843 C C . SER A 1 347 ? -10.328 -75.562 -12.172 1 23.88 347 SER A C 1
ATOM 2845 O O . SER A 1 347 ? -9.852 -76.188 -13.117 1 23.88 347 SER A O 1
ATOM 2847 N N . ARG A 1 348 ? -9.25 -74.812 -11.82 1 22.06 348 ARG A N 1
ATOM 2848 C CA . ARG A 1 348 ? -8.398 -75.812 -11.156 1 22.06 348 ARG A CA 1
ATOM 2849 C C . ARG A 1 348 ? -8.898 -76.125 -9.75 1 22.06 348 ARG A C 1
ATOM 2851 O O . ARG A 1 348 ? -9.391 -75.188 -9.055 1 22.06 348 ARG A O 1
ATOM 2858 N N . MET B 1 1 ? 69.125 63.531 5.539 1 27.08 1 MET B N 1
ATOM 2859 C CA . MET B 1 1 ? 68.5 62.594 4.598 1 27.08 1 MET B CA 1
ATOM 2860 C C . MET B 1 1 ? 67.812 61.469 5.34 1 27.08 1 MET B C 1
ATOM 2862 O O . MET B 1 1 ? 68.375 60.531 5.836 1 27.08 1 MET B O 1
ATOM 2866 N N . LYS B 1 2 ? 66.75 61.875 6.109 1 29.25 2 LYS B N 1
ATOM 2867 C CA . LYS B 1 2 ? 65.875 61.25 7.07 1 29.25 2 LYS B CA 1
ATOM 2868 C C . LYS B 1 2 ? 65.062 60.125 6.414 1 29.25 2 LYS B C 1
ATOM 2870 O O . LYS B 1 2 ? 64.312 60.375 5.453 1 29.25 2 LYS B O 1
ATOM 2875 N N . GLY B 1 3 ? 65.688 58.969 6.328 1 28.48 3 GLY B N 1
ATOM 2876 C CA . GLY B 1 3 ? 65.25 57.719 5.68 1 28.48 3 GLY B CA 1
ATOM 2877 C C . GLY B 1 3 ? 63.906 57.219 6.164 1 28.48 3 GLY B C 1
ATOM 2878 O O . GLY B 1 3 ? 63.719 57 7.363 1 28.48 3 GLY B O 1
ATOM 2879 N N . GLN B 1 4 ? 62.812 57.656 5.512 1 29.58 4 GLN B N 1
ATOM 2880 C CA . GLN B 1 4 ? 61.406 57.375 5.789 1 29.58 4 GLN B CA 1
ATOM 2881 C C . GLN B 1 4 ? 61.156 55.875 5.879 1 29.58 4 GLN B C 1
ATOM 2883 O O . GLN B 1 4 ? 61.531 55.125 4.98 1 29.58 4 GLN B O 1
ATOM 2888 N N . ASN B 1 5 ? 61.219 55.344 7.066 1 27.97 5 ASN B N 1
ATOM 2889 C CA . ASN B 1 5 ? 60.938 53.969 7.477 1 27.97 5 ASN B CA 1
ATOM 2890 C C . ASN B 1 5 ? 59.625 53.469 6.891 1 27.97 5 ASN B C 1
ATOM 2892 O O . ASN B 1 5 ? 58.562 53.969 7.223 1 27.97 5 ASN B O 1
ATOM 2896 N N . LYS B 1 6 ? 59.656 53.062 5.566 1 29.7 6 LYS B N 1
ATOM 2897 C CA . LYS B 1 6 ? 58.5 52.469 4.895 1 29.7 6 LYS B CA 1
ATOM 2898 C C . LYS B 1 6 ? 57.906 51.312 5.711 1 29.7 6 LYS B C 1
ATOM 2900 O O . LYS B 1 6 ? 58.594 50.312 5.938 1 29.7 6 LYS B O 1
ATOM 2905 N N . ARG B 1 7 ? 57.188 51.719 6.727 1 31.41 7 ARG B N 1
ATOM 2906 C CA . ARG B 1 7 ? 56.5 50.656 7.457 1 31.41 7 ARG B CA 1
ATOM 2907 C C . ARG B 1 7 ? 55.844 49.656 6.5 1 31.41 7 ARG B C 1
ATOM 2909 O O . ARG B 1 7 ? 55.125 50.094 5.566 1 31.41 7 ARG B O 1
ATOM 2916 N N . PRO B 1 8 ? 56.406 48.5 6.332 1 31.95 8 PRO B N 1
ATOM 2917 C CA . PRO B 1 8 ? 55.812 47.531 5.406 1 31.95 8 PRO B CA 1
ATOM 2918 C C . PRO B 1 8 ? 54.344 47.281 5.68 1 31.95 8 PRO B C 1
ATOM 2920 O O . PRO B 1 8 ? 53.938 47.156 6.836 1 31.95 8 PRO B O 1
ATOM 2923 N N . ILE B 1 9 ? 53.469 47.906 4.918 1 30.22 9 ILE B N 1
ATOM 2924 C CA . ILE B 1 9 ? 52.031 47.625 4.941 1 30.22 9 ILE B CA 1
ATOM 2925 C C . ILE B 1 9 ? 51.812 46.094 4.938 1 30.22 9 ILE B C 1
ATOM 2927 O O . ILE B 1 9 ? 52.219 45.406 4.008 1 30.22 9 ILE B O 1
ATOM 2931 N N . SER B 1 10 ? 51.938 45.5 6.137 1 27.89 10 SER B N 1
ATOM 2932 C CA . SER B 1 10 ? 51.562 44.094 6.227 1 27.89 10 SER B CA 1
ATOM 2933 C C . SER B 1 10 ? 50.281 43.812 5.488 1 27.89 10 SER B C 1
ATOM 2935 O O . SER B 1 10 ? 49.25 44.438 5.785 1 27.89 10 SER B O 1
ATOM 2937 N N . LYS B 1 11 ? 50.281 43.594 4.16 1 30.62 11 LYS B N 1
ATOM 2938 C CA . LYS B 1 11 ? 49.156 43.094 3.402 1 30.62 11 LYS B CA 1
ATOM 2939 C C . LYS B 1 11 ? 48.469 41.938 4.152 1 30.62 11 LYS B C 1
ATOM 2941 O O . LYS B 1 11 ? 49 40.844 4.207 1 30.62 11 LYS B O 1
ATOM 2946 N N . TYR B 1 12 ? 47.812 42.281 5.309 1 27.47 12 TYR B N 1
ATOM 2947 C CA . TYR B 1 12 ? 46.938 41.219 5.832 1 27.47 12 TYR B CA 1
ATOM 2948 C C . TYR B 1 12 ? 46.062 40.656 4.73 1 27.47 12 TYR B C 1
ATOM 2950 O O . TYR B 1 12 ? 45.219 41.344 4.172 1 27.47 12 TYR B O 1
ATOM 2958 N N . VAL B 1 13 ? 46.594 39.906 3.766 1 30.17 13 VAL B N 1
ATOM 2959 C CA . VAL B 1 13 ? 45.719 39.125 2.879 1 30.17 13 VAL B CA 1
ATOM 2960 C C . VAL B 1 13 ? 44.719 38.344 3.703 1 30.17 13 VAL B C 1
ATOM 2962 O O . VAL B 1 13 ? 45.094 37.5 4.527 1 30.17 13 VAL B O 1
ATOM 2965 N N . HIS B 1 14 ? 43.688 39 4.137 1 28.69 14 HIS B N 1
ATOM 2966 C CA . HIS B 1 14 ? 42.594 38.219 4.73 1 28.69 14 HIS B CA 1
ATOM 2967 C C . HIS B 1 14 ? 42.312 36.969 3.918 1 28.69 14 HIS B C 1
ATOM 2969 O O . HIS B 1 14 ? 42.125 37.031 2.703 1 28.69 14 HIS B O 1
ATOM 2975 N N . PRO B 1 15 ? 42.938 35.844 4.273 1 31.92 15 PRO B N 1
ATOM 2976 C CA . PRO B 1 15 ? 42.625 34.656 3.504 1 31.92 15 PRO B CA 1
ATOM 2977 C C . PRO B 1 15 ? 41.125 34.531 3.211 1 31.92 15 PRO B C 1
ATOM 2979 O O . PRO B 1 15 ? 40.281 34.906 4.051 1 31.92 15 PRO B O 1
ATOM 2982 N N . ASN B 1 16 ? 40.656 34.875 2.029 1 29.52 16 ASN B N 1
ATOM 2983 C CA . ASN B 1 16 ? 39.344 34.5 1.519 1 29.52 16 ASN B CA 1
ATOM 2984 C C . ASN B 1 16 ? 38.906 33.156 2.086 1 29.52 16 ASN B C 1
ATOM 2986 O O . ASN B 1 16 ? 39.469 32.125 1.746 1 29.52 16 ASN B O 1
ATOM 2990 N N . LEU B 1 17 ? 38.75 33.125 3.404 1 29.02 17 LEU B N 1
ATOM 2991 C CA . LEU B 1 17 ? 38.062 31.922 3.883 1 29.02 17 LEU B CA 1
ATOM 2992 C C . LEU B 1 17 ? 36.938 31.531 2.936 1 29.02 17 LEU B C 1
ATOM 2994 O O . LEU B 1 17 ? 35.906 32.25 2.832 1 29.02 17 LEU B O 1
ATOM 2998 N N . LEU B 1 18 ? 37.25 31.109 1.771 1 30.08 18 LEU B N 1
ATOM 2999 C CA . LEU B 1 18 ? 36.25 30.375 0.996 1 30.08 18 LEU B CA 1
ATOM 3000 C C . LEU B 1 18 ? 35.281 29.625 1.913 1 30.08 18 LEU B C 1
ATOM 3002 O O . LEU B 1 18 ? 35.688 28.641 2.549 1 30.08 18 LEU B O 1
ATOM 3006 N N . ILE B 1 19 ? 34.594 30.328 2.684 1 30.77 19 ILE B N 1
ATOM 3007 C CA . ILE B 1 19 ? 33.469 29.672 3.305 1 30.77 19 ILE B CA 1
ATOM 3008 C C . ILE B 1 19 ? 32.875 28.641 2.348 1 30.77 19 ILE B C 1
ATOM 3010 O O . ILE B 1 19 ? 32.375 28.984 1.271 1 30.77 19 ILE B O 1
ATOM 3014 N N . LYS B 1 20 ? 33.5 27.531 2.23 1 32.22 20 LYS B N 1
ATOM 3015 C CA . LYS B 1 20 ? 32.844 26.422 1.545 1 32.22 20 LYS B CA 1
ATOM 3016 C C . LYS B 1 20 ? 31.344 26.438 1.794 1 32.22 20 LYS B C 1
ATOM 3018 O O . LYS B 1 20 ? 30.891 26.375 2.941 1 32.22 20 LYS B O 1
ATOM 3023 N N . ARG B 1 21 ? 30.672 27.203 1.078 1 34.12 21 ARG B N 1
ATOM 3024 C CA . ARG B 1 21 ? 29.234 27 1.129 1 34.12 21 ARG B CA 1
ATOM 3025 C C . ARG B 1 21 ? 28.891 25.547 1.441 1 34.12 21 ARG B C 1
ATOM 3027 O O . ARG B 1 21 ? 29.531 24.625 0.915 1 34.12 21 ARG B O 1
ATOM 3034 N N . PRO B 1 22 ? 28.516 25.234 2.607 1 36.25 22 PRO B N 1
ATOM 3035 C CA . PRO B 1 22 ? 28.125 23.844 2.803 1 36.25 22 PRO B CA 1
ATOM 3036 C C . PRO B 1 22 ? 27.625 23.172 1.518 1 36.25 22 PRO B C 1
ATOM 3038 O O . PRO B 1 22 ? 26.922 23.812 0.728 1 36.25 22 PRO B O 1
ATOM 3041 N N . ILE B 1 23 ? 28.328 22.453 0.775 1 38 23 ILE B N 1
ATOM 3042 C CA . ILE B 1 23 ? 27.938 21.656 -0.384 1 38 23 ILE B CA 1
ATOM 3043 C C . ILE B 1 23 ? 26.453 21.281 -0.269 1 38 23 ILE B C 1
ATOM 3045 O O . ILE B 1 23 ? 26.078 20.531 0.621 1 38 23 ILE B O 1
ATOM 3049 N N . SER B 1 24 ? 25.453 22.172 -0.348 1 44.5 24 SER B N 1
ATOM 3050 C CA . SER B 1 24 ? 24.031 21.891 -0.443 1 44.5 24 SER B CA 1
ATOM 3051 C C . SER B 1 24 ? 23.766 20.516 -1.058 1 44.5 24 SER B C 1
ATOM 3053 O O . SER B 1 24 ? 24.281 20.219 -2.137 1 44.5 24 SER B O 1
ATOM 3055 N N . LYS B 1 25 ? 23.766 19.516 -0.284 1 59.72 25 LYS B N 1
ATOM 3056 C CA . LYS B 1 25 ? 23.375 18.172 -0.739 1 59.72 25 LYS B CA 1
ATOM 3057 C C . LYS B 1 25 ? 22.297 18.25 -1.812 1 59.72 25 LYS B C 1
ATOM 3059 O O . LYS B 1 25 ? 21.297 18.953 -1.642 1 59.72 25 LYS B O 1
ATOM 3064 N N . TYR B 1 26 ? 22.719 18.141 -3.076 1 80.25 26 TYR B N 1
ATOM 3065 C CA . TYR B 1 26 ? 21.875 18.297 -4.254 1 80.25 26 TYR B CA 1
ATOM 3066 C C . TYR B 1 26 ? 21.203 16.984 -4.613 1 80.25 26 TYR B C 1
ATOM 3068 O O . TYR B 1 26 ? 21.859 15.969 -4.812 1 80.25 26 TYR B O 1
ATOM 3076 N N . LEU B 1 27 ? 19.922 16.984 -4.418 1 86.44 27 LEU B N 1
ATOM 3077 C CA . LEU B 1 27 ? 19.094 15.875 -4.883 1 86.44 27 LEU B CA 1
ATOM 3078 C C . LEU B 1 27 ? 18.984 15.883 -6.402 1 86.44 27 LEU B C 1
ATOM 3080 O O . LEU B 1 27 ? 18.766 16.938 -7.008 1 86.44 27 LEU B O 1
ATOM 3084 N N . ARG B 1 28 ? 19.234 14.758 -7.027 1 88.31 28 ARG B N 1
ATOM 3085 C CA . ARG B 1 28 ? 19.062 14.633 -8.469 1 88.31 28 ARG B CA 1
ATOM 3086 C C . ARG B 1 28 ? 18.469 13.273 -8.836 1 88.31 28 ARG B C 1
ATOM 3088 O O . ARG B 1 28 ? 18.516 12.328 -8.047 1 88.31 28 ARG B O 1
ATOM 3095 N N . LEU B 1 29 ? 17.891 13.227 -9.961 1 88.62 29 LEU B N 1
ATOM 3096 C CA . LEU B 1 29 ? 17.375 11.984 -10.523 1 88.62 29 LEU B CA 1
ATOM 3097 C C . LEU B 1 29 ? 18.234 11.516 -11.688 1 88.62 29 LEU B C 1
ATOM 3099 O O . LEU B 1 29 ? 18.703 12.336 -12.492 1 88.62 29 LEU B O 1
ATOM 3103 N N . LYS B 1 30 ? 18.469 10.234 -11.68 1 87.81 30 LYS B N 1
ATOM 3104 C CA . LYS B 1 30 ? 19.25 9.648 -12.758 1 87.81 30 LYS B CA 1
ATOM 3105 C C . LYS B 1 30 ? 18.641 8.328 -13.227 1 87.81 30 LYS B C 1
ATOM 3107 O O . LYS B 1 30 ? 18.234 7.504 -12.406 1 87.81 30 LYS B O 1
ATOM 3112 N N . LYS B 1 31 ? 18.578 8.164 -14.508 1 84.81 31 LYS B N 1
ATOM 3113 C CA . LYS B 1 31 ? 18.125 6.883 -15.047 1 84.81 31 LYS B CA 1
ATOM 3114 C C . LYS B 1 31 ? 19.078 5.758 -14.656 1 84.81 31 LYS B C 1
ATOM 3116 O O . LYS B 1 31 ? 20.297 5.938 -14.68 1 84.81 31 LYS B O 1
ATOM 3121 N N . SER B 1 32 ? 18.469 4.703 -14.25 1 81.12 32 SER B N 1
ATOM 3122 C CA . SER B 1 32 ? 19.25 3.535 -13.859 1 81.12 32 SER B CA 1
ATOM 3123 C C . SER B 1 32 ? 19.516 2.617 -15.047 1 81.12 32 SER B C 1
ATOM 3125 O O . SER B 1 32 ? 18.938 2.797 -16.125 1 81.12 32 SER B O 1
ATOM 3127 N N . ASP B 1 33 ? 20.391 1.679 -14.844 1 71.75 33 ASP B N 1
ATOM 3128 C CA . ASP B 1 33 ? 20.688 0.67 -15.852 1 71.75 33 ASP B CA 1
ATOM 3129 C C . ASP B 1 33 ? 19.578 -0.365 -15.953 1 71.75 33 ASP B C 1
ATOM 3131 O O . ASP B 1 33 ? 19.422 -1.03 -16.984 1 71.75 33 ASP B O 1
ATOM 3135 N N . THR B 1 34 ? 18.906 -0.442 -14.867 1 74.31 34 THR B N 1
ATOM 3136 C CA . THR B 1 34 ? 17.781 -1.372 -14.844 1 74.31 34 THR B CA 1
ATOM 3137 C C . THR B 1 34 ? 16.578 -0.78 -15.562 1 74.31 34 THR B C 1
ATOM 3139 O O . THR B 1 34 ? 16.312 0.418 -15.453 1 74.31 34 THR B O 1
ATOM 3142 N N . LYS B 1 35 ? 15.969 -1.649 -16.281 1 79.44 35 LYS B N 1
ATOM 3143 C CA . LYS B 1 35 ? 14.805 -1.243 -17.062 1 79.44 35 LYS B CA 1
ATOM 3144 C C . LYS B 1 35 ? 13.727 -0.627 -16.172 1 79.44 35 LYS B C 1
ATOM 3146 O O . LYS B 1 35 ? 13.445 -1.139 -15.094 1 79.44 35 LYS B O 1
ATOM 3151 N N . ASN B 1 36 ? 13.25 0.544 -16.547 1 89.31 36 ASN B N 1
ATOM 3152 C CA . ASN B 1 36 ? 12.07 1.184 -15.969 1 89.31 36 ASN B CA 1
ATOM 3153 C C . ASN B 1 36 ? 12.336 1.666 -14.547 1 89.31 36 ASN B C 1
ATOM 3155 O O . ASN B 1 36 ? 11.469 1.565 -13.68 1 89.31 36 ASN B O 1
ATOM 3159 N N . THR B 1 37 ? 13.57 2.049 -14.25 1 91.12 37 THR B N 1
ATOM 3160 C CA . THR B 1 37 ? 13.883 2.506 -12.898 1 91.12 37 THR B CA 1
ATOM 3161 C C . THR B 1 37 ? 14.625 3.84 -12.938 1 91.12 37 THR B C 1
ATOM 3163 O O . THR B 1 37 ? 15.266 4.172 -13.938 1 91.12 37 THR B O 1
ATOM 3166 N N . LEU B 1 38 ? 14.461 4.633 -11.938 1 91.62 38 LEU B N 1
ATOM 3167 C CA . LEU B 1 38 ? 15.148 5.895 -11.695 1 91.62 38 LEU B CA 1
ATOM 3168 C C . LEU B 1 38 ? 15.828 5.883 -10.328 1 91.62 38 LEU B C 1
ATOM 3170 O O . LEU B 1 38 ? 15.266 5.395 -9.352 1 91.62 38 LEU B O 1
ATOM 3174 N N . LYS B 1 39 ? 17.016 6.422 -10.297 1 90 39 LYS B N 1
ATOM 3175 C CA . LYS B 1 39 ? 17.734 6.535 -9.031 1 90 39 LYS B CA 1
ATOM 3176 C C . LYS B 1 39 ? 17.594 7.941 -8.453 1 90 39 LYS B C 1
ATOM 3178 O O . LYS B 1 39 ? 17.656 8.93 -9.188 1 90 39 LYS B O 1
ATOM 3183 N N . ILE B 1 40 ? 17.312 8.008 -7.25 1 89.19 40 ILE B N 1
ATOM 3184 C CA . ILE B 1 40 ? 17.422 9.266 -6.508 1 89.19 40 ILE B CA 1
ATOM 3185 C C . ILE B 1 40 ? 18.797 9.367 -5.852 1 89.19 40 ILE B C 1
ATOM 3187 O O . ILE B 1 40 ? 19.172 8.508 -5.055 1 89.19 40 ILE B O 1
ATOM 3191 N N . LEU B 1 41 ? 19.453 10.43 -6.156 1 88.5 41 LEU B N 1
ATOM 3192 C CA . LEU B 1 41 ? 20.828 10.586 -5.676 1 88.5 41 LEU B CA 1
ATOM 3193 C C . LEU B 1 41 ? 20.938 11.797 -4.758 1 88.5 41 LEU B C 1
ATOM 3195 O O . LEU B 1 41 ? 20.297 12.82 -4.988 1 88.5 41 LEU B O 1
ATOM 3199 N N . LEU B 1 42 ? 21.672 11.555 -3.695 1 84.81 42 LEU B N 1
ATOM 3200 C CA . LEU B 1 42 ? 22.172 12.656 -2.881 1 84.81 42 LEU B CA 1
ATOM 3201 C C . LEU B 1 42 ? 23.688 12.75 -2.965 1 84.81 42 LEU B C 1
ATOM 3203 O O . LEU B 1 42 ? 24.391 11.828 -2.568 1 84.81 42 LEU B O 1
ATOM 3207 N N . ASP B 1 43 ? 24.266 13.82 -3.4 1 82.12 43 ASP B N 1
ATOM 3208 C CA 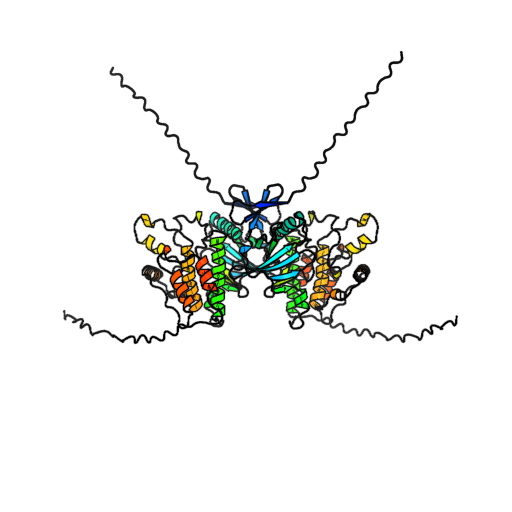. ASP B 1 43 ? 25.703 14.008 -3.607 1 82.12 43 ASP B CA 1
ATOM 3209 C C . ASP B 1 43 ? 26.312 12.805 -4.32 1 82.12 43 ASP B C 1
ATOM 3211 O O . ASP B 1 43 ? 27.312 12.25 -3.861 1 82.12 43 ASP B O 1
ATOM 3215 N N . ASP B 1 44 ? 25.609 12.156 -5.254 1 80 44 ASP B N 1
ATOM 3216 C CA . ASP B 1 44 ? 26.062 11.109 -6.168 1 80 44 ASP B CA 1
ATOM 3217 C C . ASP B 1 44 ? 25.891 9.727 -5.547 1 80 44 ASP B C 1
ATOM 3219 O O . ASP B 1 44 ? 26.344 8.727 -6.113 1 80 44 ASP B O 1
ATOM 3223 N N . GLU B 1 45 ? 25.422 9.789 -4.348 1 81.94 45 GLU B N 1
ATOM 3224 C CA . GLU B 1 45 ? 25.109 8.5 -3.725 1 81.94 45 GLU B CA 1
ATOM 3225 C C . GLU B 1 45 ? 23.656 8.125 -3.945 1 81.94 45 GLU B C 1
ATOM 3227 O O . GLU B 1 45 ? 22.75 8.945 -3.752 1 81.94 45 GLU B O 1
ATOM 3232 N N . THR B 1 46 ? 23.516 6.934 -4.332 1 83.62 46 THR B N 1
ATOM 3233 C CA . THR B 1 46 ? 22.156 6.457 -4.547 1 83.62 46 THR B CA 1
ATOM 3234 C C . THR B 1 46 ? 21.438 6.262 -3.217 1 83.62 46 THR B C 1
ATOM 3236 O O . THR B 1 46 ? 21.922 5.551 -2.336 1 83.62 46 THR B O 1
ATOM 3239 N N . LEU B 1 47 ? 20.328 6.938 -3.172 1 83.19 47 LEU B N 1
ATOM 3240 C CA . LEU B 1 47 ? 19.5 6.797 -1.974 1 83.19 47 LEU B CA 1
ATOM 3241 C C . LEU B 1 47 ? 18.453 5.711 -2.158 1 83.19 47 LEU B C 1
ATOM 3243 O O . LEU B 1 47 ? 18.219 4.902 -1.253 1 83.19 47 LEU B O 1
ATOM 3247 N N . ARG B 1 48 ? 17.938 5.758 -3.354 1 86.69 48 ARG B N 1
ATOM 3248 C CA . ARG B 1 48 ? 16.859 4.82 -3.641 1 86.69 48 ARG B CA 1
ATOM 3249 C C . ARG B 1 48 ? 16.656 4.672 -5.145 1 86.69 48 ARG B C 1
ATOM 3251 O O . ARG B 1 48 ? 17.031 5.551 -5.918 1 86.69 48 ARG B O 1
ATOM 3258 N N . THR B 1 49 ? 16.109 3.566 -5.449 1 88.62 49 THR B N 1
ATOM 3259 C CA . THR B 1 49 ? 15.656 3.33 -6.812 1 88.62 49 THR B CA 1
ATOM 3260 C C . THR B 1 49 ? 14.133 3.27 -6.875 1 88.62 49 THR B C 1
ATOM 3262 O O . THR B 1 49 ? 13.492 2.602 -6.059 1 88.62 49 THR B O 1
ATOM 3265 N N . ILE B 1 50 ? 13.547 4.043 -7.809 1 92.69 50 ILE B N 1
ATOM 3266 C CA . ILE B 1 50 ? 12.094 4.062 -7.934 1 92.69 50 ILE B CA 1
ATOM 3267 C C . ILE B 1 50 ? 11.695 3.605 -9.336 1 92.69 50 ILE B C 1
ATOM 3269 O O . ILE B 1 50 ? 12.508 3.635 -10.266 1 92.69 50 ILE B O 1
ATOM 3273 N N . HIS B 1 51 ? 10.492 3.184 -9.469 1 95.25 51 HIS B N 1
ATOM 3274 C CA . HIS B 1 51 ? 10.008 2.701 -10.758 1 95.25 51 HIS B CA 1
ATOM 3275 C C . HIS B 1 51 ? 9.609 3.859 -11.664 1 95.25 51 HIS B C 1
ATOM 3277 O O . HIS B 1 51 ? 8.992 4.824 -11.211 1 95.25 51 HIS B O 1
ATOM 3283 N N . ARG B 1 52 ? 9.945 3.756 -12.836 1 95.88 52 ARG B N 1
ATOM 3284 C CA . ARG B 1 52 ? 9.547 4.715 -13.859 1 95.88 52 ARG B CA 1
ATOM 3285 C C . ARG B 1 52 ? 8.57 4.082 -14.852 1 95.88 52 ARG B C 1
ATOM 3287 O O . ARG B 1 52 ? 8.969 3.25 -15.672 1 95.88 52 ARG B O 1
ATOM 3294 N N . TYR B 1 53 ? 7.387 4.48 -14.797 1 96.31 53 TYR B N 1
ATOM 3295 C CA . TYR B 1 53 ? 6.363 4.008 -15.719 1 96.31 53 TYR B CA 1
ATOM 3296 C C . TYR B 1 53 ? 6.465 4.723 -17.062 1 96.31 53 TYR B C 1
ATOM 3298 O O . TYR B 1 53 ? 6.844 5.895 -17.125 1 96.31 53 TYR B O 1
ATOM 3306 N N . GLU B 1 54 ? 6.152 4.02 -18.078 1 94.25 54 GLU B N 1
ATOM 3307 C CA . GLU B 1 54 ? 5.922 4.684 -19.359 1 94.25 54 GLU B CA 1
ATOM 3308 C C . GLU B 1 54 ? 4.531 5.312 -19.422 1 94.25 54 GLU B C 1
ATOM 3310 O O . GLU B 1 54 ? 3.557 4.711 -18.953 1 94.25 54 GLU B O 1
ATOM 3315 N N . PRO B 1 55 ? 4.496 6.504 -19.953 1 93.88 55 PRO B N 1
ATOM 3316 C CA . PRO B 1 55 ? 3.186 7.152 -20 1 93.88 55 PRO B CA 1
ATOM 3317 C C . PRO B 1 55 ? 2.143 6.312 -20.734 1 93.88 55 PRO B C 1
ATOM 3319 O O . PRO B 1 55 ? 0.958 6.352 -20.391 1 93.88 55 PRO B O 1
ATOM 3322 N N . GLN B 1 56 ? 2.543 5.523 -21.703 1 93.56 56 GLN B N 1
ATOM 3323 C CA . GLN B 1 56 ? 1.641 4.719 -22.531 1 93.56 56 GLN B CA 1
ATOM 3324 C C . GLN B 1 56 ? 1.079 3.543 -21.734 1 93.56 56 GLN B C 1
ATOM 3326 O O . GLN B 1 56 ? 0.148 2.871 -22.172 1 93.56 56 GLN B O 1
ATOM 3331 N N . ASP B 1 57 ? 1.693 3.283 -20.609 1 93.31 57 ASP B N 1
ATOM 3332 C CA . ASP B 1 57 ? 1.194 2.219 -19.734 1 93.31 57 ASP B CA 1
ATOM 3333 C C . ASP B 1 57 ? -0.217 2.529 -19.25 1 93.31 57 ASP B C 1
ATOM 3335 O O . ASP B 1 57 ? -0.962 1.621 -18.875 1 93.31 57 ASP B O 1
ATOM 3339 N N . PHE B 1 58 ? -0.529 3.783 -19.188 1 96.31 58 PHE B N 1
ATOM 3340 C CA . PHE B 1 58 ? -1.79 4.207 -18.578 1 96.31 58 PHE B CA 1
ATOM 3341 C C . PHE B 1 58 ? -2.832 4.488 -19.656 1 96.31 58 PHE B C 1
ATOM 3343 O O . PHE B 1 58 ? -2.568 5.227 -20.609 1 96.31 58 PHE B O 1
ATOM 3350 N N . LYS B 1 59 ? -3.975 3.85 -19.453 1 95.69 59 LYS B N 1
ATOM 3351 C CA . LYS B 1 59 ? -5.102 4.035 -20.359 1 95.69 59 LYS B CA 1
ATOM 3352 C C . LYS B 1 59 ? -6.219 4.836 -19.688 1 95.69 59 LYS B C 1
ATOM 3354 O O . LYS B 1 59 ? -6.266 4.945 -18.469 1 95.69 59 LYS B O 1
ATOM 3359 N N . ASN B 1 60 ? -7.098 5.543 -20.469 1 95.5 60 ASN B N 1
ATOM 3360 C CA . ASN B 1 60 ? -8.297 6.242 -20.031 1 95.5 60 ASN B CA 1
ATOM 3361 C C . ASN B 1 60 ? -7.969 7.32 -19 1 95.5 60 ASN B C 1
ATOM 3363 O O . ASN B 1 60 ? -8.578 7.371 -17.938 1 95.5 60 ASN B O 1
ATOM 3367 N N . LEU B 1 61 ? -7.012 8.148 -19.344 1 96.12 61 LEU B N 1
ATOM 3368 C CA . LEU B 1 61 ? -6.645 9.234 -18.438 1 96.12 61 LEU B CA 1
ATOM 3369 C C . LEU B 1 61 ? -7.785 10.242 -18.312 1 96.12 61 LEU B C 1
ATOM 3371 O O . LEU B 1 61 ? -8.297 10.742 -19.312 1 96.12 61 LEU B O 1
ATOM 3375 N N . THR B 1 62 ? -8.195 10.477 -17.078 1 97.06 62 THR B N 1
ATOM 3376 C CA . THR B 1 62 ? -9.258 11.43 -16.797 1 97.06 62 THR B CA 1
ATOM 3377 C C . THR B 1 62 ? -8.852 12.359 -15.656 1 97.06 62 THR B C 1
ATOM 3379 O O . THR B 1 62 ? -8.406 11.898 -14.602 1 97.06 62 THR B O 1
ATOM 3382 N N . LYS B 1 63 ? -9.031 13.656 -15.875 1 96.38 63 LYS B N 1
ATOM 3383 C CA . LYS B 1 63 ? -8.742 14.617 -14.812 1 96.38 63 LYS B CA 1
ATOM 3384 C C . LYS B 1 63 ? -9.734 14.492 -13.664 1 96.38 63 LYS B C 1
ATOM 3386 O O . LYS B 1 63 ? -10.945 14.562 -13.883 1 96.38 63 LYS B O 1
ATOM 3391 N N . ILE B 1 64 ? -9.219 14.336 -12.438 1 95.69 64 ILE B N 1
ATOM 3392 C CA . ILE B 1 64 ? -10.141 14.102 -11.336 1 95.69 64 ILE B CA 1
ATOM 3393 C C . ILE B 1 64 ? -10 15.211 -10.297 1 95.69 64 ILE B C 1
ATOM 3395 O O . ILE B 1 64 ? -10.859 15.359 -9.43 1 95.69 64 ILE B O 1
ATOM 3399 N N . ALA B 1 65 ? -8.906 15.93 -10.281 1 93.38 65 ALA B N 1
ATOM 3400 C CA . ALA B 1 65 ? -8.703 17.031 -9.344 1 93.38 65 ALA B CA 1
ATOM 3401 C C . ALA B 1 65 ? -7.77 18.094 -9.938 1 93.38 65 ALA B C 1
ATOM 3403 O O . ALA B 1 65 ? -6.965 17.781 -10.82 1 93.38 65 ALA B O 1
ATOM 3404 N N . SER B 1 66 ? -7.941 19.297 -9.469 1 90.75 66 SER B N 1
ATOM 3405 C CA . SER B 1 66 ? -7.09 20.406 -9.859 1 90.75 66 SER B CA 1
ATOM 3406 C C . SER B 1 66 ? -6.797 21.328 -8.672 1 90.75 66 SER B C 1
ATOM 3408 O O . SER B 1 66 ? -7.715 21.828 -8.023 1 90.75 66 SER B O 1
ATOM 3410 N N . GLY B 1 67 ? -5.559 21.375 -8.336 1 83.06 67 GLY B N 1
ATOM 3411 C CA . GLY B 1 67 ? -5.145 22.281 -7.289 1 83.06 67 GLY B CA 1
ATOM 3412 C C . GLY B 1 67 ? -4.277 23.422 -7.801 1 83.06 67 GLY B C 1
ATOM 3413 O O . GLY B 1 67 ? -4.074 23.562 -9.008 1 83.06 67 GLY B O 1
ATOM 3414 N N . ALA B 1 68 ? -3.814 24.281 -6.891 1 78.31 68 ALA B N 1
ATOM 3415 C CA . ALA B 1 68 ? -3.004 25.438 -7.234 1 78.31 68 ALA B CA 1
ATOM 3416 C C . ALA B 1 68 ? -1.699 25.031 -7.906 1 78.31 68 ALA B C 1
ATOM 3418 O O . ALA B 1 68 ? -1.255 25.656 -8.867 1 78.31 68 ALA B O 1
ATOM 3419 N N . SER B 1 69 ? -1.227 23.875 -7.508 1 83.5 69 SER B N 1
ATOM 3420 C CA . SER B 1 69 ? 0.127 23.531 -7.934 1 83.5 69 SER B CA 1
ATOM 3421 C C . SER B 1 69 ? 0.127 22.328 -8.867 1 83.5 69 SER B C 1
ATOM 3423 O O . SER B 1 69 ? 1.126 22.047 -9.539 1 83.5 69 SER B O 1
ATOM 3425 N N . ALA B 1 70 ? -1.052 21.656 -8.93 1 92.38 70 ALA B N 1
ATOM 3426 C CA . ALA B 1 70 ? -0.979 20.406 -9.68 1 92.38 70 ALA B CA 1
ATOM 3427 C C . ALA B 1 70 ? -2.355 19.984 -10.203 1 92.38 70 ALA B C 1
ATOM 3429 O O . ALA B 1 70 ? -3.379 20.469 -9.703 1 92.38 70 ALA B O 1
ATOM 3430 N N . LEU B 1 71 ? -2.297 19.188 -11.203 1 94.44 71 LEU B N 1
ATOM 3431 C CA . LEU B 1 71 ? -3.451 18.453 -11.703 1 94.44 71 LEU B CA 1
ATOM 3432 C C . LEU B 1 71 ? -3.334 16.969 -11.367 1 94.44 71 LEU B C 1
ATOM 3434 O O . LEU B 1 71 ? -2.24 16.406 -11.414 1 94.44 71 LEU B O 1
ATOM 3438 N N . VAL B 1 72 ? -4.477 16.328 -11.062 1 97 72 VAL B N 1
ATOM 3439 C CA . VAL B 1 72 ? -4.465 14.898 -10.789 1 97 72 VAL B CA 1
ATOM 3440 C C . VAL B 1 72 ? -5.355 14.172 -11.789 1 97 72 VAL B C 1
ATOM 3442 O O . VAL B 1 72 ? -6.512 14.555 -11.992 1 97 72 VAL B O 1
ATOM 3445 N N . TYR B 1 73 ? -4.773 13.172 -12.414 1 97.31 73 TYR B N 1
ATOM 3446 C CA . TYR B 1 73 ? -5.492 12.328 -13.367 1 97.31 73 TYR B CA 1
ATOM 3447 C C . TYR B 1 73 ? -5.691 10.922 -12.805 1 97.31 73 TYR B C 1
ATOM 3449 O O . TYR B 1 73 ? -4.84 10.422 -12.07 1 97.31 73 TYR B O 1
ATOM 3457 N N . SER B 1 74 ? -6.82 10.359 -13.133 1 97.75 74 SER B N 1
ATOM 3458 C CA . SER B 1 74 ? -6.957 8.914 -12.984 1 97.75 74 SER B CA 1
ATOM 3459 C C . SER B 1 74 ? -6.539 8.18 -14.25 1 97.75 74 SER B C 1
ATOM 3461 O O . SER B 1 74 ? -6.82 8.641 -15.359 1 97.75 74 SER B O 1
ATOM 3463 N N . GLY B 1 75 ? -5.816 7.094 -14.117 1 97.38 75 GLY B N 1
ATOM 3464 C CA . GLY B 1 75 ? -5.418 6.219 -15.211 1 97.38 75 GLY B CA 1
ATOM 3465 C C . GLY B 1 75 ? -5.438 4.75 -14.836 1 97.38 75 GLY B C 1
ATOM 3466 O O . GLY B 1 75 ? -5.305 4.402 -13.664 1 97.38 75 GLY B O 1
ATOM 3467 N N . ARG B 1 76 ? -5.598 3.953 -15.859 1 96.81 76 ARG B N 1
ATOM 3468 C CA . ARG B 1 76 ? -5.684 2.516 -15.625 1 96.81 76 ARG B CA 1
ATOM 3469 C C . ARG B 1 76 ? -4.496 1.79 -16.25 1 96.81 76 ARG B C 1
ATOM 3471 O O . ARG B 1 76 ? -4.125 2.062 -17.391 1 96.81 76 ARG B O 1
ATOM 3478 N N . LYS B 1 77 ? -3.859 0.917 -15.562 1 95.75 77 LYS B N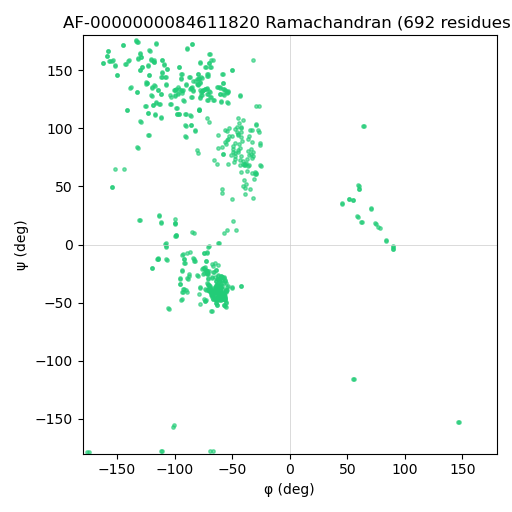 1
ATOM 3479 C CA . LYS B 1 77 ? -2.902 -0.059 -16.078 1 95.75 77 LYS B CA 1
ATOM 3480 C C . LYS B 1 77 ? -3.324 -1.482 -15.719 1 95.75 77 LYS B C 1
ATOM 3482 O O . LYS B 1 77 ? -3.338 -1.857 -14.547 1 95.75 77 LYS B O 1
ATOM 3487 N N . ASN B 1 78 ? -3.664 -2.232 -16.672 1 93.44 78 ASN B N 1
ATOM 3488 C CA . ASN B 1 78 ? -4.223 -3.568 -16.5 1 93.44 78 ASN B CA 1
ATOM 3489 C C . ASN B 1 78 ? -5.453 -3.549 -15.594 1 93.44 78 ASN B C 1
ATOM 3491 O O . ASN B 1 78 ? -6.434 -2.865 -15.891 1 93.44 78 ASN B O 1
ATOM 3495 N N . ALA B 1 79 ? -5.41 -4.176 -14.438 1 92.5 79 ALA B N 1
ATOM 3496 C CA . ALA B 1 79 ? -6.605 -4.316 -13.609 1 92.5 79 ALA B CA 1
ATOM 3497 C C . ALA B 1 79 ? -6.633 -3.268 -12.508 1 92.5 79 ALA B C 1
ATOM 3499 O O . ALA B 1 79 ? -7.547 -3.252 -11.68 1 92.5 79 ALA B O 1
ATOM 3500 N N . SER B 1 80 ? -5.676 -2.33 -12.594 1 95.62 80 SER B N 1
ATOM 3501 C CA . SER B 1 80 ? -5.578 -1.411 -11.469 1 95.62 80 SER B CA 1
ATOM 3502 C C . SER B 1 80 ? -5.734 0.037 -11.914 1 95.62 80 SER B C 1
ATOM 3504 O O . SER B 1 80 ? -5.293 0.404 -13.008 1 95.62 80 SER B O 1
ATOM 3506 N N . ASN B 1 81 ? -6.348 0.808 -11.031 1 96.75 81 ASN B N 1
ATOM 3507 C CA . ASN B 1 81 ? -6.418 2.254 -11.211 1 96.75 81 ASN B CA 1
ATOM 3508 C C . ASN B 1 81 ? -5.293 2.967 -10.469 1 96.75 81 ASN B C 1
ATOM 3510 O O . ASN B 1 81 ? -4.922 2.564 -9.359 1 96.75 81 ASN B O 1
ATOM 3514 N N . PHE B 1 82 ? -4.801 4 -11.078 1 98.31 82 PHE B N 1
ATOM 3515 C CA . PHE B 1 82 ? -3.754 4.832 -10.492 1 98.31 82 PHE B CA 1
ATOM 3516 C C . PHE B 1 82 ? -4.145 6.305 -10.531 1 98.31 82 PHE B C 1
ATOM 3518 O O . PHE B 1 82 ? -4.988 6.707 -11.336 1 98.31 82 PHE B O 1
ATOM 3525 N N . ALA B 1 83 ? -3.635 7.105 -9.609 1 98.44 83 ALA B N 1
ATOM 3526 C CA . ALA B 1 83 ? -3.674 8.562 -9.68 1 98.44 83 ALA B CA 1
ATOM 3527 C C . ALA B 1 83 ? -2.34 9.125 -10.172 1 98.44 83 ALA B C 1
ATOM 3529 O O . ALA B 1 83 ? -1.278 8.734 -9.68 1 98.44 83 ALA B O 1
ATOM 3530 N N . ILE B 1 84 ? -2.377 10.023 -11.109 1 97.94 84 ILE B N 1
ATOM 3531 C CA . ILE B 1 84 ? -1.178 10.648 -11.656 1 97.94 84 ILE B CA 1
ATOM 3532 C C . ILE B 1 84 ? -1.2 12.148 -11.367 1 97.94 84 ILE B C 1
ATOM 3534 O O . ILE B 1 84 ? -2.068 12.867 -11.867 1 97.94 84 ILE B O 1
ATOM 3538 N N . LYS B 1 85 ? -0.321 12.602 -10.531 1 96.38 85 LYS B N 1
ATOM 3539 C CA . LYS B 1 85 ? -0.205 14.016 -10.18 1 96.38 85 LYS B CA 1
ATOM 3540 C C . LYS B 1 85 ? 0.759 14.734 -11.117 1 96.38 85 LYS B C 1
ATOM 3542 O O . LYS B 1 85 ? 1.967 14.492 -11.086 1 96.38 85 LYS B O 1
ATOM 3547 N N . LYS B 1 86 ? 0.256 15.602 -11.898 1 95 86 LYS B N 1
ATOM 3548 C CA . LYS B 1 86 ? 1.024 16.406 -12.836 1 95 86 LYS B CA 1
ATOM 3549 C C . LYS B 1 86 ? 1.196 17.828 -12.328 1 95 86 LYS B C 1
ATOM 3551 O O . LYS B 1 86 ? 0.212 18.547 -12.109 1 95 86 LYS B O 1
ATOM 3556 N N . PHE B 1 87 ? 2.391 18.281 -12.305 1 92.94 87 PHE B N 1
ATOM 3557 C CA . PHE B 1 87 ? 2.674 19.594 -11.758 1 92.94 87 PHE B CA 1
ATOM 3558 C C . PHE B 1 87 ? 2.482 20.672 -12.82 1 92.94 87 PHE B C 1
ATOM 3560 O O . PHE B 1 87 ? 2.826 20.469 -13.984 1 92.94 87 PHE B O 1
ATOM 3567 N N . LYS B 1 88 ? 1.842 21.828 -12.664 1 84.31 88 LYS B N 1
ATOM 3568 C CA . LYS B 1 88 ? 1.545 22.906 -13.602 1 84.31 88 LYS B CA 1
ATOM 3569 C C . LYS B 1 88 ? 2.768 23.797 -13.828 1 84.31 88 LYS B C 1
ATOM 3571 O O . LYS B 1 88 ? 3.088 24.141 -14.969 1 84.31 88 LYS B O 1
ATOM 3576 N N . ASN B 1 89 ? 3.604 24.25 -13.008 1 72.62 89 ASN B N 1
ATOM 3577 C CA . ASN B 1 89 ? 4.723 25.188 -13.125 1 72.62 89 ASN B CA 1
ATOM 3578 C C . ASN B 1 89 ? 5.797 24.906 -12.086 1 72.62 89 ASN B C 1
ATOM 3580 O O . ASN B 1 89 ? 6.176 25.797 -11.32 1 72.62 89 ASN B O 1
ATOM 3584 N N . PRO B 1 90 ? 6.305 23.734 -12.336 1 66.56 90 PRO B N 1
ATOM 3585 C CA . PRO B 1 90 ? 7.062 23.375 -11.133 1 66.56 90 PRO B CA 1
ATOM 3586 C C . PRO B 1 90 ? 8.547 23.703 -11.25 1 66.56 90 PRO B C 1
ATOM 3588 O O . PRO B 1 90 ? 9.102 23.688 -12.359 1 66.56 90 PRO B O 1
ATOM 3591 N N . LYS B 1 91 ? 9.055 24.281 -10.25 1 80.5 91 LYS B N 1
ATOM 3592 C CA . LYS B 1 91 ? 10.508 24.172 -10.102 1 80.5 91 LYS B CA 1
ATOM 3593 C C . LYS B 1 91 ? 10.953 22.719 -9.984 1 80.5 91 LYS B C 1
ATOM 3595 O O . LYS B 1 91 ? 10.406 21.969 -9.18 1 80.5 91 LYS B O 1
ATOM 3600 N N . GLU B 1 92 ? 11.781 22.297 -10.812 1 84.38 92 GLU B N 1
ATOM 3601 C CA . GLU B 1 92 ? 12.273 20.922 -10.852 1 84.38 92 GLU B CA 1
ATOM 3602 C C . GLU B 1 92 ? 12.742 20.469 -9.469 1 84.38 92 GLU B C 1
ATOM 3604 O O . GLU B 1 92 ? 12.508 19.328 -9.078 1 84.38 92 GLU B O 1
ATOM 3609 N N . GLU B 1 93 ? 13.312 21.406 -8.812 1 86.94 93 GLU B N 1
ATOM 3610 C CA . GLU B 1 93 ? 13.844 21.078 -7.488 1 86.94 93 GLU B CA 1
ATOM 3611 C C . GLU B 1 93 ? 12.719 20.688 -6.527 1 86.94 93 GLU B C 1
ATOM 3613 O O . GLU B 1 93 ? 12.891 19.797 -5.703 1 86.94 93 GLU B O 1
ATOM 3618 N N . ALA B 1 94 ? 11.648 21.359 -6.68 1 88.19 94 ALA B N 1
ATOM 3619 C CA . ALA B 1 94 ? 10.516 21.078 -5.801 1 88.19 94 ALA B CA 1
ATOM 3620 C C . ALA B 1 94 ? 9.914 19.703 -6.094 1 88.19 94 ALA B C 1
ATOM 3622 O O . ALA B 1 94 ? 9.5 18.984 -5.176 1 88.19 94 ALA B O 1
ATOM 3623 N N . ILE B 1 95 ? 9.922 19.375 -7.344 1 91.81 95 ILE B N 1
ATOM 3624 C CA . ILE B 1 95 ? 9.398 18.078 -7.754 1 91.81 95 ILE B CA 1
ATOM 3625 C C . ILE B 1 95 ? 10.297 16.953 -7.227 1 91.81 95 ILE B C 1
ATOM 3627 O O . ILE B 1 95 ? 9.812 15.984 -6.648 1 91.81 95 ILE B O 1
ATOM 3631 N N . ILE B 1 96 ? 11.539 17.141 -7.34 1 91.94 96 ILE B N 1
ATOM 3632 C CA . ILE B 1 96 ? 12.508 16.125 -6.906 1 91.94 96 ILE B CA 1
ATOM 3633 C C . ILE B 1 96 ? 12.438 15.969 -5.391 1 91.94 96 ILE B C 1
ATOM 3635 O O . ILE B 1 96 ? 12.516 14.852 -4.875 1 91.94 96 ILE B O 1
ATOM 3639 N N . LYS B 1 97 ? 12.289 17.094 -4.742 1 91.31 97 LYS B N 1
ATOM 3640 C CA . LYS B 1 97 ? 12.172 17.047 -3.287 1 91.31 97 LYS B CA 1
ATOM 3641 C C . LYS B 1 97 ? 10.938 16.25 -2.865 1 91.31 97 LYS B C 1
ATOM 3643 O O . LYS B 1 97 ? 11 15.438 -1.938 1 91.31 97 LYS B O 1
ATOM 3648 N N . GLU B 1 98 ? 9.812 16.516 -3.502 1 93.94 98 GLU B N 1
ATOM 3649 C CA . GLU B 1 98 ? 8.594 15.781 -3.172 1 93.94 98 GLU B CA 1
ATOM 3650 C C . GLU B 1 98 ? 8.742 14.289 -3.459 1 93.94 98 GLU B C 1
ATOM 3652 O O . GLU B 1 98 ? 8.305 13.453 -2.666 1 93.94 98 GLU B O 1
ATOM 3657 N N . ILE B 1 99 ? 9.367 13.953 -4.57 1 94.69 99 ILE B N 1
ATOM 3658 C CA . ILE B 1 99 ? 9.625 12.555 -4.918 1 94.69 99 ILE B CA 1
ATOM 3659 C C . ILE B 1 99 ? 10.477 11.906 -3.83 1 94.69 99 ILE B C 1
ATOM 3661 O O . ILE B 1 99 ? 10.18 10.797 -3.377 1 94.69 99 ILE B O 1
ATOM 3665 N N . HIS B 1 100 ? 11.461 12.609 -3.42 1 93.56 100 HIS B N 1
ATOM 3666 C CA . HIS B 1 100 ? 12.367 12.109 -2.389 1 93.56 100 HIS B CA 1
ATOM 3667 C C . HIS B 1 100 ? 11.625 11.859 -1.08 1 93.56 100 HIS B C 1
ATOM 3669 O O . HIS B 1 100 ? 11.758 10.789 -0.48 1 93.56 100 HIS B O 1
ATOM 3675 N N . LEU B 1 101 ? 10.852 12.812 -0.693 1 94.25 101 LEU B N 1
ATOM 3676 C CA . LEU B 1 101 ? 10.117 12.688 0.559 1 94.25 101 LEU B CA 1
ATOM 3677 C C . LEU B 1 101 ? 9.102 11.555 0.485 1 94.25 101 LEU B C 1
ATOM 3679 O O . LEU B 1 101 ? 8.922 10.812 1.453 1 94.25 101 LEU B O 1
ATOM 3683 N N . MET B 1 102 ? 8.469 11.438 -0.646 1 95.19 102 MET B N 1
ATOM 3684 C CA . MET B 1 102 ? 7.523 10.336 -0.825 1 95.19 102 MET B CA 1
ATOM 3685 C C . MET B 1 102 ? 8.227 8.984 -0.702 1 95.19 102 MET B C 1
ATOM 3687 O O . MET B 1 102 ? 7.66 8.031 -0.167 1 95.19 102 MET B O 1
ATOM 3691 N N . GLY B 1 103 ? 9.422 8.93 -1.202 1 92.44 103 GLY B N 1
ATOM 3692 C CA . GLY B 1 103 ? 10.211 7.719 -1.066 1 92.44 103 GLY B CA 1
ATOM 3693 C C . GLY B 1 103 ? 10.547 7.383 0.375 1 92.44 103 GLY B C 1
ATOM 3694 O O . GLY B 1 103 ? 10.625 6.207 0.743 1 92.44 103 GLY B O 1
ATOM 3695 N N . ILE B 1 104 ? 10.688 8.375 1.177 1 92.12 104 ILE B N 1
ATOM 3696 C CA . ILE B 1 104 ? 11.07 8.195 2.572 1 92.12 104 ILE B CA 1
ATOM 3697 C C . ILE B 1 104 ? 9.859 7.738 3.385 1 92.12 104 ILE B C 1
ATOM 3699 O O . ILE B 1 104 ? 9.969 6.832 4.215 1 92.12 104 ILE B O 1
ATOM 3703 N N . VAL B 1 105 ? 8.734 8.25 3.07 1 95.56 105 VAL B N 1
ATOM 3704 C CA . VAL B 1 105 ? 7.602 8.062 3.965 1 95.56 105 VAL B CA 1
ATOM 3705 C C . VAL B 1 105 ? 6.828 6.809 3.561 1 95.56 105 VAL B C 1
ATOM 3707 O O . VAL B 1 105 ? 5.996 6.309 4.324 1 95.56 105 VAL B O 1
ATOM 3710 N N . ASN B 1 106 ? 7.078 6.344 2.373 1 94.38 106 ASN B N 1
ATOM 3711 C CA . ASN B 1 106 ? 6.387 5.148 1.901 1 94.38 106 ASN B CA 1
ATOM 3712 C C . ASN B 1 106 ? 7.203 3.889 2.17 1 94.38 106 ASN B C 1
ATOM 3714 O O . ASN B 1 106 ? 8.438 3.938 2.217 1 94.38 106 ASN B O 1
ATOM 3718 N N . PRO B 1 107 ? 6.547 2.791 2.441 1 94.94 107 PRO B N 1
ATOM 3719 C CA . PRO B 1 107 ? 5.09 2.643 2.502 1 94.94 107 PRO B C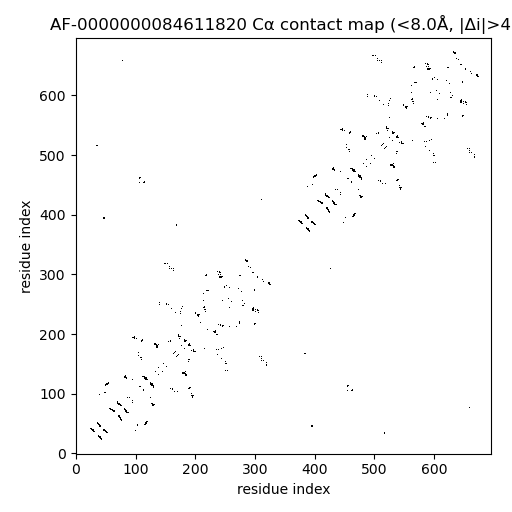A 1
ATOM 3720 C C . PRO B 1 107 ? 4.543 2.768 3.922 1 94.94 107 PRO B C 1
ATOM 3722 O O . PRO B 1 107 ? 5.27 2.527 4.891 1 94.94 107 PRO B O 1
ATOM 3725 N N . HIS B 1 108 ? 3.393 3.16 4.078 1 97.25 108 HIS B N 1
ATOM 3726 C CA . HIS B 1 108 ? 2.658 3.207 5.336 1 97.25 108 HIS B CA 1
ATOM 3727 C C . HIS B 1 108 ? 1.161 3.027 5.109 1 97.25 108 HIS B C 1
ATOM 3729 O O . HIS B 1 108 ? 0.61 3.543 4.137 1 97.25 108 HIS B O 1
ATOM 3735 N N . PRO B 1 109 ? 0.466 2.371 6.043 1 96.88 109 PRO B N 1
ATOM 3736 C CA . PRO B 1 109 ? -0.95 2.057 5.836 1 96.88 109 PRO B CA 1
ATOM 3737 C C . PRO B 1 109 ? -1.815 3.305 5.68 1 96.88 109 PRO B C 1
ATOM 3739 O O . PRO B 1 109 ? -2.863 3.258 5.031 1 96.88 109 PRO B O 1
ATOM 3742 N N . ASN B 1 110 ? -1.437 4.387 6.289 1 98.44 110 ASN B N 1
ATOM 3743 C CA . ASN B 1 110 ? -2.273 5.582 6.281 1 98.44 110 ASN B CA 1
ATOM 3744 C C . ASN B 1 110 ? -1.643 6.707 5.465 1 98.44 110 ASN B C 1
ATOM 3746 O O . ASN B 1 110 ? -1.968 7.879 5.66 1 98.44 110 ASN B O 1
ATOM 3750 N N . ILE B 1 111 ? -0.729 6.422 4.621 1 98.56 111 ILE B N 1
ATOM 3751 C CA . ILE B 1 111 ? -0.144 7.363 3.668 1 98.56 111 ILE B CA 1
ATOM 3752 C C . ILE B 1 111 ? -0.396 6.875 2.242 1 98.56 111 ILE B C 1
ATOM 3754 O O . ILE B 1 111 ? -0.285 5.684 1.958 1 98.56 111 ILE B O 1
ATOM 3758 N N . ILE B 1 112 ? -0.793 7.77 1.419 1 98.56 112 ILE B N 1
ATOM 3759 C CA . ILE B 1 112 ? -1.054 7.422 0.026 1 98.56 112 ILE B CA 1
ATOM 3760 C C . ILE B 1 112 ? 0.173 6.734 -0.572 1 98.56 112 ILE B C 1
ATOM 3762 O O . ILE B 1 112 ? 1.304 7.188 -0.371 1 98.56 112 ILE B O 1
ATOM 3766 N N . THR B 1 113 ? -0.005 5.637 -1.231 1 98.31 113 THR B N 1
ATOM 3767 C CA . THR B 1 113 ? 1.118 4.855 -1.735 1 98.31 113 THR B CA 1
ATOM 3768 C C . THR B 1 113 ? 1.761 5.543 -2.938 1 98.31 113 THR B C 1
ATOM 3770 O O . THR B 1 113 ? 1.061 6.039 -3.822 1 98.31 113 THR B O 1
ATOM 3773 N N . PHE B 1 114 ? 3.051 5.605 -2.916 1 98.19 114 PHE B N 1
ATOM 3774 C CA . PHE B 1 114 ? 3.867 6.117 -4.012 1 98.19 114 PHE B CA 1
ATOM 3775 C C . PHE B 1 114 ? 4.406 4.977 -4.867 1 98.19 114 PHE B C 1
ATOM 3777 O O . PHE B 1 114 ? 5.293 4.238 -4.434 1 98.19 114 PHE B O 1
ATOM 3784 N N . TYR B 1 115 ? 3.922 4.895 -6.102 1 97.88 115 TYR B N 1
ATOM 3785 C CA . TYR B 1 115 ? 4.301 3.764 -6.941 1 97.88 115 TYR B CA 1
ATOM 3786 C C . TYR B 1 115 ? 5.508 4.105 -7.809 1 97.88 115 TYR B C 1
ATOM 3788 O O . TYR B 1 115 ? 6.195 3.213 -8.305 1 97.88 115 TYR B O 1
ATOM 3796 N N . GLY B 1 116 ? 5.73 5.395 -8.039 1 96.94 116 GLY B N 1
ATOM 3797 C CA . GLY B 1 116 ? 6.828 5.824 -8.891 1 96.94 116 GLY B CA 1
ATOM 3798 C C . GLY B 1 116 ? 6.52 7.086 -9.68 1 96.94 116 GLY B C 1
ATOM 3799 O O . GLY B 1 116 ? 5.793 7.957 -9.195 1 96.94 116 GLY B O 1
ATOM 3800 N N . VAL B 1 117 ? 7.184 7.199 -10.844 1 96.75 117 VAL B N 1
ATOM 3801 C CA . VAL B 1 117 ? 7.023 8.422 -11.633 1 96.75 117 VAL B CA 1
ATOM 3802 C C . VAL B 1 117 ? 6.738 8.07 -13.086 1 96.75 117 VAL B C 1
ATOM 3804 O O . VAL B 1 117 ? 6.902 6.918 -13.5 1 96.75 117 VAL B O 1
ATOM 3807 N N . THR B 1 118 ? 6.215 8.961 -13.773 1 96.25 118 THR B N 1
ATOM 3808 C CA . THR B 1 118 ? 6.035 8.906 -15.219 1 96.25 118 THR B CA 1
ATOM 3809 C C . THR B 1 118 ? 6.203 10.289 -15.844 1 96.25 118 THR B C 1
ATOM 3811 O O . THR B 1 118 ? 6.402 11.273 -15.133 1 96.25 118 THR B O 1
ATOM 3814 N N . LYS B 1 119 ? 6.238 10.367 -17.094 1 92.69 119 LYS B N 1
ATOM 3815 C CA . LYS B 1 119 ? 6.301 11.641 -17.797 1 92.69 119 LYS B CA 1
ATOM 3816 C C . LYS B 1 119 ? 5.137 11.781 -18.781 1 92.69 119 LYS B C 1
ATOM 3818 O O . LYS B 1 119 ? 5.199 11.281 -19.906 1 92.69 119 LYS B O 1
ATOM 3823 N N . LEU B 1 120 ? 4.145 12.406 -18.281 1 88.69 120 LEU B N 1
ATOM 3824 C CA . LEU B 1 120 ? 3 12.633 -19.156 1 88.69 120 LEU B CA 1
ATOM 3825 C C . LEU B 1 120 ? 3.332 13.648 -20.25 1 88.69 120 LEU B C 1
ATOM 3827 O O . LEU B 1 120 ? 2.752 13.609 -21.328 1 88.69 120 LEU B O 1
ATOM 3831 N N . ASP B 1 121 ? 4.172 14.594 -19.781 1 81.25 121 ASP B N 1
ATOM 3832 C CA . ASP B 1 121 ? 4.684 15.547 -20.75 1 81.25 121 ASP B CA 1
ATOM 3833 C C . ASP B 1 121 ? 6.211 15.523 -20.797 1 81.25 121 ASP B C 1
ATOM 3835 O O . ASP B 1 121 ? 6.848 14.789 -20.047 1 81.25 121 ASP B O 1
ATOM 3839 N N . GLU B 1 122 ? 6.809 16.078 -21.734 1 74.25 122 GLU B N 1
ATOM 3840 C CA . GLU B 1 122 ? 8.234 15.945 -22.016 1 74.25 122 GLU B CA 1
ATOM 3841 C C . GLU B 1 122 ? 9.078 16.688 -20.984 1 74.25 122 GLU B C 1
ATOM 3843 O O . GLU B 1 122 ? 10.281 16.453 -20.875 1 74.25 122 GLU B O 1
ATOM 3848 N N . THR B 1 123 ? 8.508 17.406 -20.125 1 78.81 123 THR B N 1
ATOM 3849 C CA . THR B 1 123 ? 9.383 18.297 -19.359 1 78.81 123 THR B CA 1
ATOM 3850 C C . THR B 1 123 ? 9.586 17.766 -17.953 1 78.81 123 THR B C 1
ATOM 3852 O O . THR B 1 123 ? 10.727 17.562 -17.516 1 78.81 123 THR B O 1
ATOM 3855 N N . ASN B 1 124 ? 8.539 17.547 -17.25 1 87.44 124 ASN B N 1
ATOM 3856 C CA . ASN B 1 124 ? 8.711 17.234 -15.844 1 87.44 124 ASN B CA 1
ATOM 3857 C C . ASN B 1 124 ? 8.078 15.891 -15.484 1 87.44 124 ASN B C 1
ATOM 3859 O O . ASN B 1 124 ? 7.168 15.43 -16.172 1 87.44 124 ASN B O 1
ATOM 3863 N N . TYR B 1 125 ? 8.57 15.289 -14.484 1 92.94 125 TYR B N 1
ATOM 3864 C CA . TYR B 1 125 ? 8 14.047 -13.984 1 92.94 125 TYR B CA 1
ATOM 3865 C C . TYR B 1 125 ? 6.672 14.297 -13.281 1 92.94 125 TYR B C 1
ATOM 3867 O O . TYR B 1 125 ? 6.445 15.383 -12.734 1 92.94 125 TYR B O 1
ATOM 3875 N N . SER B 1 126 ? 5.82 13.352 -13.445 1 95.94 126 SER B N 1
ATOM 3876 C CA . SER B 1 126 ? 4.578 13.242 -12.688 1 95.94 126 SER B CA 1
ATOM 3877 C C . SER B 1 126 ? 4.656 12.117 -11.664 1 95.94 126 SER B C 1
ATOM 3879 O O . SER B 1 126 ? 5.383 11.141 -11.867 1 95.94 126 SER B O 1
ATOM 3881 N N . LEU B 1 127 ? 3.947 12.273 -10.617 1 96.88 127 LEU B N 1
ATOM 3882 C CA . LEU B 1 127 ? 3.912 11.219 -9.609 1 96.88 127 LEU B CA 1
ATOM 3883 C C . LEU B 1 127 ? 2.848 10.18 -9.945 1 96.88 127 LEU B C 1
ATOM 3885 O O . LEU B 1 127 ? 1.735 10.531 -10.344 1 96.88 127 LEU B O 1
ATOM 3889 N N . VAL B 1 128 ? 3.18 8.891 -9.859 1 98.25 128 VAL B N 1
ATOM 3890 C CA . VAL B 1 128 ? 2.223 7.793 -9.945 1 98.25 128 VAL B CA 1
ATOM 3891 C C . VAL B 1 128 ? 1.848 7.32 -8.547 1 98.25 128 VAL B C 1
ATOM 3893 O O . VAL B 1 128 ? 2.693 6.805 -7.809 1 98.25 128 VAL B O 1
ATOM 3896 N N . LEU B 1 129 ? 0.563 7.461 -8.227 1 98.56 129 LEU B N 1
ATOM 3897 C CA . LEU B 1 129 ? 0.114 7.273 -6.855 1 98.56 129 LEU B CA 1
ATOM 3898 C C . LEU B 1 129 ? -1.063 6.305 -6.793 1 98.56 129 LEU B C 1
ATOM 3900 O O . LEU B 1 129 ? -1.678 6.004 -7.82 1 98.56 129 LEU B O 1
ATOM 3904 N N . GLU B 1 130 ? -1.252 5.809 -5.578 1 98.38 130 GLU B N 1
ATOM 3905 C CA . GLU B 1 130 ? -2.473 5.066 -5.27 1 98.38 130 GLU B CA 1
ATOM 3906 C C . GLU B 1 130 ? -3.715 5.891 -5.598 1 98.38 130 GLU B C 1
ATOM 3908 O O . GLU B 1 130 ? -3.775 7.082 -5.285 1 98.38 130 GLU B O 1
ATOM 3913 N N . TYR B 1 131 ? -4.641 5.242 -6.328 1 97.81 131 TYR B N 1
ATOM 3914 C CA . TYR B 1 131 ? -5.93 5.883 -6.566 1 97.81 131 TYR B CA 1
ATOM 3915 C C . TYR B 1 131 ? -6.812 5.801 -5.324 1 97.81 131 TYR B C 1
ATOM 3917 O O . TYR B 1 131 ? -6.922 4.742 -4.703 1 97.81 131 TYR B O 1
ATOM 3925 N N . ALA B 1 132 ? -7.414 6.895 -4.91 1 97.75 132 ALA B N 1
ATOM 3926 C CA . ALA B 1 132 ? -8.305 6.934 -3.754 1 97.75 132 ALA B CA 1
ATOM 3927 C C . ALA B 1 132 ? -9.719 7.348 -4.164 1 97.75 132 ALA B C 1
ATOM 3929 O O . ALA B 1 132 ? -9.898 8.078 -5.137 1 97.75 132 ALA B O 1
ATOM 3930 N N . ASP B 1 133 ? -10.688 6.988 -3.367 1 94.69 133 ASP B N 1
ATOM 3931 C CA . ASP B 1 133 ? -12.102 7.172 -3.688 1 94.69 133 ASP B CA 1
ATOM 3932 C C . ASP B 1 133 ? -12.5 8.641 -3.588 1 94.69 133 ASP B C 1
ATOM 3934 O O . ASP B 1 133 ? -13.164 9.172 -4.48 1 94.69 133 ASP B O 1
ATOM 3938 N N . LYS B 1 134 ? -12.125 9.234 -2.527 1 96.44 134 LYS B N 1
ATOM 3939 C CA . LYS B 1 134 ? -12.562 10.609 -2.299 1 96.44 134 LYS B CA 1
ATOM 3940 C C . LYS B 1 134 ? -11.641 11.32 -1.306 1 96.44 134 LYS B C 1
ATOM 3942 O O . LYS B 1 134 ? -10.875 10.672 -0.587 1 96.44 134 LYS B O 1
ATOM 3947 N N . THR B 1 135 ? -11.727 12.664 -1.328 1 97.25 135 THR B N 1
ATOM 3948 C CA . THR B 1 135 ? -11.062 13.445 -0.29 1 97.25 135 THR B CA 1
ATOM 3949 C C . THR B 1 135 ? -11.875 13.422 1.006 1 97.25 135 THR B C 1
ATOM 3951 O O . THR B 1 135 ? -13.078 13.172 0.986 1 97.25 135 THR B O 1
ATOM 3954 N N . LEU B 1 136 ? -11.188 13.664 2.107 1 98.19 136 LEU B N 1
ATOM 3955 C CA . LEU B 1 136 ? -11.891 13.789 3.377 1 98.19 136 LEU B CA 1
ATOM 3956 C C . LEU B 1 136 ? -12.906 14.922 3.322 1 98.19 136 LEU B C 1
ATOM 3958 O O . LEU B 1 136 ? -14 14.812 3.881 1 98.19 136 LEU B O 1
ATOM 3962 N N . ARG B 1 137 ? -12.594 16.031 2.658 1 96.81 137 ARG B N 1
ATOM 3963 C CA . ARG B 1 137 ? -13.539 17.141 2.496 1 96.81 137 ARG B CA 1
ATOM 3964 C C . ARG B 1 137 ? -14.828 16.656 1.852 1 96.81 137 ARG B C 1
ATOM 3966 O O . ARG B 1 137 ? -15.922 16.891 2.387 1 96.81 137 ARG B O 1
ATOM 3973 N N . ASP B 1 138 ? -14.688 15.992 0.711 1 96.5 138 ASP B N 1
ATOM 3974 C CA . ASP B 1 138 ? -15.867 15.508 -0.002 1 96.5 138 ASP B CA 1
ATOM 3975 C C . ASP B 1 138 ? -16.641 14.508 0.843 1 96.5 138 ASP B C 1
ATOM 3977 O O . ASP B 1 138 ? -17.875 14.484 0.811 1 96.5 138 ASP B O 1
ATOM 3981 N N . TYR B 1 139 ? -15.922 13.703 1.577 1 97.56 139 TYR B N 1
ATOM 3982 C CA . TYR B 1 139 ? -16.562 12.727 2.459 1 97.56 139 TYR B CA 1
ATOM 3983 C C . TYR B 1 139 ? -17.391 13.43 3.529 1 97.56 139 TYR B C 1
ATOM 3985 O O . TYR B 1 139 ? -18.547 13.078 3.754 1 97.56 139 TYR B O 1
ATOM 3993 N N . LEU B 1 140 ? -16.844 14.445 4.141 1 97.19 140 LEU B N 1
ATOM 3994 C CA . LEU B 1 140 ? -17.484 15.141 5.254 1 97.19 140 LEU B CA 1
ATOM 3995 C C . LEU B 1 140 ? -18.656 15.977 4.766 1 97.19 140 LEU B C 1
ATOM 3997 O O . LEU B 1 140 ? -19.609 16.203 5.512 1 97.19 140 LEU B O 1
ATOM 4001 N N . ARG B 1 141 ? -18.625 16.328 3.514 1 96 141 ARG B N 1
ATOM 4002 C CA . ARG B 1 141 ? -19.672 17.188 2.98 1 96 141 ARG B CA 1
ATOM 4003 C C . ARG B 1 141 ? -20.797 16.375 2.361 1 96 141 ARG B C 1
ATOM 4005 O O . ARG B 1 141 ? -21.844 16.906 1.971 1 96 141 ARG B O 1
ATOM 4012 N N . ASP B 1 142 ? -20.594 15.117 2.242 1 96.19 142 ASP B N 1
ATOM 4013 C CA . ASP B 1 142 ? -21.625 14.227 1.72 1 96.19 142 ASP B CA 1
ATOM 4014 C C . ASP B 1 142 ? -22.578 13.773 2.826 1 96.19 142 ASP B C 1
ATOM 4016 O O . ASP B 1 142 ? -22.297 12.812 3.541 1 96.19 142 ASP B O 1
ATOM 4020 N N . ASP B 1 143 ? -23.734 14.32 2.893 1 93.06 143 ASP B N 1
ATOM 4021 C CA . ASP B 1 143 ? -24.688 14.094 3.975 1 93.06 143 ASP B CA 1
ATOM 4022 C C . ASP B 1 143 ? -25.344 12.719 3.854 1 93.06 143 ASP B C 1
ATOM 4024 O O . ASP B 1 143 ? -25.984 12.242 4.793 1 93.06 143 ASP B O 1
ATOM 4028 N N . THR B 1 144 ? -25.109 12.031 2.799 1 94.94 144 THR B N 1
ATOM 4029 C CA . THR B 1 144 ? -25.703 10.719 2.602 1 94.94 144 THR B CA 1
ATOM 4030 C C . THR B 1 144 ? -24.875 9.641 3.301 1 94.94 144 THR B C 1
ATOM 4032 O O . THR B 1 144 ? -25.344 8.516 3.49 1 94.94 144 THR B O 1
ATOM 4035 N N . ILE B 1 145 ? -23.719 9.984 3.723 1 94.5 145 ILE B N 1
ATOM 4036 C CA . ILE B 1 145 ? -22.844 9.023 4.395 1 94.5 145 ILE B CA 1
ATOM 4037 C C . ILE B 1 145 ? -23 9.172 5.91 1 94.5 145 ILE B C 1
ATOM 4039 O O . ILE B 1 145 ? -22.625 10.203 6.477 1 94.5 145 ILE B O 1
ATOM 4043 N N . PRO B 1 146 ? -23.578 8.125 6.496 1 94 146 PRO B N 1
ATOM 4044 C CA . PRO B 1 146 ? -23.578 8.18 7.961 1 94 146 PRO B CA 1
ATOM 4045 C C . PRO B 1 146 ? -22.172 8.234 8.555 1 94 146 PRO B C 1
ATOM 4047 O O . PRO B 1 146 ? -21.266 7.559 8.055 1 94 146 PRO B O 1
ATOM 4050 N N . PHE B 1 147 ? -21.984 9.086 9.492 1 94.19 147 PHE B N 1
ATOM 4051 C CA . PHE B 1 147 ? -20.688 9.289 10.102 1 94.19 147 PHE B CA 1
ATOM 4052 C C . PHE B 1 147 ? -20.797 9.289 11.625 1 94.19 147 PHE B C 1
ATOM 4054 O O . PHE B 1 147 ? -20.719 10.344 12.258 1 94.19 147 PHE B O 1
ATOM 4061 N N . LYS B 1 148 ? -20.797 8.07 12.141 1 93.38 148 LYS B N 1
ATOM 4062 C CA . LYS B 1 148 ? -21.016 7.867 13.562 1 93.38 148 LYS B CA 1
ATOM 4063 C C . LYS B 1 148 ? -19.719 8.016 14.352 1 93.38 148 LYS B C 1
ATOM 4065 O O . LYS B 1 148 ? -18.641 8.117 13.758 1 93.38 148 LYS B O 1
ATOM 4070 N N . TRP B 1 149 ? -19.828 8.008 15.617 1 94.62 149 TRP B N 1
ATOM 4071 C CA . TRP B 1 149 ? -18.719 8.266 16.547 1 94.62 149 TRP B CA 1
ATOM 4072 C C . TRP B 1 149 ? -17.578 7.281 16.312 1 94.62 149 TRP B C 1
ATOM 4074 O O . TRP B 1 149 ? -16.406 7.68 16.25 1 94.62 149 TRP B O 1
ATOM 4084 N N . GLU B 1 150 ? -17.938 6.066 16.141 1 94.75 150 GLU B N 1
ATOM 4085 C CA . GLU B 1 150 ? -16.922 5.047 15.93 1 94.75 150 GLU B CA 1
ATOM 4086 C C . GLU B 1 150 ? -16.047 5.379 14.719 1 94.75 150 GLU B C 1
ATOM 4088 O O . GLU B 1 150 ? -14.82 5.254 14.781 1 94.75 150 GLU B O 1
ATOM 4093 N N . SER B 1 151 ? -16.688 5.832 13.656 1 95.88 151 SER B N 1
ATOM 4094 C CA . SER B 1 151 ? -15.961 6.195 12.445 1 95.88 151 SER B CA 1
ATOM 4095 C C . SER B 1 151 ? -15.156 7.477 12.641 1 95.88 151 SER B C 1
ATOM 4097 O O . SER B 1 151 ? -14.031 7.59 12.156 1 95.88 151 SER B O 1
ATOM 4099 N N . GLN B 1 152 ? -15.742 8.438 13.367 1 96.88 152 GLN B N 1
ATOM 4100 C CA . GLN B 1 152 ? -15.039 9.68 13.656 1 96.88 152 GLN B CA 1
ATOM 4101 C C . GLN B 1 152 ? -13.742 9.414 14.406 1 96.88 152 GLN B C 1
ATOM 4103 O O . GLN B 1 152 ? -12.68 9.906 14.016 1 96.88 152 GLN B O 1
ATOM 4108 N N . LEU B 1 153 ? -13.891 8.578 15.391 1 97.56 153 LEU B N 1
ATOM 4109 C CA . LEU B 1 153 ? -12.734 8.258 16.219 1 97.56 153 LEU B CA 1
ATOM 4110 C C . LEU B 1 153 ? -11.703 7.461 15.43 1 97.56 153 LEU B C 1
ATOM 4112 O O . LEU B 1 153 ? -10.5 7.707 15.539 1 97.56 153 LEU B O 1
ATOM 4116 N N . ARG B 1 154 ? -12.156 6.555 14.641 1 97.5 154 ARG B N 1
ATOM 4117 C CA . ARG B 1 154 ? -11.25 5.77 13.812 1 97.5 154 ARG B CA 1
ATOM 4118 C C . ARG B 1 154 ? -10.469 6.66 12.852 1 97.5 154 ARG B C 1
ATOM 4120 O O . ARG B 1 154 ? -9.258 6.512 12.703 1 97.5 154 ARG B O 1
ATOM 4127 N N . PHE B 1 155 ? -11.188 7.543 12.219 1 98.44 155 PHE B N 1
ATOM 4128 C CA . PHE B 1 155 ? -10.531 8.477 11.312 1 98.44 155 PHE B CA 1
ATOM 4129 C C . PHE B 1 155 ? -9.469 9.289 12.047 1 98.44 155 PHE B C 1
ATOM 4131 O O . PHE B 1 155 ? -8.352 9.445 11.555 1 98.44 155 PHE B O 1
ATOM 4138 N N . ALA B 1 156 ? -9.852 9.797 13.203 1 98.69 156 ALA B N 1
ATOM 4139 C CA . ALA B 1 156 ? -8.906 10.57 14 1 98.69 156 ALA B CA 1
ATOM 4140 C C . ALA B 1 156 ? -7.656 9.758 14.312 1 98.69 156 ALA B C 1
ATOM 4142 O O . ALA B 1 156 ? -6.535 10.258 14.172 1 98.69 156 ALA B O 1
ATOM 4143 N N . ARG B 1 157 ? -7.852 8.555 14.688 1 98.62 157 ARG B N 1
ATOM 4144 C CA . ARG B 1 157 ? -6.746 7.668 15.031 1 98.62 157 ARG B CA 1
ATOM 4145 C C . ARG B 1 157 ? -5.859 7.398 13.82 1 98.62 157 ARG B C 1
ATOM 4147 O O . ARG B 1 157 ? -4.633 7.391 13.93 1 98.62 157 ARG B O 1
ATOM 4154 N N . GLU B 1 158 ? -6.434 7.207 12.703 1 98.69 158 GLU B N 1
ATOM 4155 C CA . GLU B 1 158 ? -5.684 6.898 11.492 1 98.69 158 GLU B CA 1
ATOM 4156 C C . GLU B 1 158 ? -4.895 8.117 11 1 98.69 158 GLU B C 1
ATOM 4158 O O . GLU B 1 158 ? -3.758 7.98 10.547 1 98.69 158 GLU B O 1
ATOM 4163 N N . ILE B 1 159 ? -5.488 9.289 11.109 1 98.88 159 ILE B N 1
ATOM 4164 C CA . ILE B 1 159 ? -4.766 10.508 10.75 1 98.88 159 ILE B CA 1
ATOM 4165 C C . ILE B 1 159 ? -3.582 10.703 11.695 1 98.88 159 ILE B C 1
ATOM 4167 O O . ILE B 1 159 ? -2.459 10.945 11.25 1 98.88 159 ILE B O 1
ATOM 4171 N N . ALA B 1 160 ? -3.871 10.562 12.922 1 98.81 160 ALA B N 1
ATOM 4172 C CA . ALA B 1 160 ? -2.812 10.711 13.922 1 98.81 160 ALA B CA 1
ATOM 4173 C C . ALA B 1 160 ? -1.709 9.68 13.703 1 98.81 160 ALA B C 1
ATOM 4175 O O . ALA B 1 160 ? -0.53 9.969 13.922 1 98.81 160 ALA B O 1
ATOM 4176 N N . ASN B 1 161 ? -2.117 8.508 13.359 1 98.56 161 ASN B N 1
ATOM 4177 C CA . ASN B 1 161 ? -1.166 7.445 13.062 1 98.56 161 ASN B CA 1
ATOM 4178 C C . ASN B 1 161 ? -0.197 7.852 11.953 1 98.56 161 ASN B C 1
ATOM 4180 O O . ASN B 1 161 ? 1.012 7.641 12.07 1 98.56 161 ASN B O 1
ATOM 4184 N N . ALA B 1 162 ? -0.696 8.398 10.914 1 98.75 162 ALA B N 1
ATOM 4185 C CA . ALA B 1 162 ? 0.133 8.883 9.812 1 98.75 162 ALA B CA 1
ATOM 4186 C C . ALA B 1 162 ? 1.098 9.961 10.289 1 98.75 162 ALA B C 1
ATOM 4188 O O . ALA B 1 162 ? 2.279 9.945 9.938 1 98.75 162 ALA B O 1
ATOM 4189 N N . ILE B 1 163 ? 0.626 10.859 11.047 1 98.75 163 ILE B N 1
ATOM 4190 C CA . ILE B 1 163 ? 1.445 11.977 11.508 1 98.75 163 ILE B CA 1
ATOM 4191 C C . ILE B 1 163 ? 2.518 11.469 12.469 1 98.75 163 ILE B C 1
ATOM 4193 O O . ILE B 1 163 ? 3.648 11.961 12.461 1 98.75 163 ILE B O 1
ATOM 4197 N N . SER B 1 164 ? 2.145 10.539 13.305 1 98.25 164 SER B N 1
ATOM 4198 C CA . SER B 1 164 ? 3.139 9.914 14.18 1 98.25 164 SER B CA 1
ATOM 4199 C C . SER B 1 164 ? 4.262 9.281 13.367 1 98.25 164 SER B C 1
ATOM 4201 O O . SER B 1 164 ? 5.438 9.414 13.711 1 98.25 164 SER B O 1
ATOM 4203 N N . TRP B 1 165 ? 3.908 8.594 12.305 1 97.44 165 TRP B N 1
ATOM 4204 C CA . TRP B 1 165 ? 4.887 8.016 11.391 1 97.44 165 TRP B CA 1
ATOM 4205 C C . TRP B 1 165 ? 5.828 9.086 10.852 1 97.44 165 TRP B C 1
ATOM 4207 O O . TRP B 1 165 ? 7.051 8.914 10.875 1 97.44 165 TRP B O 1
ATOM 4217 N N . LEU B 1 166 ? 5.301 10.188 10.438 1 97.94 166 LEU B N 1
ATOM 4218 C CA . LEU B 1 166 ? 6.094 11.281 9.891 1 97.94 166 LEU B CA 1
ATOM 4219 C C . LEU B 1 166 ? 7.027 11.859 10.945 1 97.94 166 LEU B C 1
ATOM 4221 O O . LEU B 1 166 ? 8.234 11.977 10.727 1 97.94 166 LEU B O 1
ATOM 4225 N N . HIS B 1 167 ? 6.492 12.156 12.062 1 97.38 167 HIS B N 1
ATOM 4226 C CA . HIS B 1 167 ? 7.23 12.883 13.086 1 97.38 167 HIS B CA 1
ATOM 4227 C C . HIS B 1 167 ? 8.25 11.984 13.773 1 97.38 167 HIS B C 1
ATOM 4229 O O . HIS B 1 167 ? 9.414 12.367 13.922 1 97.38 167 HIS B O 1
ATOM 4235 N N . ASP B 1 168 ? 7.824 10.828 14.141 1 95.06 168 ASP B N 1
ATOM 4236 C CA . ASP B 1 168 ? 8.609 10.023 15.07 1 95.06 168 ASP B CA 1
ATOM 4237 C C . ASP B 1 168 ? 9.539 9.07 14.32 1 95.06 168 ASP B C 1
ATOM 4239 O O . ASP B 1 168 ? 10.688 8.859 14.727 1 95.06 168 ASP B O 1
ATOM 4243 N N . ASP B 1 169 ? 9.086 8.539 13.273 1 93.94 169 ASP B N 1
ATOM 4244 C CA . ASP B 1 169 ? 9.867 7.516 12.586 1 93.94 169 ASP B CA 1
ATOM 4245 C C . ASP B 1 169 ? 10.695 8.125 11.461 1 93.94 169 ASP B C 1
ATOM 4247 O O . ASP B 1 169 ? 11.805 7.656 11.18 1 93.94 169 ASP B O 1
ATOM 4251 N N . LYS B 1 170 ? 10.156 9.18 10.805 1 95.19 170 LYS B N 1
ATOM 4252 C CA . LYS B 1 170 ? 10.805 9.664 9.586 1 95.19 170 LYS B CA 1
ATOM 4253 C C . LYS B 1 170 ? 11.352 11.078 9.781 1 95.19 170 LYS B C 1
ATOM 4255 O O . LYS B 1 170 ? 12.07 11.594 8.914 1 95.19 170 LYS B O 1
ATOM 4260 N N . GLU B 1 171 ? 10.969 11.75 10.859 1 94.69 171 GLU B N 1
ATOM 4261 C CA . GLU B 1 171 ? 11.43 13.102 11.172 1 94.69 171 GLU B CA 1
ATOM 4262 C C . GLU B 1 171 ? 11.047 14.078 10.062 1 94.69 171 GLU B C 1
ATOM 4264 O O . GLU B 1 171 ? 11.883 14.867 9.617 1 94.69 171 GLU B O 1
ATOM 4269 N N . ILE B 1 172 ? 9.867 13.977 9.711 1 95.75 172 ILE B N 1
ATOM 4270 C CA . ILE B 1 172 ? 9.328 14.82 8.641 1 95.75 172 ILE B CA 1
ATOM 4271 C C . ILE B 1 172 ? 8.109 15.578 9.156 1 95.75 172 ILE B C 1
ATOM 4273 O O . ILE B 1 172 ? 7.289 15.016 9.891 1 95.75 172 ILE B O 1
ATOM 4277 N N . ILE B 1 173 ? 8.008 16.828 8.789 1 96.19 173 ILE B N 1
ATOM 4278 C CA . ILE B 1 173 ? 6.836 17.672 9.023 1 96.19 173 ILE B CA 1
ATOM 4279 C C . ILE B 1 173 ? 5.969 17.688 7.762 1 96.19 173 ILE B C 1
ATOM 4281 O O . ILE B 1 173 ? 6.473 17.891 6.656 1 96.19 173 ILE B O 1
ATOM 4285 N N . HIS B 1 174 ? 4.688 17.438 7.895 1 96.88 174 HIS B N 1
ATOM 4286 C CA . HIS B 1 174 ? 3.83 17.469 6.715 1 96.88 174 HIS B CA 1
ATOM 4287 C C . HIS B 1 174 ? 3.689 18.875 6.16 1 96.88 174 HIS B C 1
ATOM 4289 O O . HIS B 1 174 ? 3.963 19.125 4.984 1 96.88 174 HIS B O 1
ATOM 4295 N N . GLY B 1 175 ? 3.193 19.844 7.051 1 94.56 175 GLY B N 1
ATOM 4296 C CA . GLY B 1 175 ? 3.248 21.266 6.758 1 94.56 175 GLY B CA 1
ATOM 4297 C C . GLY B 1 175 ? 2.027 21.766 6.012 1 94.56 175 GLY B C 1
ATOM 4298 O O . GLY B 1 175 ? 1.877 22.969 5.797 1 94.56 175 GLY B O 1
ATOM 4299 N N . ASP B 1 176 ? 1.076 20.891 5.617 1 94.31 176 ASP B N 1
ATOM 4300 C CA . ASP B 1 176 ? -0.117 21.328 4.895 1 94.31 176 ASP B CA 1
ATOM 4301 C C . ASP B 1 176 ? -1.274 20.359 5.117 1 94.31 176 ASP B C 1
ATOM 4303 O O . ASP B 1 176 ? -1.918 19.922 4.16 1 94.31 176 ASP B O 1
ATOM 4307 N N . LEU B 1 177 ? -1.522 20.047 6.348 1 97 177 LEU B N 1
ATOM 4308 C CA . LEU B 1 177 ? -2.584 19.109 6.711 1 97 177 LEU B CA 1
ATOM 4309 C C . LEU B 1 177 ? -3.947 19.797 6.664 1 97 177 LEU B C 1
ATOM 4311 O O . LEU B 1 177 ? -4.176 20.781 7.371 1 97 177 LEU B O 1
ATOM 4315 N N . HIS B 1 178 ? -4.801 19.391 5.809 1 96.81 178 HIS B N 1
ATOM 4316 C CA . HIS B 1 178 ? -6.188 19.828 5.656 1 96.81 178 HIS B CA 1
ATOM 4317 C C . HIS B 1 178 ? -7.016 18.766 4.93 1 96.81 178 HIS B C 1
ATOM 4319 O O . HIS B 1 178 ? -6.465 17.812 4.379 1 96.81 178 HIS B O 1
ATOM 4325 N N . PRO B 1 179 ? -8.336 18.812 4.91 1 97.25 179 PRO B N 1
ATOM 4326 C CA . PRO B 1 179 ? -9.172 17.703 4.465 1 97.25 179 PRO B CA 1
ATOM 4327 C C . PRO B 1 179 ? -8.977 17.375 2.984 1 97.25 179 PRO B C 1
ATOM 4329 O O . PRO B 1 179 ? -9.258 16.25 2.557 1 97.25 179 PRO B O 1
ATOM 4332 N N . ASN B 1 180 ? -8.477 18.297 2.158 1 95.44 180 ASN B N 1
ATOM 4333 C CA . ASN B 1 180 ? -8.227 18.016 0.75 1 95.44 180 ASN B CA 1
ATOM 4334 C C . ASN B 1 180 ? -6.969 17.172 0.561 1 95.44 180 ASN B C 1
ATOM 4336 O O . ASN B 1 180 ? -6.797 16.531 -0.477 1 95.44 180 ASN B O 1
ATOM 4340 N N . ASN B 1 181 ? -6.105 17.188 1.54 1 96.81 181 ASN B N 1
ATOM 4341 C CA . ASN B 1 181 ? -4.867 16.406 1.488 1 96.81 181 ASN B CA 1
ATOM 4342 C C . ASN B 1 181 ? -4.996 15.102 2.268 1 96.81 181 ASN B C 1
ATOM 4344 O O . ASN B 1 181 ? -3.992 14.438 2.537 1 96.81 181 ASN B O 1
ATOM 4348 N N . ILE B 1 182 ? -6.152 14.852 2.695 1 98.56 182 ILE B N 1
ATOM 4349 C CA . ILE B 1 182 ? -6.488 13.57 3.309 1 98.56 182 ILE B CA 1
ATOM 4350 C C . ILE B 1 182 ? -7.531 12.852 2.457 1 98.56 182 ILE B C 1
ATOM 4352 O O . ILE B 1 182 ? -8.602 13.391 2.18 1 98.56 182 ILE B O 1
ATOM 4356 N N . LEU B 1 183 ? -7.168 11.688 2.057 1 98.5 183 LEU B N 1
ATOM 4357 C CA . LEU B 1 183 ? -8.023 10.906 1.174 1 98.5 183 LEU B CA 1
ATOM 4358 C C . LEU B 1 183 ? -8.594 9.695 1.903 1 98.5 183 LEU B C 1
ATOM 4360 O O . LEU B 1 183 ? -8.125 9.336 2.982 1 98.5 183 LEU B O 1
ATOM 4364 N N . ILE B 1 184 ? -9.664 9.203 1.376 1 98.06 184 ILE B N 1
ATOM 4365 C CA . ILE B 1 184 ? -10.281 7.973 1.849 1 98.06 184 ILE B CA 1
ATOM 4366 C C . ILE B 1 184 ? -10.289 6.938 0.726 1 98.06 184 ILE B C 1
ATOM 4368 O O . ILE B 1 184 ? -10.797 7.199 -0.366 1 98.06 184 ILE B O 1
ATOM 4372 N N . ASN B 1 185 ? -9.656 5.844 0.961 1 96.5 185 ASN B N 1
ATOM 4373 C CA . ASN B 1 185 ? -9.656 4.715 0.037 1 96.5 185 ASN B CA 1
ATOM 4374 C C . ASN B 1 185 ? -10.125 3.432 0.718 1 96.5 185 ASN B C 1
ATOM 4376 O O . ASN B 1 185 ? -9.508 2.979 1.684 1 96.5 185 ASN B O 1
ATOM 4380 N N . ASP B 1 186 ? -11.211 2.84 0.235 1 93 186 ASP B N 1
ATOM 4381 C CA . ASP B 1 186 ? -11.805 1.646 0.828 1 93 186 ASP B CA 1
ATOM 4382 C C . ASP B 1 186 ? -12.039 1.834 2.326 1 93 186 ASP B C 1
ATOM 4384 O O . ASP B 1 186 ? -11.648 0.987 3.131 1 93 186 ASP B O 1
ATOM 4388 N N . GLY B 1 187 ? -12.453 3.021 2.668 1 94.12 187 GLY B N 1
ATOM 4389 C CA . GLY B 1 187 ? -12.844 3.326 4.035 1 94.12 187 GLY B CA 1
ATOM 4390 C C . GLY B 1 187 ? -11.664 3.668 4.93 1 94.12 187 GLY B C 1
ATOM 4391 O O . GLY B 1 187 ? -11.844 3.926 6.121 1 94.12 187 GLY B O 1
ATOM 4392 N N . LYS B 1 188 ? -10.438 3.732 4.402 1 96.5 188 LYS B N 1
ATOM 4393 C CA . LYS B 1 188 ? -9.25 3.994 5.207 1 96.5 188 LYS B CA 1
ATOM 4394 C C . LYS B 1 188 ? -8.664 5.367 4.887 1 96.5 188 LYS B C 1
ATOM 4396 O O . LYS B 1 188 ? -8.719 5.816 3.74 1 96.5 188 LYS B O 1
ATOM 4401 N N . ILE B 1 189 ? -8.094 5.973 5.852 1 98.62 189 ILE B N 1
ATOM 4402 C CA . ILE B 1 189 ? -7.461 7.277 5.711 1 98.62 189 ILE B CA 1
ATOM 4403 C C . ILE B 1 189 ? -6.129 7.129 4.98 1 98.62 189 ILE B C 1
ATOM 4405 O O . ILE B 1 189 ? -5.348 6.223 5.277 1 98.62 189 ILE B O 1
ATOM 4409 N N . LYS B 1 190 ? -5.926 7.988 4.012 1 98.69 190 LYS B N 1
ATOM 4410 C CA . LYS B 1 190 ? -4.652 8.109 3.309 1 98.69 190 LYS B CA 1
ATOM 4411 C C . LYS B 1 190 ? -4.188 9.562 3.262 1 98.69 190 LYS B C 1
ATOM 4413 O O . LYS B 1 190 ? -4.73 10.367 2.502 1 98.69 190 LYS B O 1
ATOM 4418 N N . VAL B 1 191 ? -3.209 9.891 4.055 1 98.75 191 VAL B N 1
ATOM 4419 C CA . VAL B 1 191 ? -2.646 11.234 4.008 1 98.75 191 VAL B CA 1
ATOM 4420 C C . VAL B 1 191 ? -1.838 11.414 2.727 1 98.75 191 VAL B C 1
ATOM 4422 O O . VAL B 1 191 ? -1.083 10.523 2.33 1 98.75 191 VAL B O 1
ATOM 4425 N N . ALA B 1 192 ? -2.064 12.539 2.092 1 97.56 192 ALA B N 1
ATOM 4426 C CA . ALA B 1 192 ? -1.447 12.742 0.783 1 97.56 192 ALA B CA 1
ATOM 4427 C C . ALA B 1 192 ? -0.808 14.125 0.686 1 97.56 192 ALA B C 1
ATOM 4429 O O . ALA B 1 192 ? -0.881 14.914 1.629 1 97.56 192 ALA B O 1
ATOM 4430 N N . ASP B 1 193 ? -0.135 14.398 -0.45 1 94.5 193 ASP B N 1
ATOM 4431 C CA . ASP B 1 193 ? 0.453 15.664 -0.881 1 94.5 193 ASP B CA 1
ATOM 4432 C C . ASP B 1 193 ? 1.569 16.094 0.065 1 94.5 193 ASP B C 1
ATOM 4434 O O . ASP B 1 193 ? 1.31 16.734 1.086 1 94.5 193 ASP B O 1
ATOM 4438 N N . PHE B 1 194 ? 2.76 15.914 -0.291 1 95.12 194 PHE B N 1
ATOM 4439 C CA . PHE B 1 194 ? 3.939 16.219 0.51 1 95.12 194 PHE B CA 1
ATOM 4440 C C . PHE B 1 194 ? 4.742 17.359 -0.122 1 95.12 194 PHE B C 1
ATOM 4442 O O . PHE B 1 194 ? 5.949 17.469 0.093 1 95.12 194 PHE B O 1
ATOM 4449 N N . GLY B 1 195 ? 4.078 18.156 -0.858 1 91.38 195 GLY B N 1
ATOM 4450 C CA . GLY B 1 195 ? 4.715 19.25 -1.573 1 91.38 195 GLY B CA 1
ATOM 4451 C C . GLY B 1 195 ? 5.312 20.297 -0.653 1 91.38 195 GLY B C 1
ATOM 4452 O O . GLY B 1 195 ? 6.309 20.938 -0.995 1 91.38 195 GLY B O 1
ATOM 4453 N N . ARG B 1 196 ? 4.762 20.438 0.5 1 89.94 196 ARG B N 1
ATOM 4454 C CA . ARG B 1 196 ? 5.223 21.469 1.436 1 89.94 196 ARG B CA 1
ATOM 4455 C C . ARG B 1 196 ? 5.973 20.828 2.605 1 89.94 196 ARG B C 1
ATOM 4457 O O . ARG B 1 196 ? 6.352 21.531 3.551 1 89.94 196 ARG B O 1
ATOM 4464 N N . SER B 1 197 ? 6.09 19.578 2.578 1 93.75 197 SER B N 1
ATOM 4465 C CA . SER B 1 197 ? 6.73 18.859 3.68 1 93.75 197 SER B CA 1
ATOM 4466 C C . SER B 1 197 ? 8.234 19.125 3.711 1 93.75 197 SER B C 1
ATOM 4468 O O . SER B 1 197 ? 8.82 19.516 2.697 1 93.75 197 SER B O 1
ATOM 4470 N N . CYS B 1 198 ? 8.797 18.938 4.906 1 91.25 198 CYS B N 1
ATOM 4471 C CA . CYS B 1 198 ? 10.234 19.109 5.059 1 91.25 198 CYS B CA 1
ATOM 4472 C C . CYS B 1 198 ? 10.766 18.281 6.223 1 91.25 198 CYS B C 1
ATOM 4474 O O . CYS B 1 198 ? 9.992 17.859 7.094 1 91.25 198 CYS B O 1
ATOM 4476 N N . GLN B 1 199 ? 12.023 18.016 6.168 1 91.12 199 GLN B N 1
ATOM 4477 C CA . GLN B 1 199 ? 12.664 17.344 7.297 1 91.12 199 GLN B CA 1
ATOM 4478 C C . GLN B 1 199 ? 12.773 18.281 8.5 1 91.12 199 GLN B C 1
ATOM 4480 O O . GLN B 1 199 ? 13.039 19.484 8.336 1 91.12 199 GLN B O 1
ATOM 4485 N N . LYS B 1 200 ? 12.672 17.75 9.664 1 87.75 200 LYS B N 1
ATOM 4486 C CA . LYS B 1 200 ? 12.703 18.547 10.891 1 87.75 200 LYS B CA 1
ATOM 4487 C C . LYS B 1 200 ? 13.969 19.391 10.969 1 87.75 200 LYS B C 1
ATOM 4489 O O . LYS B 1 200 ? 13.93 20.547 11.406 1 87.75 200 LYS B O 1
ATOM 4494 N N . LYS B 1 201 ? 15.094 18.812 10.555 1 81.38 201 LYS B N 1
ATOM 4495 C CA . LYS B 1 201 ? 16.375 19.5 10.648 1 81.38 201 LYS B CA 1
ATOM 4496 C C . LYS B 1 201 ? 16.469 20.625 9.625 1 81.38 201 LYS B C 1
ATOM 4498 O O . LYS B 1 201 ? 17.312 21.531 9.758 1 81.38 201 LYS B O 1
ATOM 4503 N N . GLU B 1 202 ? 15.727 20.516 8.562 1 72.69 202 GLU B N 1
ATOM 4504 C CA . GLU B 1 202 ? 15.75 21.5 7.492 1 72.69 202 GLU B CA 1
ATOM 4505 C C . GLU B 1 202 ? 14.688 22.578 7.711 1 72.69 202 GLU B C 1
ATOM 4507 O O . GLU B 1 202 ? 14.602 23.547 6.949 1 72.69 202 GLU B O 1
ATOM 4512 N N . SER B 1 203 ? 13.789 22.312 8.648 1 59.66 203 SER B N 1
ATOM 4513 C CA . SER B 1 203 ? 12.633 23.188 8.836 1 59.66 203 SER B CA 1
ATOM 4514 C C . SER B 1 203 ? 13.078 24.609 9.156 1 59.66 203 SER B C 1
ATOM 4516 O O . SER B 1 203 ? 13.688 24.859 10.195 1 59.66 203 SER B O 1
ATOM 4518 N N . VAL B 1 204 ? 14.07 25.125 8.445 1 54.94 204 VAL B N 1
ATOM 4519 C CA . VAL B 1 204 ? 14.484 26.5 8.734 1 54.94 204 VAL B CA 1
ATOM 4520 C C . VAL B 1 204 ? 13.375 27.469 8.359 1 54.94 204 VAL B C 1
ATOM 4522 O O . VAL B 1 204 ? 12.422 27.094 7.668 1 54.94 204 VAL B O 1
ATOM 4525 N N . SER B 1 205 ? 13.703 28.828 8.547 1 52.31 205 SER B N 1
ATOM 4526 C CA . SER B 1 205 ? 13.102 30.156 8.672 1 52.31 205 SER B CA 1
ATOM 4527 C C . SER B 1 205 ? 12.25 30.5 7.453 1 52.31 205 SER B C 1
ATOM 4529 O O . SER B 1 205 ? 11.375 31.359 7.527 1 52.31 205 SER B O 1
ATOM 4531 N N . HIS B 1 206 ? 12.578 29.938 6.277 1 48.19 206 HIS B N 1
ATOM 4532 C CA . HIS B 1 206 ? 12.086 30.75 5.172 1 48.19 206 HIS B CA 1
ATOM 4533 C C . HIS B 1 206 ? 10.789 30.188 4.602 1 48.19 206 HIS B C 1
ATOM 4535 O O . HIS B 1 206 ? 10.43 30.469 3.457 1 48.19 206 HIS B O 1
ATOM 4541 N N . ILE B 1 207 ? 10.133 29.328 5.398 1 51.03 207 ILE B N 1
ATOM 4542 C CA . ILE B 1 207 ? 8.977 28.875 4.633 1 51.03 207 ILE B CA 1
ATOM 4543 C C . ILE B 1 207 ? 7.848 29.891 4.734 1 51.03 207 ILE B C 1
ATOM 4545 O O . ILE B 1 207 ? 7.406 30.234 5.836 1 51.03 207 ILE B O 1
ATOM 4549 N N . LYS B 1 208 ? 7.762 30.766 3.666 1 55.59 208 LYS B N 1
ATOM 4550 C CA . LYS B 1 208 ? 6.566 31.594 3.574 1 55.59 208 LYS B CA 1
ATOM 4551 C C . LYS B 1 208 ? 5.309 30.781 3.881 1 55.59 208 LYS B C 1
ATOM 4553 O O . LYS B 1 208 ? 5.215 29.609 3.52 1 55.59 208 LYS B O 1
ATOM 4558 N N . ALA B 1 209 ? 4.57 31.344 4.797 1 57.09 209 ALA B N 1
ATOM 4559 C CA . ALA B 1 209 ? 3.311 30.766 5.266 1 57.09 209 ALA B CA 1
ATOM 4560 C C . ALA B 1 209 ? 2.33 30.578 4.113 1 57.09 209 ALA B C 1
ATOM 4562 O O . ALA B 1 209 ? 1.673 31.531 3.686 1 57.09 209 ALA B O 1
ATOM 4563 N N . TYR B 1 210 ? 2.486 29.531 3.262 1 67.88 210 TYR B N 1
ATOM 4564 C CA . TYR B 1 210 ? 1.442 29.188 2.303 1 67.88 210 TYR B CA 1
ATOM 4565 C C . TYR B 1 210 ? 0.654 27.969 2.771 1 67.88 210 TYR B C 1
ATOM 4567 O O . TYR B 1 210 ? 1.21 27.062 3.402 1 67.88 210 TYR B O 1
ATOM 4575 N N . GLY B 1 211 ? -0.591 28.125 2.928 1 78.88 211 GLY B N 1
ATOM 4576 C CA . GLY B 1 211 ? -1.466 27.031 3.293 1 78.88 211 GLY B CA 1
ATOM 4577 C C . GLY B 1 211 ? -2.934 27.406 3.297 1 78.88 211 GLY B C 1
ATOM 4578 O O . GLY B 1 211 ? -3.299 28.5 2.861 1 78.88 211 GLY B O 1
ATOM 4579 N N . VAL B 1 212 ? -3.66 26.484 3.641 1 89.44 212 VAL B N 1
ATOM 4580 C CA . VAL B 1 212 ? -5.086 26.719 3.836 1 89.44 212 VAL B CA 1
ATOM 4581 C C . VAL B 1 212 ? -5.312 27.391 5.195 1 89.44 212 VAL B C 1
ATOM 4583 O O . VAL B 1 212 ? -5.125 26.75 6.238 1 89.44 212 VAL B O 1
ATOM 4586 N N . ILE B 1 213 ? -5.777 28.516 5.258 1 92.06 213 ILE B N 1
ATOM 4587 C CA . ILE B 1 213 ? -5.695 29.484 6.34 1 92.06 213 ILE B CA 1
ATOM 4588 C C . ILE B 1 213 ? -6.223 28.875 7.633 1 92.06 213 ILE B C 1
ATOM 4590 O O . ILE B 1 213 ? -5.551 28.906 8.664 1 92.06 213 ILE B O 1
ATOM 4594 N N . PRO B 1 214 ? -7.441 28.234 7.645 1 95.5 214 PRO B N 1
ATOM 4595 C CA . PRO B 1 214 ? -7.98 27.766 8.922 1 95.5 214 PRO B CA 1
ATOM 4596 C C . PRO B 1 214 ? -7.113 26.672 9.555 1 95.5 214 PRO B C 1
ATOM 4598 O O . PRO B 1 214 ? -7.219 26.422 10.758 1 95.5 214 PRO B O 1
ATOM 4601 N N . TYR B 1 215 ? -6.266 26.125 8.773 1 96.62 215 TYR B N 1
ATOM 4602 C CA . TYR B 1 215 ? -5.496 24.984 9.266 1 96.62 215 TYR B CA 1
ATOM 4603 C C . TYR B 1 215 ? -4.043 25.375 9.516 1 96.62 215 TYR B C 1
ATOM 4605 O O . TYR B 1 215 ? -3.242 24.562 9.969 1 96.62 215 TYR B O 1
ATOM 4613 N N . MET B 1 216 ? -3.721 26.562 9.25 1 93.75 216 MET B N 1
ATOM 4614 C CA . MET B 1 216 ? -2.352 27.047 9.414 1 93.75 216 MET B CA 1
ATOM 4615 C C . MET B 1 216 ? -2.064 27.375 10.875 1 93.75 216 MET B C 1
ATOM 4617 O O . MET B 1 216 ? -2.916 27.938 11.562 1 93.75 216 MET B O 1
ATOM 4621 N N . ASP B 1 217 ? -0.871 27.078 11.266 1 93.56 217 ASP B N 1
ATOM 4622 C CA . ASP B 1 217 ? -0.362 27.484 12.57 1 93.56 217 ASP B CA 1
ATOM 4623 C C . ASP B 1 217 ? -0.505 29 12.766 1 93.56 217 ASP B C 1
ATOM 4625 O O . ASP B 1 217 ? 0.05 29.781 11.992 1 93.56 217 ASP B O 1
ATOM 4629 N N . PRO B 1 218 ? -1.222 29.438 13.836 1 93.25 218 PRO B N 1
ATOM 4630 C CA . PRO B 1 218 ? -1.48 30.859 14.062 1 93.25 218 PRO B CA 1
ATOM 4631 C C . PRO B 1 218 ? -0.199 31.688 14.195 1 93.25 218 PRO B C 1
ATOM 4633 O O . PRO B 1 218 ? -0.185 32.875 13.875 1 93.25 218 PRO B O 1
ATOM 4636 N N . LYS B 1 219 ? 0.854 31.094 14.641 1 89.06 219 LYS B N 1
ATOM 4637 C CA . LYS B 1 219 ? 2.113 31.797 14.852 1 89.06 219 LYS B CA 1
ATOM 4638 C C . LYS B 1 219 ? 2.623 32.406 13.555 1 89.06 219 LYS B C 1
ATOM 4640 O O . LYS B 1 219 ? 3.324 33.438 13.57 1 89.06 219 LYS B O 1
ATOM 4645 N N . PHE B 1 220 ? 2.262 31.828 12.461 1 87.12 220 PHE B N 1
ATOM 4646 C CA . PHE B 1 220 ? 2.689 32.344 11.164 1 87.12 220 PHE B CA 1
ATOM 4647 C C . PHE B 1 220 ? 2.055 33.688 10.867 1 87.12 220 PHE B C 1
ATOM 4649 O O . PHE B 1 220 ? 2.621 34.5 10.133 1 87.12 220 PHE B O 1
ATOM 4656 N N . PHE B 1 221 ? 0.878 33.938 11.422 1 85.19 221 PHE B N 1
ATOM 4657 C CA . PHE B 1 221 ? 0.167 35.188 11.156 1 85.19 221 PHE B CA 1
ATOM 4658 C C . PHE B 1 221 ? 0.716 36.312 12.016 1 85.19 221 PHE B C 1
ATOM 4660 O O . PHE B 1 221 ? 0.511 37.5 11.711 1 85.19 221 PHE B O 1
ATOM 4667 N N . GLU B 1 222 ? 1.265 35.969 13.117 1 82.06 222 GLU B N 1
ATOM 4668 C CA . GLU B 1 222 ? 1.854 36.969 13.992 1 82.06 222 GLU B CA 1
ATOM 4669 C C . GLU B 1 222 ? 3.084 37.625 13.352 1 82.06 222 GLU B C 1
ATOM 4671 O O . GLU B 1 222 ? 3.344 38.812 13.547 1 82.06 222 GLU B O 1
ATOM 4676 N N . GLN B 1 223 ? 3.873 36.75 12.758 1 65.62 223 GLN B N 1
ATOM 4677 C CA . GLN B 1 223 ? 5.129 37.188 12.156 1 65.62 223 GLN B CA 1
ATOM 4678 C C . GLN B 1 223 ? 4.891 38.312 11.133 1 65.62 223 GLN B C 1
ATOM 4680 O O . GLN B 1 223 ? 5.727 39.188 10.969 1 65.62 223 GLN B O 1
ATOM 4685 N N . ASN B 1 224 ? 3.834 38.219 10.531 1 59.84 224 ASN B N 1
ATOM 4686 C CA . ASN B 1 224 ? 3.574 39.188 9.492 1 59.84 224 ASN B CA 1
ATOM 4687 C C . ASN B 1 224 ? 3.264 40.562 10.094 1 59.84 224 ASN B C 1
ATOM 4689 O O . ASN B 1 224 ? 3.393 41.594 9.414 1 59.84 224 ASN B O 1
ATOM 4693 N N . LEU B 1 225 ? 2.795 40.688 11.391 1 57.81 225 LEU B N 1
ATOM 4694 C CA . LEU B 1 225 ? 2.404 41.969 11.984 1 57.81 225 LEU B CA 1
ATOM 4695 C C . LEU B 1 225 ? 3.592 42.625 12.672 1 57.81 225 LEU B C 1
ATOM 4697 O O . LEU B 1 225 ? 3.607 43.844 12.844 1 57.81 225 LEU B O 1
ATOM 4701 N N . SER B 1 226 ? 4.523 41.875 13.406 1 54.75 226 SER B N 1
ATOM 4702 C CA . SER B 1 226 ? 5.5 42.531 14.258 1 54.75 226 SER B CA 1
ATOM 4703 C C . SER B 1 226 ? 6.867 42.594 13.586 1 54.75 226 SER B C 1
ATOM 4705 O O . SER B 1 226 ? 7.066 42.031 12.516 1 54.75 226 SER B O 1
ATOM 4707 N N . SER B 1 227 ? 8.148 42.75 14.648 1 46.84 227 SER B N 1
ATOM 4708 C CA . SER B 1 227 ? 9.562 43.094 14.727 1 46.84 227 SER B CA 1
ATOM 4709 C C . SER B 1 227 ? 10.414 42.062 14 1 46.84 227 SER B C 1
ATOM 4711 O O . SER B 1 227 ? 9.992 40.938 13.797 1 46.84 227 SER B O 1
ATOM 4713 N N . PRO B 1 228 ? 11.594 42.469 13.648 1 48.19 228 PRO B N 1
ATOM 4714 C CA . PRO B 1 228 ? 12.633 41.719 12.938 1 48.19 228 PRO B CA 1
ATOM 4715 C C . PRO B 1 228 ? 12.781 40.281 13.445 1 48.19 228 PRO B C 1
ATOM 4717 O O . PRO B 1 228 ? 13.148 39.375 12.68 1 48.19 228 PRO B O 1
ATOM 4720 N N . GLU B 1 229 ? 12.602 40.156 14.688 1 43.22 229 GLU B N 1
ATOM 4721 C CA . GLU B 1 229 ? 12.969 38.875 15.328 1 43.22 229 GLU B CA 1
ATOM 4722 C C . GLU B 1 229 ? 12.023 37.75 14.914 1 43.22 229 GLU B C 1
ATOM 4724 O O . GLU B 1 229 ? 12.383 36.594 14.969 1 43.22 229 GLU B O 1
ATOM 4729 N N . ILE B 1 230 ? 10.734 38.062 14.805 1 49.16 230 ILE B N 1
ATOM 4730 C CA . ILE B 1 230 ? 9.75 37 14.531 1 49.16 230 ILE B CA 1
ATOM 4731 C C . ILE B 1 230 ? 9.93 36.5 13.109 1 49.16 230 ILE B C 1
ATOM 4733 O O . ILE B 1 230 ? 9.133 35.688 12.625 1 49.16 230 ILE B O 1
ATOM 4737 N N . GLN B 1 231 ? 10.836 37.062 12.414 1 52.97 231 GLN B N 1
ATOM 4738 C CA . GLN B 1 231 ? 11.141 36.844 11 1 52.97 231 GLN B CA 1
ATOM 4739 C C . GLN B 1 231 ? 11.57 35.406 10.734 1 52.97 231 GLN B C 1
ATOM 4741 O O . GLN B 1 231 ? 11.641 35 9.578 1 52.97 231 GLN B O 1
ATOM 4746 N N . ASN B 1 232 ? 11.562 34.562 11.891 1 63.75 232 ASN B N 1
ATOM 4747 C CA . ASN B 1 232 ? 12.234 33.312 11.539 1 63.75 232 ASN B CA 1
ATOM 4748 C C . ASN B 1 232 ? 11.406 32.094 11.945 1 63.75 232 ASN B C 1
ATOM 4750 O O . ASN B 1 232 ? 11.953 31.016 12.148 1 63.75 232 ASN B O 1
ATOM 4754 N N . TYR B 1 233 ? 10.016 32.375 12.125 1 75.5 233 TYR B N 1
ATOM 4755 C CA . TYR B 1 233 ? 9.281 31.172 12.516 1 75.5 233 TYR B CA 1
ATOM 4756 C C . TYR B 1 233 ? 9.023 30.266 11.312 1 75.5 233 TYR B C 1
ATOM 4758 O O . TYR B 1 233 ? 8.547 30.734 10.273 1 75.5 233 TYR B O 1
ATOM 4766 N N . GLY B 1 234 ? 9.445 28.969 11.461 1 83.25 234 GLY B N 1
ATOM 4767 C CA . GLY B 1 234 ? 9.258 27.984 10.414 1 83.25 234 GLY B CA 1
ATOM 4768 C C . GLY B 1 234 ? 8.344 26.844 10.82 1 83.25 234 GLY B C 1
ATOM 4769 O O . GLY B 1 234 ? 7.828 26.828 11.938 1 83.25 234 GLY B O 1
ATOM 4770 N N . LEU B 1 235 ? 8.031 26.031 9.898 1 89.44 235 LEU B N 1
ATOM 4771 C CA . LEU B 1 235 ? 7.199 24.859 10.148 1 89.44 235 LEU B CA 1
ATOM 4772 C C . LEU B 1 235 ? 7.824 23.969 11.219 1 89.44 235 LEU B C 1
ATOM 4774 O O . LEU B 1 235 ? 9.031 23.734 11.211 1 89.44 235 LEU B O 1
ATOM 4778 N N . THR B 1 236 ? 7.059 23.547 12.133 1 92.75 236 THR B N 1
ATOM 4779 C CA . THR B 1 236 ? 7.465 22.594 13.148 1 92.75 236 THR B CA 1
ATOM 4780 C C . THR B 1 236 ? 6.434 21.469 13.281 1 92.75 236 THR B C 1
ATOM 4782 O O . THR B 1 236 ? 5.367 21.531 12.664 1 92.75 236 THR B O 1
ATOM 4785 N N . GLU B 1 237 ? 6.762 20.5 14.094 1 96.62 237 GLU B N 1
ATOM 4786 C CA . GLU B 1 237 ? 5.812 19.422 14.383 1 96.62 237 GLU B CA 1
ATOM 4787 C C . GLU B 1 237 ? 4.523 19.984 14.992 1 96.62 237 GLU B C 1
ATOM 4789 O O . GLU B 1 237 ? 3.443 19.438 14.773 1 96.62 237 GLU B O 1
ATOM 4794 N N . LYS B 1 238 ? 4.723 21.062 15.688 1 97.25 238 LYS B N 1
ATOM 4795 C CA . LYS B 1 238 ? 3.58 21.656 16.375 1 97.25 238 LYS B CA 1
ATOM 4796 C C . LYS B 1 238 ? 2.623 22.312 15.383 1 97.25 238 LYS B C 1
ATOM 4798 O O . LYS B 1 238 ? 1.441 22.5 15.688 1 97.25 238 LYS B O 1
ATOM 4803 N N . SER B 1 239 ? 3.139 22.703 14.227 1 95.56 239 SER B N 1
ATOM 4804 C CA . SER B 1 239 ? 2.264 23.219 13.172 1 95.56 239 SER B CA 1
ATOM 4805 C C . SER B 1 239 ? 1.281 22.141 12.711 1 95.56 239 SER B C 1
ATOM 4807 O O . SER B 1 239 ? 0.091 22.406 12.547 1 95.56 239 SER B O 1
ATOM 4809 N N . ASP B 1 240 ? 1.79 20.906 12.578 1 97.94 240 ASP B N 1
ATOM 4810 C CA . ASP B 1 240 ? 0.93 19.797 12.211 1 97.94 240 ASP B CA 1
ATOM 4811 C C . ASP B 1 240 ? -0.1 19.516 13.305 1 97.94 240 ASP B C 1
ATOM 4813 O O . ASP B 1 240 ? -1.242 19.156 13.008 1 97.94 240 ASP B O 1
ATOM 4817 N N . ILE B 1 241 ? 0.335 19.672 14.516 1 98.88 241 ILE B N 1
ATOM 4818 C CA . ILE B 1 241 ? -0.553 19.406 15.641 1 98.88 241 ILE B CA 1
ATOM 4819 C C . ILE B 1 241 ? -1.712 20.391 15.641 1 98.88 241 ILE B C 1
ATOM 4821 O O . ILE B 1 241 ? -2.855 20.031 15.922 1 98.88 241 ILE B O 1
ATOM 4825 N N . TYR B 1 242 ? -1.433 21.656 15.352 1 98.5 242 TYR B N 1
ATOM 4826 C CA . TYR B 1 242 ? -2.516 22.625 15.227 1 98.5 242 TYR B CA 1
ATOM 4827 C C . TYR B 1 242 ? -3.521 22.172 14.172 1 98.5 242 TYR B C 1
ATOM 4829 O O . TYR B 1 242 ? -4.73 22.156 14.43 1 98.5 242 TYR B O 1
ATOM 4837 N N . SER B 1 243 ? -3.031 21.844 12.969 1 98.44 243 SER B N 1
ATOM 4838 C CA . SER B 1 243 ? -3.893 21.406 11.883 1 98.44 243 SER B CA 1
ATOM 4839 C C . SER B 1 243 ? -4.746 20.219 12.305 1 98.44 243 SER B C 1
ATOM 4841 O O . SER B 1 243 ? -5.922 20.125 11.938 1 98.44 243 SER B O 1
ATOM 4843 N N . LEU B 1 244 ? -4.141 19.297 13.078 1 98.75 244 LEU B N 1
ATOM 4844 C CA . LEU B 1 244 ? -4.848 18.125 13.57 1 98.75 244 LEU B CA 1
ATOM 4845 C C . LEU B 1 244 ? -6.027 18.531 14.445 1 98.75 244 LEU B C 1
ATOM 4847 O O . LEU B 1 244 ? -7.117 17.969 14.328 1 98.75 244 LEU B O 1
ATOM 4851 N N . GLY B 1 245 ? -5.785 19.469 15.32 1 98.81 245 GLY B N 1
ATOM 4852 C CA . GLY B 1 245 ? -6.863 19.938 16.172 1 98.81 245 GLY B CA 1
ATOM 4853 C C . GLY B 1 245 ? -8.062 20.438 15.398 1 98.81 245 GLY B C 1
ATOM 4854 O O . GLY B 1 245 ? -9.203 20.078 15.703 1 98.81 245 GLY B O 1
ATOM 4855 N N . VAL B 1 246 ? -7.801 21.25 14.398 1 98.56 246 VAL B N 1
ATOM 4856 C CA . VAL B 1 246 ? -8.867 21.797 13.562 1 98.56 246 VAL B CA 1
ATOM 4857 C C . VAL B 1 246 ? -9.57 20.656 12.82 1 98.56 246 VAL B C 1
ATOM 4859 O O . VAL B 1 246 ? -10.805 20.625 12.758 1 98.56 246 VAL B O 1
ATOM 4862 N N . LEU B 1 247 ? -8.844 19.703 12.336 1 98.75 247 LEU B N 1
ATOM 4863 C CA . LEU B 1 247 ? -9.391 18.562 11.625 1 98.75 247 LEU B CA 1
ATOM 4864 C C . LEU B 1 247 ? -10.289 17.734 12.547 1 98.75 247 LEU B C 1
ATOM 4866 O O . LEU B 1 247 ? -11.344 17.25 12.125 1 98.75 247 LEU B O 1
ATOM 4870 N N . PHE B 1 248 ? -9.781 17.531 13.766 1 98.69 248 PHE B N 1
ATOM 4871 C CA . PHE B 1 248 ? -10.57 16.75 14.727 1 98.69 248 PHE B CA 1
ATOM 4872 C C . PHE B 1 248 ? -11.93 17.406 14.961 1 98.69 248 PHE B C 1
ATOM 4874 O O . PHE B 1 248 ? -12.945 16.719 15.008 1 98.69 248 PHE B O 1
ATOM 4881 N N . TRP B 1 249 ? -11.93 18.688 15.102 1 98.44 249 TRP B N 1
ATOM 4882 C CA . TRP B 1 249 ? -13.203 19.391 15.211 1 98.44 249 TRP B CA 1
ATOM 4883 C C . TRP B 1 249 ? -14.055 19.188 13.961 1 98.44 249 TRP B C 1
ATOM 4885 O O . TRP B 1 249 ? -15.266 18.953 14.055 1 98.44 249 TRP B O 1
ATOM 4895 N N . GLU B 1 250 ? -13.43 19.25 12.836 1 98.06 250 GLU B N 1
ATOM 4896 C CA . GLU B 1 250 ? -14.141 19.109 11.57 1 98.06 250 GLU B CA 1
ATOM 4897 C C . GLU B 1 250 ? -14.758 17.719 11.445 1 98.06 250 GLU B C 1
ATOM 4899 O O . GLU B 1 250 ? -15.828 17.547 10.859 1 98.06 250 GLU B O 1
ATOM 4904 N N . LEU B 1 251 ? -14.094 16.672 11.969 1 98.12 251 LEU B N 1
ATOM 4905 C CA . LEU B 1 251 ? -14.625 15.312 11.961 1 98.12 251 LEU B CA 1
ATOM 4906 C C . LEU B 1 251 ? -15.938 15.242 12.727 1 98.12 251 LEU B C 1
ATOM 4908 O O . LEU B 1 251 ? -16.828 14.477 12.359 1 98.12 251 LEU B O 1
ATOM 4912 N N . THR B 1 252 ? -16.047 16.047 13.766 1 96.31 252 THR B N 1
ATOM 4913 C CA . THR B 1 252 ? -17.234 15.977 14.617 1 96.31 252 THR B CA 1
ATOM 4914 C C . THR B 1 252 ? -18.312 16.906 14.094 1 96.31 252 THR B C 1
ATOM 4916 O O . THR B 1 252 ? -19.516 16.641 14.266 1 96.31 252 THR B O 1
ATOM 4919 N N . SER B 1 253 ? -17.969 17.984 13.445 1 95.81 253 SER B N 1
ATOM 4920 C CA . SER B 1 253 ? -18.922 19 13.023 1 95.81 253 SER B CA 1
ATOM 4921 C C . SER B 1 253 ? -19.375 18.766 11.578 1 95.81 253 SER B C 1
ATOM 4923 O O . SER B 1 253 ? -20.453 19.219 11.188 1 95.81 253 SER B O 1
ATOM 4925 N N . ARG B 1 254 ? -18.453 18.156 10.781 1 96.19 254 ARG B N 1
ATOM 4926 C CA . ARG B 1 254 ? -18.625 17.969 9.344 1 96.19 254 ARG B CA 1
ATOM 4927 C C . ARG B 1 254 ? -18.812 19.312 8.641 1 96.19 254 ARG B C 1
ATOM 4929 O O . ARG B 1 254 ? -19.469 19.391 7.605 1 96.19 254 ARG B O 1
ATOM 4936 N N . SER B 1 255 ? -18.297 20.375 9.281 1 94.25 255 SER B N 1
ATOM 4937 C CA . SER B 1 255 ? -18.391 21.734 8.75 1 94.25 255 SER B CA 1
ATOM 4938 C C . SER B 1 255 ? -17.016 22.312 8.492 1 94.25 255 SER B C 1
ATOM 4940 O O . SER B 1 255 ? -16.016 21.859 9.055 1 94.25 255 SER B O 1
ATOM 4942 N N . SER B 1 256 ? -17.062 23.297 7.609 1 94.56 256 SER B N 1
ATOM 4943 C CA . SER B 1 256 ? -15.812 24 7.34 1 94.56 256 SER B CA 1
ATOM 4944 C C . SER B 1 256 ? -15.477 24.984 8.461 1 94.56 256 SER B C 1
ATOM 4946 O O . SER B 1 256 ? -16.328 25.781 8.867 1 94.56 256 SER B O 1
ATOM 4948 N N . PRO B 1 257 ? -14.297 24.938 8.914 1 96.12 257 PRO B N 1
ATOM 4949 C CA . PRO B 1 257 ? -13.922 25.922 9.938 1 96.12 257 PRO B CA 1
ATOM 4950 C C . PRO B 1 257 ? -14.047 27.359 9.445 1 96.12 257 PRO B C 1
ATOM 4952 O O . PRO B 1 257 ? -13.609 27.688 8.336 1 96.12 257 PRO B O 1
ATOM 4955 N N . PHE B 1 258 ? -14.734 28.203 10.219 1 94.69 258 PHE B N 1
ATOM 4956 C CA . PHE B 1 258 ? -14.93 29.641 9.969 1 94.69 258 PHE B CA 1
ATOM 4957 C C . PHE B 1 258 ? -15.703 29.844 8.672 1 94.69 258 PHE B C 1
ATOM 4959 O O . PHE B 1 258 ? -15.539 30.875 8.016 1 94.69 258 PHE B O 1
ATOM 4966 N N . ASN B 1 259 ? -16.422 28.797 8.188 1 91 259 ASN B N 1
ATOM 4967 C CA . ASN B 1 259 ? -17.141 28.859 6.922 1 91 259 ASN B CA 1
ATOM 4968 C C . ASN B 1 259 ? -16.234 29.266 5.773 1 91 259 ASN B C 1
ATOM 4970 O O . ASN B 1 259 ? -16.609 30.094 4.941 1 91 259 ASN B O 1
ATOM 4974 N N . PHE B 1 260 ? -15.078 28.734 5.887 1 89.06 260 PHE B N 1
ATOM 4975 C CA . PHE B 1 260 ? -13.977 29.094 4.996 1 89.06 260 PHE B CA 1
ATOM 4976 C C . PHE B 1 260 ? -14.383 28.922 3.539 1 89.06 260 PHE B C 1
ATOM 4978 O O . PHE B 1 260 ? -14 29.703 2.678 1 89.06 260 PHE B O 1
ATOM 4985 N N . GLU B 1 261 ? -15.133 27.984 3.178 1 80.31 261 GLU B N 1
ATOM 4986 C CA . GLU B 1 261 ? -15.492 27.703 1.793 1 80.31 261 GLU B CA 1
ATOM 4987 C C . GLU B 1 261 ? -16.422 28.766 1.235 1 80.31 261 GLU B C 1
ATOM 4989 O O . GLU B 1 261 ? -16.453 29 0.026 1 80.31 261 GLU B O 1
ATOM 4994 N N . LYS B 1 262 ? -17.094 29.422 2.141 1 76.81 262 LYS B N 1
ATOM 4995 C CA . LYS B 1 262 ? -18.125 30.359 1.721 1 76.81 262 LYS B CA 1
ATOM 4996 C C . LYS B 1 262 ? -17.656 31.797 1.912 1 76.81 262 LYS B C 1
ATOM 4998 O O . LYS B 1 262 ? -18.312 32.719 1.435 1 76.81 262 LYS B O 1
ATOM 5003 N N . ARG B 1 263 ? -16.625 31.953 2.605 1 71.62 263 ARG B N 1
ATOM 5004 C CA . ARG B 1 263 ? -16.188 33.312 2.943 1 71.62 263 ARG B CA 1
ATOM 5005 C C . ARG B 1 263 ? -15.156 33.812 1.946 1 71.62 263 ARG B C 1
ATOM 5007 O O . ARG B 1 263 ? -14.227 33.094 1.585 1 71.62 263 ARG B O 1
ATOM 5014 N N . PHE B 1 264 ? -15.422 34.938 1.562 1 69.12 264 PHE B N 1
ATOM 5015 C CA . PHE B 1 264 ? -14.531 35.594 0.607 1 69.12 264 PHE B CA 1
ATOM 5016 C C . PHE B 1 264 ? -13.414 36.344 1.327 1 69.12 264 PHE B C 1
ATOM 5018 O O . PHE B 1 264 ? -12.297 36.438 0.807 1 69.12 264 PHE B O 1
ATOM 5025 N N . GLU B 1 265 ? -13.688 36.75 2.527 1 78.94 265 GLU B N 1
ATOM 5026 C CA . GLU B 1 265 ? -12.688 37.562 3.203 1 78.94 265 GLU B CA 1
ATOM 5027 C C . GLU B 1 265 ? -11.711 36.719 4 1 78.94 265 GLU B C 1
ATOM 5029 O O . GLU B 1 265 ? -11.906 36.469 5.199 1 78.94 265 GLU B O 1
ATOM 5034 N N . ARG B 1 266 ? -10.656 36.344 3.477 1 84.56 266 ARG B N 1
ATOM 5035 C CA . ARG B 1 266 ? -9.648 35.469 4.062 1 84.56 266 ARG B CA 1
ATOM 5036 C C . ARG B 1 266 ? -8.898 36.188 5.188 1 84.56 266 ARG B C 1
ATOM 5038 O O . ARG B 1 266 ? -8.547 35.562 6.191 1 84.56 266 ARG B O 1
ATOM 5045 N N . ASP B 1 267 ? -8.82 37.406 5.059 1 87.12 267 ASP B N 1
ATOM 5046 C CA . ASP B 1 267 ? -8.094 38.188 6.059 1 87.12 267 ASP B CA 1
ATOM 5047 C C . ASP B 1 267 ? -8.859 38.25 7.379 1 87.12 267 ASP B C 1
ATOM 5049 O O . ASP B 1 267 ? -8.258 38.281 8.453 1 87.12 267 ASP B O 1
ATOM 5053 N N . SER B 1 268 ? -10.102 38.281 7.246 1 90.25 268 SER B N 1
ATOM 5054 C CA . SER B 1 268 ? -10.922 38.312 8.453 1 90.25 268 SER B CA 1
ATOM 5055 C C . SER B 1 268 ? -10.734 37.031 9.266 1 90.25 268 SER B C 1
ATOM 5057 O O . SER B 1 268 ? -10.703 37.062 10.492 1 90.25 268 SER B O 1
ATOM 5059 N N . ILE B 1 269 ? -10.586 35.938 8.602 1 92.69 269 ILE B N 1
ATOM 5060 C CA . ILE B 1 269 ? -10.391 34.656 9.266 1 92.69 269 ILE B CA 1
ATOM 5061 C C . ILE B 1 269 ? -9.031 34.625 9.953 1 92.69 269 ILE B C 1
ATOM 5063 O O . ILE B 1 269 ? -8.914 34.188 11.102 1 92.69 269 ILE B O 1
ATOM 5067 N N . LYS B 1 270 ? -8.031 35.156 9.312 1 91.31 270 LYS B N 1
ATOM 5068 C CA . LYS B 1 270 ? -6.699 35.25 9.906 1 91.31 270 LYS B CA 1
ATOM 5069 C C . LYS B 1 270 ? -6.738 36.031 11.211 1 91.31 270 LYS B C 1
ATOM 5071 O O . LYS B 1 270 ? -6.133 35.625 12.203 1 91.31 270 LYS B O 1
ATOM 5076 N N . LEU B 1 271 ? -7.461 37.094 11.102 1 91.69 271 LEU B N 1
ATOM 5077 C CA . LEU B 1 271 ? -7.566 37.969 12.273 1 91.69 271 LEU B CA 1
ATOM 5078 C C . LEU B 1 271 ? -8.289 37.25 13.414 1 91.69 271 LEU B C 1
ATOM 5080 O O . LEU B 1 271 ? -7.91 37.406 14.578 1 91.69 271 LEU B O 1
ATOM 5084 N N . MET B 1 272 ? -9.297 36.531 13.086 1 94.12 272 MET B N 1
ATOM 5085 C CA . MET B 1 272 ? -10.031 35.781 14.086 1 94.12 272 MET B CA 1
ATOM 5086 C C . MET B 1 272 ? -9.117 34.75 14.773 1 94.12 272 MET B C 1
ATOM 5088 O O . MET B 1 272 ? -9.117 34.656 16 1 94.12 272 MET B O 1
ATOM 5092 N N . ILE B 1 273 ? -8.344 34.125 13.992 1 94.81 273 ILE B N 1
ATOM 5093 C CA . ILE B 1 273 ? -7.449 33.094 14.516 1 94.81 273 ILE B CA 1
ATOM 5094 C C . ILE B 1 273 ? -6.379 33.75 15.391 1 94.81 273 ILE B C 1
ATOM 5096 O O . ILE B 1 273 ? -6.059 33.25 16.469 1 94.81 273 ILE B O 1
ATOM 5100 N N . LEU B 1 274 ? -5.879 34.844 14.938 1 92.5 274 LEU B N 1
ATOM 5101 C CA . LEU B 1 274 ? -4.875 35.562 15.688 1 92.5 274 LEU B CA 1
ATOM 5102 C C . LEU B 1 274 ? -5.426 36 17.047 1 92.5 274 LEU B C 1
ATOM 5104 O O . LEU B 1 274 ? -4.688 36.062 18.031 1 92.5 274 LEU B O 1
ATOM 5108 N N . ASN B 1 275 ? -6.691 36.344 17.047 1 94.75 275 ASN B N 1
ATOM 5109 C CA . ASN B 1 275 ? -7.348 36.781 18.266 1 94.75 275 ASN B CA 1
ATOM 5110 C C . ASN B 1 275 ? -7.812 35.562 19.109 1 94.75 275 ASN B C 1
ATOM 5112 O O . ASN B 1 275 ? -8.664 35.719 19.984 1 94.75 275 ASN B O 1
ATOM 5116 N N . ARG B 1 276 ? -7.379 34.406 18.703 1 96.06 276 ARG B N 1
ATOM 5117 C CA . ARG B 1 276 ? -7.543 33.156 19.469 1 96.06 276 ARG B CA 1
ATOM 5118 C C . ARG B 1 276 ? -8.984 32.656 19.375 1 96.06 276 ARG B C 1
ATOM 5120 O O . ARG B 1 276 ? -9.438 31.922 20.266 1 96.06 276 ARG B O 1
ATOM 5127 N N . VAL B 1 277 ? -9.68 33.156 18.406 1 96.44 277 VAL B N 1
ATOM 5128 C CA . VAL B 1 277 ? -11.016 32.625 18.156 1 96.44 277 VAL B CA 1
ATOM 5129 C C . VAL B 1 277 ? -10.898 31.203 17.594 1 96.44 277 VAL B C 1
ATOM 5131 O O . VAL B 1 277 ? -10.062 30.938 16.734 1 96.44 277 VAL B O 1
ATOM 5134 N N . ARG B 1 278 ? -11.68 30.281 18.172 1 97.44 278 ARG B N 1
ATOM 5135 C CA . ARG B 1 278 ? -11.797 28.922 17.688 1 97.44 278 ARG B CA 1
ATOM 5136 C C . ARG B 1 278 ? -13.266 28.516 17.547 1 97.44 278 ARG B C 1
ATOM 5138 O O . ARG B 1 278 ? -14.156 29.219 18.016 1 97.44 278 ARG B O 1
ATOM 5145 N N . GLU B 1 279 ? -13.453 27.422 16.797 1 97.06 279 GLU B N 1
ATOM 5146 C CA . GLU B 1 279 ? -14.812 26.922 16.625 1 97.06 279 GLU B CA 1
ATOM 5147 C C . GLU B 1 279 ? -15.359 26.359 17.938 1 97.06 279 GLU B C 1
ATOM 5149 O O . GLU B 1 279 ? -14.609 25.828 18.75 1 97.06 279 GLU B O 1
ATOM 5154 N N . ASN B 1 280 ? -16.672 26.391 18.078 1 96.38 280 ASN B N 1
ATOM 5155 C CA . ASN B 1 280 ? -17.328 25.812 19.234 1 96.38 280 ASN B CA 1
ATOM 5156 C C . ASN B 1 280 ? -17.547 24.312 19.062 1 96.38 280 ASN B C 1
ATOM 5158 O O . ASN B 1 280 ? -17.859 23.844 17.969 1 96.38 280 ASN B O 1
ATOM 5162 N N . PRO B 1 281 ? -17.344 23.578 20.172 1 95.88 281 PRO B N 1
ATOM 5163 C CA . PRO B 1 281 ? -17.656 22.156 20.078 1 95.88 281 PRO B CA 1
ATOM 5164 C C . PRO B 1 281 ? -19.094 21.875 19.688 1 95.88 281 PRO B C 1
ATOM 5166 O O . PRO B 1 281 ? -20 22.641 20.062 1 95.88 281 PRO B O 1
ATOM 5169 N N . ILE B 1 282 ? -19.266 20.812 18.969 1 93.19 282 ILE B N 1
ATOM 5170 C CA . ILE B 1 282 ? -20.609 20.359 18.594 1 93.19 282 ILE B CA 1
ATOM 5171 C C . ILE B 1 282 ? -21.25 19.641 19.781 1 93.19 282 ILE B C 1
ATOM 5173 O O . ILE B 1 282 ? -20.594 18.859 20.469 1 93.19 282 ILE B O 1
ATOM 5177 N N . PRO B 1 283 ? -22.547 19.828 19.938 1 89.94 283 PRO B N 1
ATOM 5178 C CA . PRO B 1 283 ? -23.234 19.141 21.031 1 89.94 283 PRO B CA 1
ATOM 5179 C C . PRO B 1 283 ? -23.094 17.609 20.953 1 89.94 283 PRO B C 1
ATOM 5181 O O . PRO B 1 283 ? -23.125 17.047 19.844 1 89.94 283 PRO B O 1
ATOM 5184 N N . LYS B 1 284 ? -22.891 16.938 22.047 1 86.31 284 LYS B N 1
ATOM 5185 C CA . LYS B 1 284 ? -22.859 15.492 22.188 1 86.31 284 LYS B CA 1
ATOM 5186 C C . LYS B 1 284 ? -21.547 14.914 21.672 1 86.31 284 LYS B C 1
ATOM 5188 O O . LYS B 1 284 ? -21.453 13.719 21.406 1 86.31 284 LYS B O 1
ATOM 5193 N N . THR B 1 285 ? -20.625 15.781 21.5 1 91.69 285 THR B N 1
ATOM 5194 C CA . THR B 1 285 ? -19.297 15.297 21.188 1 91.69 285 THR B CA 1
ATOM 5195 C C . THR B 1 285 ? -18.609 14.766 22.453 1 91.69 285 THR B C 1
ATOM 5197 O O . THR B 1 285 ? -18.797 15.312 23.547 1 91.69 285 THR B O 1
ATOM 5200 N N . ASN B 1 286 ? -17.859 13.742 22.297 1 93.88 286 ASN B N 1
ATOM 5201 C CA . ASN B 1 286 ? -17.141 13.148 23.406 1 93.88 286 ASN B CA 1
ATOM 5202 C C . ASN B 1 286 ? -16.25 14.172 24.109 1 93.88 286 ASN B C 1
ATOM 5204 O O . ASN B 1 286 ? -15.469 14.875 23.453 1 93.88 286 ASN B O 1
ATOM 5208 N N . ASP B 1 287 ? -16.297 14.211 25.422 1 93.62 287 ASP B N 1
ATOM 5209 C CA . ASP B 1 287 ? -15.625 15.242 26.203 1 93.62 287 ASP B CA 1
ATOM 5210 C C . ASP B 1 287 ? -14.102 15.117 26.094 1 93.62 287 ASP B C 1
ATOM 5212 O O . ASP B 1 287 ? -13.398 16.125 26.016 1 93.62 287 ASP B O 1
ATOM 5216 N N . LYS B 1 288 ? -13.68 13.922 26.188 1 95.88 288 LYS B N 1
ATOM 5217 C CA . LYS B 1 288 ? -12.242 13.703 26.062 1 95.88 288 LYS B CA 1
ATOM 5218 C C . LYS B 1 288 ? -11.719 14.148 24.703 1 95.88 288 LYS B C 1
ATOM 5220 O O . LYS B 1 288 ? -10.617 14.68 24.594 1 95.88 288 LYS B O 1
ATOM 5225 N N . PHE B 1 289 ? -12.531 13.922 23.719 1 97.44 289 PHE B N 1
ATOM 5226 C CA . PHE B 1 289 ? -12.164 14.305 22.359 1 97.44 289 PHE B CA 1
ATOM 5227 C C . PHE B 1 289 ? -12.148 15.82 22.219 1 97.44 289 PHE B C 1
ATOM 5229 O O . PHE B 1 289 ? -11.242 16.375 21.594 1 97.44 289 PHE B O 1
ATOM 5236 N N . ILE B 1 290 ? -13.117 16.484 22.828 1 97.25 290 ILE B N 1
ATOM 5237 C CA . ILE B 1 290 ? -13.164 17.938 22.844 1 97.25 290 ILE B CA 1
ATOM 5238 C C . ILE B 1 290 ? -11.914 18.484 23.516 1 97.25 290 ILE B C 1
ATOM 5240 O O . ILE B 1 290 ? -11.25 19.375 22.984 1 97.25 290 ILE B O 1
ATOM 5244 N N . SER B 1 291 ? -11.641 17.906 24.625 1 97.69 291 SER B N 1
ATOM 5245 C CA . SER B 1 291 ? -10.461 18.344 25.375 1 97.69 291 SER B CA 1
ATOM 5246 C C . SER B 1 291 ? -9.195 18.188 24.547 1 97.69 291 SER B C 1
ATOM 5248 O O . SER B 1 291 ? -8.328 19.062 24.547 1 97.69 291 SER B O 1
ATOM 5250 N N . LEU B 1 292 ? -9.102 17.094 23.844 1 98.38 292 LEU B N 1
ATOM 5251 C CA . LEU B 1 292 ? -7.914 16.781 23.047 1 98.38 292 LEU B CA 1
ATOM 5252 C C . LEU B 1 292 ? -7.711 17.812 21.953 1 98.38 292 LEU B C 1
ATOM 5254 O O . LEU B 1 292 ? -6.621 18.359 21.812 1 98.38 292 LEU B O 1
ATOM 5258 N N . TYR B 1 293 ? -8.805 18.078 21.109 1 98.19 293 TYR B N 1
ATOM 5259 C CA . TYR B 1 293 ? -8.531 18.953 19.984 1 98.19 293 TYR B CA 1
ATOM 5260 C C . TYR B 1 293 ? -8.391 20.406 20.453 1 98.19 293 TYR B C 1
ATOM 5262 O O . TYR B 1 293 ? -7.785 21.234 19.766 1 98.19 293 TYR B O 1
ATOM 5270 N N . LYS B 1 294 ? -8.906 20.781 21.641 1 98.5 294 LYS B N 1
ATOM 5271 C CA . LYS B 1 294 ? -8.656 22.109 22.219 1 98.5 294 LYS B CA 1
ATOM 5272 C C . LYS B 1 294 ? -7.188 22.266 22.609 1 98.5 294 LYS B C 1
ATOM 5274 O O . LYS B 1 294 ? -6.609 23.344 22.469 1 98.5 294 LYS B O 1
ATOM 5279 N N . LYS B 1 295 ? -6.605 21.203 23.156 1 98.75 295 LYS B N 1
ATOM 5280 C CA . LYS B 1 295 ? -5.176 21.219 23.453 1 98.75 295 LYS B CA 1
ATOM 5281 C C . LYS B 1 295 ? -4.348 21.359 22.188 1 98.75 295 LYS B C 1
ATOM 5283 O O . LYS B 1 295 ? -3.338 22.062 22.156 1 98.75 295 LYS B O 1
ATOM 5288 N N . CYS B 1 296 ? -4.742 20.703 21.156 1 98.88 296 CYS B N 1
ATOM 5289 C CA . CYS B 1 296 ? -3.99 20.656 19.906 1 98.88 296 CYS B CA 1
ATOM 5290 C C . CYS B 1 296 ? -3.986 22.016 19.203 1 98.88 296 CYS B C 1
ATOM 5292 O O . CYS B 1 296 ? -2.996 22.391 18.578 1 98.88 296 CYS B O 1
ATOM 5294 N N . TRP B 1 297 ? -5.117 22.766 19.266 1 98.56 297 TRP B N 1
ATOM 5295 C CA . TRP B 1 297 ? -5.195 23.969 18.438 1 98.56 297 TRP B CA 1
ATOM 5296 C C . TRP B 1 297 ? -4.887 25.219 19.281 1 98.56 297 TRP B C 1
ATOM 5298 O O . TRP B 1 297 ? -5.293 26.328 18.922 1 98.56 297 TRP B O 1
ATOM 5308 N N . GLN B 1 298 ? -4.25 25.031 20.438 1 98.31 298 GLN B N 1
ATOM 5309 C CA . GLN B 1 298 ? -3.785 26.172 21.219 1 98.31 298 GLN B CA 1
ATOM 5310 C C . GLN B 1 298 ? -2.986 27.141 20.359 1 98.31 298 GLN B C 1
ATOM 5312 O O . GLN B 1 298 ? -2.33 26.734 19.391 1 98.31 298 GLN B O 1
ATOM 5317 N N . HIS B 1 299 ? -3.037 28.391 20.719 1 97.06 299 HIS B N 1
ATOM 5318 C CA . HIS B 1 299 ? -2.402 29.438 19.938 1 97.06 299 HIS B CA 1
ATOM 5319 C C . HIS B 1 299 ? -0.885 29.297 19.953 1 97.06 299 HIS B C 1
ATOM 5321 O O . HIS B 1 299 ? -0.241 29.359 18.906 1 97.06 299 HIS B O 1
ATOM 5327 N N . GLU B 1 300 ? -0.344 29.094 21.141 1 95.88 300 GLU B N 1
ATOM 5328 C CA . GLU B 1 300 ? 1.104 28.984 21.281 1 95.88 300 GLU B CA 1
ATOM 5329 C C . GLU B 1 300 ? 1.57 27.547 21.016 1 95.88 300 GLU B C 1
ATOM 5331 O O . GLU B 1 300 ? 1.087 26.609 21.641 1 95.88 300 GLU B O 1
ATOM 5336 N N . PRO B 1 301 ? 2.504 27.391 20.141 1 95.88 301 PRO B N 1
ATOM 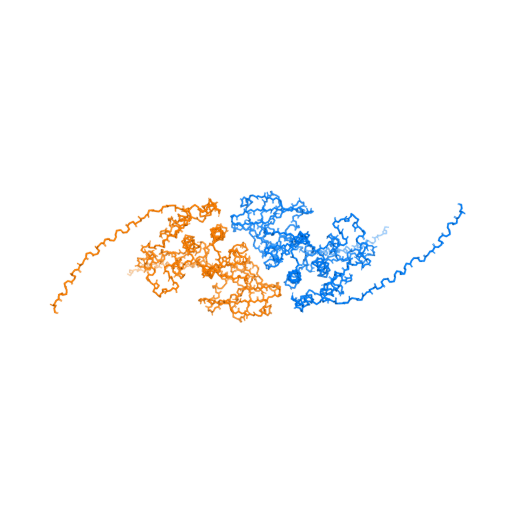5337 C CA . PRO B 1 301 ? 2.963 26.047 19.781 1 95.88 301 PRO B CA 1
ATOM 5338 C C . PRO B 1 301 ? 3.418 25.234 20.984 1 95.88 301 PRO B C 1
ATOM 5340 O O . PRO B 1 301 ? 3.15 24.031 21.047 1 95.88 301 PRO B O 1
ATOM 5343 N N . ASP B 1 302 ? 4.074 25.797 21.922 1 96.12 302 ASP B N 1
ATOM 5344 C CA . ASP B 1 302 ? 4.637 25.078 23.078 1 96.12 302 ASP B CA 1
ATOM 5345 C C . ASP B 1 302 ? 3.531 24.531 23.969 1 96.12 302 ASP B C 1
ATOM 5347 O O . ASP B 1 302 ? 3.781 23.656 24.797 1 96.12 302 ASP B O 1
ATOM 5351 N N . GLU B 1 303 ? 2.359 25.016 23.812 1 98.06 303 GLU B N 1
ATOM 5352 C CA . GLU B 1 303 ? 1.233 24.547 24.625 1 98.06 303 GLU B CA 1
ATOM 5353 C C . GLU B 1 303 ? 0.55 23.359 23.969 1 98.06 303 GLU B C 1
ATOM 5355 O O . GLU B 1 303 ? -0.332 22.734 24.578 1 98.06 303 GLU B O 1
ATOM 5360 N N . ARG B 1 304 ? 0.901 23.016 22.828 1 98.62 304 ARG B N 1
ATOM 5361 C CA . ARG B 1 304 ? 0.315 21.875 22.109 1 98.62 304 ARG B CA 1
ATOM 5362 C C . ARG B 1 304 ? 1.032 20.578 22.469 1 98.62 304 ARG B C 1
ATOM 5364 O O . ARG B 1 304 ? 2.25 20.562 22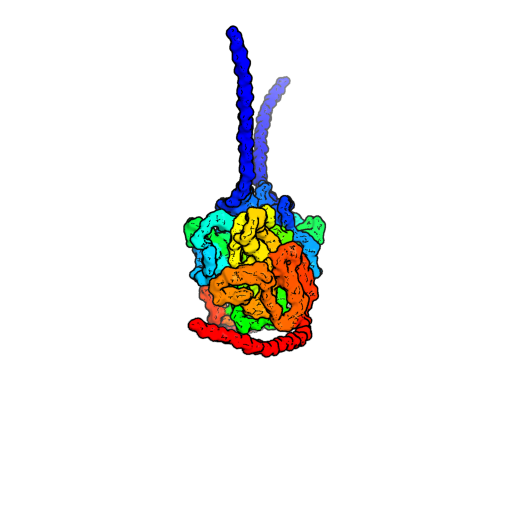.656 1 98.62 304 ARG B O 1
ATOM 5371 N N . PRO B 1 305 ? 0.35 19.5 22.547 1 98.69 305 PRO B N 1
ATOM 5372 C CA . PRO B 1 305 ? 0.988 18.219 22.859 1 98.69 305 PRO B CA 1
ATOM 5373 C C . PRO B 1 305 ? 1.809 17.656 21.688 1 98.69 305 PRO B C 1
ATOM 5375 O O . PRO B 1 305 ? 1.546 18 20.531 1 98.69 305 PRO B O 1
ATOM 5378 N N . PRO B 1 306 ? 2.836 16.859 22 1 98.38 306 PRO B N 1
ATOM 5379 C CA . PRO B 1 306 ? 3.455 16.094 20.922 1 98.38 306 PRO B CA 1
ATOM 5380 C C . PRO B 1 306 ? 2.549 14.977 20.391 1 98.38 306 PRO B C 1
ATOM 5382 O O . PRO B 1 306 ? 1.577 14.609 21.047 1 98.38 306 PRO B O 1
ATOM 5385 N N . ILE B 1 307 ? 2.865 14.469 19.266 1 98.62 307 ILE B N 1
ATOM 5386 C CA . ILE B 1 307 ? 1.996 13.516 18.578 1 98.62 307 ILE B CA 1
ATOM 5387 C C . ILE B 1 307 ? 1.854 12.25 19.422 1 98.62 307 ILE B C 1
ATOM 5389 O O . ILE B 1 307 ? 0.791 11.625 19.438 1 98.62 307 ILE B O 1
ATOM 5393 N N . CYS B 1 308 ? 2.893 11.828 20.156 1 97.31 308 CYS B N 1
ATOM 5394 C CA . CYS B 1 308 ? 2.822 10.617 20.969 1 97.31 308 CYS B CA 1
ATOM 5395 C C . CYS B 1 308 ? 1.73 10.734 22.031 1 97.31 308 CYS B C 1
ATOM 5397 O O . CYS B 1 308 ? 1.033 9.766 22.312 1 97.31 308 CYS B O 1
ATOM 5399 N N . GLN B 1 309 ? 1.571 11.914 22.547 1 98.44 309 GLN B N 1
ATOM 5400 C CA . GLN B 1 309 ? 0.527 12.141 23.547 1 98.44 309 GLN B CA 1
ATOM 5401 C C . GLN B 1 309 ? -0.854 12.156 22.891 1 98.44 309 GLN B C 1
ATOM 5403 O O . GLN B 1 309 ? -1.83 11.695 23.484 1 98.44 309 GLN B O 1
ATOM 5408 N N . VAL B 1 310 ? -0.952 12.727 21.719 1 98.75 310 VAL B N 1
ATOM 5409 C CA . VAL B 1 310 ? -2.211 12.727 20.984 1 98.75 310 VAL B CA 1
ATOM 5410 C C . VAL B 1 310 ? -2.674 11.289 20.766 1 98.75 310 VAL B C 1
ATOM 5412 O O . VAL B 1 310 ? -3.842 10.961 21 1 98.75 310 VAL B O 1
ATOM 5415 N N . ILE B 1 311 ? -1.761 10.398 20.391 1 97.81 311 ILE B N 1
ATOM 5416 C CA . ILE B 1 311 ? -2.059 8.992 20.125 1 97.81 311 ILE B CA 1
ATOM 5417 C C . ILE B 1 311 ? -2.518 8.312 21.422 1 97.81 311 ILE B C 1
ATOM 5419 O O . ILE B 1 311 ? -3.514 7.586 21.422 1 97.81 311 ILE B O 1
ATOM 5423 N N . GLU B 1 312 ? -1.816 8.555 22.422 1 96.94 312 GLU B N 1
ATOM 5424 C CA . GLU B 1 312 ? -2.158 7.961 23.719 1 96.94 312 GLU B CA 1
ATOM 5425 C C . GLU B 1 312 ? -3.564 8.359 24.156 1 96.94 312 GLU B C 1
ATOM 5427 O O . GLU B 1 312 ? -4.336 7.523 24.625 1 96.94 312 GLU B O 1
ATOM 5432 N N . GLU B 1 313 ? -3.859 9.617 24.016 1 97.62 313 GLU B N 1
ATOM 5433 C CA . GLU B 1 313 ? -5.18 10.102 24.406 1 97.62 313 GLU B CA 1
ATOM 5434 C C . GLU B 1 313 ? -6.27 9.523 23.516 1 97.62 313 GLU B C 1
ATOM 5436 O O . GLU B 1 313 ? -7.328 9.117 24 1 97.62 313 GLU B O 1
ATOM 5441 N N . LEU B 1 314 ? -6.027 9.453 22.266 1 97.75 314 LEU B N 1
ATOM 5442 C CA . LEU B 1 314 ? -6.992 8.852 21.359 1 97.75 314 LEU B CA 1
ATOM 5443 C C . LEU B 1 314 ? -7.25 7.395 21.734 1 97.75 314 LEU B C 1
ATOM 5445 O O . LEU B 1 314 ? -8.398 6.938 21.703 1 97.75 314 LEU B O 1
ATOM 5449 N N . ASP B 1 315 ? -6.18 6.684 22.062 1 94.38 315 ASP B N 1
ATOM 5450 C CA . ASP B 1 315 ? -6.273 5.266 22.391 1 94.38 315 ASP B CA 1
ATOM 5451 C C . ASP B 1 315 ? -7.074 5.047 23.672 1 94.38 315 ASP B C 1
ATOM 5453 O O . ASP B 1 315 ? -7.66 3.984 23.875 1 94.38 315 ASP B O 1
ATOM 5457 N N . SER B 1 316 ? -7.121 6.055 24.5 1 94.62 316 SER B N 1
ATOM 5458 C CA . SER B 1 316 ? -7.812 5.945 25.781 1 94.62 316 SER B CA 1
ATOM 5459 C C . SER B 1 316 ? -9.312 6.172 25.609 1 94.62 316 SER B C 1
ATOM 5461 O O . SER B 1 316 ? -10.086 5.895 26.531 1 94.62 316 SER B O 1
ATOM 5463 N N . ILE B 1 317 ? -9.711 6.715 24.453 1 94.81 317 ILE B N 1
ATOM 5464 C CA . ILE B 1 317 ? -11.125 7.016 24.219 1 94.81 317 ILE B CA 1
ATOM 5465 C C . ILE B 1 317 ? -11.844 5.762 23.719 1 94.81 317 ILE B C 1
ATOM 5467 O O . ILE B 1 317 ? -11.367 5.086 22.812 1 94.81 317 ILE B O 1
ATOM 5471 N N . ASP B 1 318 ? -12.969 5.418 24.266 1 87.19 318 ASP B N 1
ATOM 5472 C CA . ASP B 1 318 ? -13.758 4.242 23.906 1 87.19 318 ASP B CA 1
ATOM 5473 C C . ASP B 1 318 ? -14.508 4.461 22.594 1 87.19 318 ASP B C 1
ATOM 5475 O O . ASP B 1 318 ? -15.234 5.449 22.453 1 87.19 318 ASP B O 1
ATOM 5479 N N . PRO B 1 319 ? -14.375 3.604 21.734 1 85.25 319 PRO B N 1
ATOM 5480 C CA . PRO B 1 319 ? -15.047 3.77 20.438 1 85.25 319 PRO B CA 1
ATOM 5481 C C . PRO B 1 319 ? -16.547 3.531 20.516 1 85.25 319 PRO B C 1
ATOM 5483 O O . PRO B 1 319 ? -17.297 3.975 19.641 1 85.25 319 PRO B O 1
ATOM 5486 N N . ILE B 1 320 ? -16.984 2.859 21.453 1 81.06 320 ILE B N 1
ATOM 5487 C CA . ILE B 1 320 ? -18.391 2.49 21.547 1 81.06 320 ILE B CA 1
ATOM 5488 C C . ILE B 1 320 ? -19.141 3.514 22.391 1 81.06 320 ILE B C 1
ATOM 5490 O O . ILE B 1 320 ? -20.219 3.971 22.016 1 81.06 320 ILE B O 1
ATOM 5494 N N . ILE B 1 321 ? -18.562 3.873 23.562 1 70.81 321 ILE B N 1
ATOM 5495 C CA . ILE B 1 321 ? -19.25 4.762 24.5 1 70.81 321 ILE B CA 1
ATOM 5496 C C . ILE B 1 321 ? -18.875 6.211 24.203 1 70.81 321 ILE B C 1
ATOM 5498 O O . ILE B 1 321 ? -17.719 6.605 24.406 1 70.81 321 ILE B O 1
ATOM 5502 N N . ASN B 1 322 ? -19.875 6.836 23.531 1 67.44 322 ASN B N 1
ATOM 5503 C CA . ASN B 1 322 ? -19.656 8.273 23.344 1 67.44 322 ASN B CA 1
ATOM 5504 C C . ASN B 1 322 ? -20.031 9.055 24.609 1 67.44 322 ASN B C 1
ATOM 5506 O O . ASN B 1 322 ? -21.203 9.266 24.891 1 67.44 322 ASN B O 1
ATOM 5510 N N . ASN B 1 323 ? -19.172 9.086 25.531 1 61.84 323 ASN B N 1
ATOM 5511 C CA . ASN B 1 323 ? -19.453 9.844 26.75 1 61.84 323 ASN B CA 1
ATOM 5512 C C . ASN B 1 323 ? -19.781 11.305 26.438 1 61.84 323 ASN B C 1
ATOM 5514 O O . ASN B 1 323 ? -18.891 12.078 26.078 1 61.84 323 ASN B O 1
ATOM 5518 N N . ILE B 1 324 ? -21.078 11.539 26.188 1 62.56 324 ILE B N 1
ATOM 5519 C CA . ILE B 1 324 ? -21.609 12.852 25.844 1 62.56 324 ILE B CA 1
ATOM 5520 C C . ILE B 1 324 ? -21.594 13.75 27.078 1 62.56 324 ILE B C 1
ATOM 5522 O O . ILE B 1 324 ? -21.938 13.305 28.172 1 62.56 324 ILE B O 1
ATOM 5526 N N . SER B 1 325 ? -20.781 14.711 27.172 1 50.53 325 SER B N 1
ATOM 5527 C CA . SER B 1 325 ? -20.875 15.656 28.266 1 50.53 325 SER B CA 1
ATOM 5528 C C . SER B 1 325 ? -22.312 16.141 28.453 1 50.53 325 SER B C 1
ATOM 5530 O O . SER B 1 325 ? -22.984 16.469 27.484 1 50.53 325 SER B O 1
ATOM 5532 N N . THR B 1 326 ? -23.062 15.641 29.359 1 43.69 326 THR B N 1
ATOM 5533 C CA . THR B 1 326 ? -24.375 16.156 29.781 1 43.69 326 THR B CA 1
ATOM 5534 C C . THR B 1 326 ? -24.266 17.609 30.234 1 43.69 326 THR B C 1
ATOM 5536 O O . THR B 1 326 ? -25.203 18.156 30.828 1 43.69 326 THR B O 1
ATOM 5539 N N . ASP B 1 327 ? -23.312 18.391 30.125 1 40.25 327 ASP B N 1
ATOM 5540 C CA . ASP B 1 327 ? -23.469 19.734 30.672 1 40.25 327 ASP B CA 1
ATOM 5541 C C . ASP B 1 327 ? -24.547 20.516 29.906 1 40.25 327 ASP B C 1
ATOM 5543 O O . ASP B 1 327 ? -24.359 20.875 28.75 1 40.25 327 ASP B O 1
ATOM 5547 N N . SER B 1 328 ? -25.875 20.203 30.078 1 36.69 328 SER B N 1
ATOM 5548 C CA . SER B 1 328 ? -27 21.109 29.859 1 36.69 328 SER B CA 1
ATOM 5549 C C . SER B 1 328 ? -26.781 22.438 30.562 1 36.69 328 SER B C 1
ATOM 5551 O O . SER B 1 328 ? -27.734 23.141 30.891 1 36.69 328 SER B O 1
ATOM 5553 N N . ASN B 1 329 ? -25.781 23 30.984 1 30.27 329 ASN B N 1
ATOM 5554 C CA . ASN B 1 329 ? -26 24.375 31.453 1 30.27 329 ASN B CA 1
ATOM 5555 C C . ASN B 1 329 ? -26.625 25.234 30.359 1 30.27 329 ASN B C 1
ATOM 5557 O O . ASN B 1 329 ? -26.047 25.391 29.281 1 30.27 329 ASN B O 1
ATOM 5561 N N . LYS B 1 330 ? -27.984 25.391 30.453 1 32.41 330 LYS B N 1
ATOM 5562 C CA . LYS B 1 330 ? -28.844 26.438 29.875 1 32.41 330 LYS B CA 1
ATOM 5563 C C . LYS B 1 330 ? -28.188 27.797 29.969 1 32.41 330 LYS B C 1
ATOM 5565 O O . LYS B 1 330 ? -27.953 28.328 31.062 1 32.41 330 LYS B O 1
ATOM 5570 N N . SER B 1 331 ? -27.219 28.172 29.297 1 25.58 331 SER B N 1
ATOM 5571 C CA . SER B 1 331 ? -27 29.609 29.219 1 25.58 331 SER B CA 1
ATOM 5572 C C . SER B 1 331 ? -28.312 30.359 29.016 1 25.58 331 SER B C 1
ATOM 5574 O O . SER B 1 331 ? -29 30.141 28.016 1 25.58 331 SER B O 1
ATOM 5576 N N . LYS B 1 332 ? -29.094 30.484 30.109 1 29.89 332 LYS B N 1
ATOM 5577 C CA . LYS B 1 332 ? -30.016 31.609 30.156 1 29.89 332 LYS B CA 1
ATOM 5578 C C . LYS B 1 332 ? -29.406 32.875 29.531 1 29.89 332 LYS B C 1
ATOM 5580 O O . LYS B 1 332 ? -28.484 33.469 30.109 1 29.89 332 LYS B O 1
ATOM 5585 N N . ILE B 1 333 ? -29.109 32.812 28.234 1 27.39 333 ILE B N 1
ATOM 5586 C CA . ILE B 1 333 ? -28.969 34.094 27.562 1 27.39 333 ILE B CA 1
ATOM 5587 C C . ILE B 1 333 ? -30.078 35.031 28 1 27.39 333 ILE B C 1
ATOM 5589 O O . ILE B 1 333 ? -31.266 34.75 27.797 1 27.39 333 ILE B O 1
ATOM 5593 N N . THR B 1 334 ? -30 35.5 29.172 1 29.09 334 THR B N 1
ATOM 5594 C CA . THR B 1 334 ? -30.719 36.719 29.531 1 29.09 334 THR B CA 1
ATOM 5595 C C . THR B 1 334 ? -30.75 37.688 28.359 1 29.09 334 THR B C 1
ATOM 5597 O O . THR B 1 334 ? -29.719 38.031 27.797 1 29.09 334 THR B O 1
ATOM 5600 N N . GLN B 1 335 ? -31.828 37.562 27.625 1 28.09 335 GLN B N 1
ATOM 5601 C CA . GLN B 1 335 ? -32.281 38.656 26.766 1 28.09 335 GLN B CA 1
ATOM 5602 C C . GLN B 1 335 ? -32.125 40 27.438 1 28.09 335 GLN B C 1
ATOM 5604 O O . GLN B 1 335 ? -32.812 40.312 28.406 1 28.09 335 GLN B O 1
ATOM 5609 N N . ASP B 1 336 ? -30.953 40.312 27.875 1 24.84 336 ASP B N 1
ATOM 5610 C CA . ASP B 1 336 ? -30.922 41.719 28.25 1 24.84 336 ASP B CA 1
ATOM 5611 C C . ASP B 1 336 ? -31.688 42.562 27.234 1 24.84 336 ASP B C 1
ATOM 5613 O O . ASP B 1 336 ? -31.578 42.344 26.031 1 24.84 336 ASP B O 1
ATOM 5617 N N . LYS B 1 337 ? -32.875 43 27.719 1 29.48 337 LYS B N 1
ATOM 5618 C CA . LYS B 1 337 ? -33.656 44.125 27.219 1 29.48 337 LYS B CA 1
ATOM 5619 C C . LYS B 1 337 ? -32.75 45.219 26.672 1 29.48 337 LYS B C 1
ATOM 5621 O O . LYS B 1 337 ? -31.938 45.781 27.406 1 29.48 337 LYS B O 1
ATOM 5626 N N . ASP B 1 338 ? -32.156 44.969 25.453 1 26.36 338 ASP B N 1
ATOM 5627 C CA . ASP B 1 338 ? -31.609 46.094 24.688 1 26.36 338 ASP B CA 1
ATOM 5628 C C . ASP B 1 338 ? -32.406 47.375 24.922 1 26.36 338 ASP B C 1
ATOM 5630 O O . ASP B 1 338 ? -33.594 47.406 24.656 1 26.36 338 ASP B O 1
ATOM 5634 N N . SER B 1 339 ? -32.25 48.062 26.062 1 28.98 339 SER B N 1
ATOM 5635 C CA . SER B 1 339 ? -32.531 49.469 26.266 1 28.98 339 SER B CA 1
ATOM 5636 C C . SER B 1 339 ? -32.406 50.25 24.969 1 28.98 339 SER B C 1
ATOM 5638 O O . SER B 1 339 ? -31.516 49.969 24.156 1 28.98 339 SER B O 1
ATOM 5640 N N . ASP B 1 340 ? -33.531 50.875 24.547 1 29.36 340 ASP B N 1
ATOM 5641 C CA . ASP B 1 340 ? -33.875 51.875 23.547 1 29.36 340 ASP B CA 1
ATOM 5642 C C . ASP B 1 340 ? -32.812 52.969 23.469 1 29.36 340 ASP B C 1
ATOM 5644 O O . ASP B 1 340 ? -32.688 53.812 24.359 1 29.36 340 ASP B O 1
ATOM 5648 N N . LEU B 1 341 ? -31.547 52.625 23.375 1 27.53 341 LEU B N 1
ATOM 5649 C CA . LEU B 1 341 ? -30.719 53.812 23.188 1 27.53 341 LEU B CA 1
ATOM 5650 C C . LEU B 1 341 ? -31.297 54.719 22.109 1 27.53 341 LEU B C 1
ATOM 5652 O O . LEU B 1 341 ? -31.453 54.312 20.953 1 27.53 341 LEU B O 1
ATOM 5656 N N . ASN B 1 342 ? -32.188 55.594 22.516 1 27.92 342 ASN B N 1
ATOM 5657 C CA . ASN B 1 342 ? -32.688 56.812 21.922 1 27.92 342 ASN B CA 1
ATOM 5658 C C . ASN B 1 342 ? -31.578 57.562 21.219 1 27.92 342 ASN B C 1
ATOM 5660 O O . ASN B 1 342 ? -30.703 58.156 21.859 1 27.92 342 ASN B O 1
ATOM 5664 N N . ILE B 1 343 ? -30.844 56.844 20.312 1 27.83 343 ILE B N 1
ATOM 5665 C CA . ILE B 1 343 ? -30.016 57.75 19.516 1 27.83 343 ILE B CA 1
ATOM 5666 C C . ILE B 1 343 ? -30.875 58.906 18.984 1 27.83 343 ILE B C 1
ATOM 5668 O O . ILE B 1 343 ? -31.844 58.688 18.266 1 27.83 343 ILE B O 1
ATOM 5672 N N . THR B 1 344 ? -31.031 59.906 19.812 1 27.11 344 THR B N 1
ATOM 5673 C CA . THR B 1 344 ? -31.422 61.281 19.484 1 27.11 344 THR B CA 1
ATOM 5674 C C . THR B 1 344 ? -30.812 61.719 18.156 1 27.11 344 THR B C 1
ATOM 5676 O O . THR B 1 344 ? -29.594 61.625 17.984 1 27.11 344 THR B O 1
ATOM 5679 N N . THR B 1 345 ? -31.594 61.469 17.062 1 26.64 345 THR B N 1
ATOM 5680 C CA . THR B 1 345 ? -31.469 62.156 15.773 1 26.64 345 THR B CA 1
ATOM 5681 C C . THR B 1 345 ? -31.109 63.625 15.969 1 26.64 345 THR B C 1
ATOM 5683 O O . THR B 1 345 ? -31.875 64.375 16.562 1 26.64 345 THR B O 1
ATOM 5686 N N . TYR B 1 346 ? -29.875 63.938 16.469 1 23.84 346 TYR B N 1
ATOM 5687 C CA . TYR B 1 346 ? -29.516 65.375 16.422 1 23.84 346 TYR B CA 1
ATOM 5688 C C . TYR B 1 346 ? -29.859 65.938 15.055 1 23.84 346 TYR B C 1
ATOM 5690 O O . TYR B 1 346 ? -29.547 65.312 14.016 1 23.84 346 TYR B O 1
ATOM 5698 N N . SER B 1 347 ? -30.984 66.625 15.016 1 24.98 347 SER B N 1
ATOM 5699 C CA . SER B 1 347 ? -31.422 67.688 14.109 1 24.98 347 SER B CA 1
ATOM 5700 C C . SER B 1 347 ? -30.266 68.562 13.695 1 24.98 347 SER B C 1
ATOM 5702 O O . SER B 1 347 ? -29.906 69.5 14.422 1 24.98 347 SER B O 1
ATOM 5704 N N . ARG B 1 348 ? -29.094 68.062 13.266 1 22.5 348 ARG B N 1
ATOM 5705 C CA . ARG B 1 348 ? -28.562 69.188 12.5 1 22.5 348 ARG B CA 1
ATOM 5706 C C . ARG B 1 348 ? -29.281 69.312 11.172 1 22.5 348 ARG B C 1
ATOM 5708 O O . ARG B 1 348 ? -29.672 68.312 10.547 1 22.5 348 ARG B O 1
#

Radius of gyration: 33.42 Å; Cα contacts (8 Å, |Δi|>4): 1112; chains: 2; bounding box: 113×145×57 Å

Sequence (696 aa):
MKGQNKRPISKYVHPNLLIKRPISKYLRLKKSDTKNTLKILLDDETLRTIHRYEPQDFKNLTKIASGASALVYSGRKNASNFAIKKFKNPKEEAIIKEIHLMGIVNPHPNIITFYGVTKLDETNYSLVLEYADKTLRDYLRDDTIPFKWESQLRFAREIANAISWLHDDKEIIHGDLHPNNILINDGKIKVADFGRSCQKKESVSHIKAYGVIPYMDPKFFEQNLSSPEIQNYGLTEKSDIYSLGVLFWELTSRSSPFNFEKRFERDSIKLMILNRVRENPIPKTNDKFISLYKKCWQHEPDERPPICQVIEELDSIDPIINNISTDSNKSKITQDKDSDLNITTYSRMKGQNKRPISKYVHPNLLIKRPISKYLRLKKSDTKNTLKILLDDETLRTIHRYEPQDFKNLTKIASGASALVYSGRKNASNFAIKKFKNPKEEAIIKEIHLMGIVNPHPNIITFYGVTKLDETNYSLVLEYADKTLRDYLRDDTIPFKWESQLRFAREIANAISWLHDDKEIIHGDLHPNNILINDGKIKVADFGRSCQKKESVSHIKAYGVIPYMDPKFFEQNLSSPEIQNYGLTEKSDIYSLGVLFWELTSRSSPFNFEKRFERDSIKLMILNRVRENPIPKTNDKFISLYKKCWQHEPDERPPICQVIEELDSIDPIINNISTDSNKSKITQDKDSDLNITTYSR

pLDDT: mean 82.0, std 23.36, range [22.06, 98.88]